Protein AF-0000000084436134 (afdb_homodimer)

Structure (mmCIF, N/CA/C/O backbone):
data_AF-0000000084436134-model_v1
#
loop_
_entity.id
_entity.type
_entity.pdbx_description
1 polymer 'CDP-diacylglycerol--inositol 3-phosphatidyltransferase'
#
loop_
_atom_site.group_PDB
_atom_site.id
_atom_site.type_symbol
_atom_site.label_atom_id
_atom_site.label_alt_id
_atom_site.label_comp_id
_atom_site.label_asym_id
_atom_site.label_entity_id
_atom_site.label_seq_id
_atom_site.pdbx_PDB_ins_code
_atom_site.Cartn_x
_atom_site.Cartn_y
_atom_site.Cartn_z
_atom_site.occupancy
_atom_site.B_iso_or_equiv
_atom_site.auth_seq_id
_atom_site.auth_comp_id
_atom_site.auth_asym_id
_atom_site.auth_atom_id
_atom_site.pdbx_PDB_model_num
ATOM 1 N N . MET A 1 1 ? 1.646 24.609 42.031 1 37.06 1 MET A N 1
ATOM 2 C CA . MET A 1 1 ? 1.816 23.938 40.75 1 37.06 1 MET A CA 1
ATOM 3 C C . MET A 1 1 ? 0.548 23.188 40.344 1 37.06 1 MET A C 1
ATOM 5 O O . MET A 1 1 ? 0.104 22.297 41.062 1 37.06 1 MET A O 1
ATOM 9 N N . ALA A 1 2 ? -0.307 23.719 39.531 1 47.91 2 ALA A N 1
ATOM 10 C CA . ALA A 1 2 ? -1.584 23.109 39.156 1 47.91 2 ALA A CA 1
ATOM 11 C C . ALA A 1 2 ? -1.386 21.703 38.594 1 47.91 2 ALA A C 1
ATOM 13 O O . ALA A 1 2 ? -0.379 21.422 37.938 1 47.91 2 ALA A O 1
ATOM 14 N N . PRO A 1 3 ? -1.952 20.641 39.125 1 45.72 3 PRO A N 1
ATOM 15 C CA . PRO A 1 3 ? -1.729 19.266 38.656 1 45.72 3 PRO A CA 1
ATOM 16 C C . PRO A 1 3 ? -1.854 19.141 37.125 1 45.72 3 PRO A C 1
ATOM 18 O O . PRO A 1 3 ? -2.654 19.859 36.5 1 45.72 3 PRO A O 1
ATOM 21 N N . LYS A 1 4 ? -0.765 18.906 36.375 1 50.25 4 LYS A N 1
ATOM 22 C CA . LYS A 1 4 ? -0.805 18.688 34.938 1 50.25 4 LYS A CA 1
ATOM 23 C C . LYS A 1 4 ? -2.051 17.906 34.531 1 50.25 4 LYS A C 1
ATOM 25 O O . LYS A 1 4 ? -2.33 16.844 35.094 1 50.25 4 LYS A O 1
ATOM 30 N N . PRO A 1 5 ? -3.07 18.438 34.062 1 52.78 5 PRO A N 1
ATOM 31 C CA . PRO A 1 5 ? -4.258 17.672 33.688 1 52.78 5 PRO A CA 1
ATOM 32 C C . PRO A 1 5 ? -3.914 16.297 33.094 1 52.78 5 PRO A C 1
ATOM 34 O O . PRO A 1 5 ? -2.912 16.156 32.375 1 52.78 5 PRO A O 1
ATOM 37 N N . ALA A 1 6 ? -4.109 15.133 33.719 1 54.34 6 ALA A N 1
ATOM 38 C CA . ALA A 1 6 ? -3.867 13.742 33.344 1 54.34 6 ALA A CA 1
ATOM 39 C C . ALA A 1 6 ? -4.207 13.492 31.891 1 54.34 6 ALA A C 1
ATOM 41 O O . ALA A 1 6 ? -5.254 13.93 31.406 1 54.34 6 ALA A O 1
ATOM 42 N N . SER A 1 7 ? -3.234 13.328 31 1 63.81 7 SER A N 1
ATOM 43 C CA . SER A 1 7 ? -3.469 13.039 29.578 1 63.81 7 SER A CA 1
ATOM 44 C C . SER A 1 7 ? -4.508 11.938 29.406 1 63.81 7 SER A C 1
ATOM 46 O O . SER A 1 7 ? -4.453 10.914 30.094 1 63.81 7 SER A O 1
ATOM 48 N N . PRO A 1 8 ? -5.695 12.242 28.828 1 75.31 8 PRO A N 1
ATOM 49 C CA . PRO A 1 8 ? -6.773 11.266 28.672 1 75.31 8 PRO A CA 1
ATOM 50 C C . PRO A 1 8 ? -6.285 9.922 28.125 1 75.31 8 PRO A C 1
ATOM 52 O O . PRO A 1 8 ? -5.312 9.883 27.359 1 75.31 8 PRO A O 1
ATOM 55 N N . ASN A 1 9 ? -6.629 8.875 28.766 1 83.12 9 ASN A N 1
ATOM 56 C CA . ASN A 1 9 ? -6.273 7.508 28.406 1 83.12 9 ASN A CA 1
ATOM 57 C C . ASN A 1 9 ? -6.871 7.113 27.062 1 83.12 9 ASN A C 1
ATOM 59 O O . ASN A 1 9 ? -8.086 7.141 26.875 1 83.12 9 ASN A O 1
ATOM 63 N N . PRO A 1 10 ? -6.035 6.75 26.156 1 90.38 10 PRO A N 1
ATOM 64 C CA . PRO A 1 10 ? -6.508 6.402 24.812 1 90.38 10 PRO A CA 1
ATOM 65 C C . PRO A 1 10 ? -7.195 5.039 24.766 1 90.38 10 PRO A C 1
ATOM 67 O O . PRO A 1 10 ? -7.73 4.652 23.719 1 90.38 10 PRO A O 1
ATOM 70 N N . ALA A 1 11 ? -7.285 4.344 25.875 1 89.56 11 ALA A N 1
ATOM 71 C CA . ALA A 1 11 ? -7.789 2.973 25.891 1 89.56 11 ALA A CA 1
ATOM 72 C C . ALA A 1 11 ? -9.234 2.914 25.406 1 89.56 11 ALA A C 1
ATOM 74 O O . ALA A 1 11 ? -9.609 1.996 24.672 1 89.56 11 ALA A O 1
ATOM 75 N N . LYS A 1 12 ? -9.992 3.857 25.734 1 91.94 12 LYS A N 1
ATOM 76 C CA . LYS A 1 12 ? -11.406 3.859 25.359 1 91.94 12 LYS A CA 1
ATOM 77 C C . LYS A 1 12 ? -11.578 4.031 23.859 1 91.94 12 LYS A C 1
ATOM 79 O O . LYS A 1 12 ? -12.516 3.492 23.266 1 91.94 12 LYS A O 1
ATOM 84 N N . ILE A 1 13 ? -10.711 4.715 23.234 1 95.06 13 ILE A N 1
ATOM 85 C CA . ILE A 1 13 ? -10.781 4.949 21.797 1 95.06 13 ILE A CA 1
ATOM 86 C C . ILE A 1 13 ? -10.602 3.627 21.047 1 95.06 13 ILE A C 1
ATOM 88 O O . ILE A 1 13 ? -11.289 3.371 20.062 1 95.06 13 ILE A O 1
ATOM 92 N N . PHE A 1 14 ? -9.734 2.781 21.562 1 96.12 14 PHE A N 1
ATOM 93 C CA . PHE A 1 14 ? -9.469 1.496 20.938 1 96.12 14 PHE A CA 1
ATOM 94 C C . PHE A 1 14 ? -10.688 0.589 21.016 1 96.12 14 PHE A C 1
ATOM 96 O O . PHE A 1 14 ? -10.836 -0.328 20.203 1 96.12 14 PHE A O 1
ATOM 103 N N . CYS A 1 15 ? -11.578 0.964 21.891 1 95.81 15 CYS A N 1
ATOM 104 C CA . CYS A 1 15 ? -12.727 0.092 22.094 1 95.81 15 CYS A CA 1
ATOM 105 C C . CYS A 1 15 ? -13.984 0.68 21.469 1 95.81 15 CYS A C 1
ATOM 107 O O . CYS A 1 15 ? -15.086 0.164 21.672 1 95.81 15 CYS A O 1
ATOM 109 N N . PHE A 1 16 ? -13.812 1.729 20.703 1 96.38 16 PHE A N 1
ATOM 110 C CA . PHE A 1 16 ? -14.945 2.24 19.938 1 96.38 16 PHE A CA 1
ATOM 111 C C . PHE A 1 16 ? -15.523 1.154 19.047 1 96.38 16 PHE A C 1
ATOM 113 O O . PHE A 1 16 ? -14.781 0.346 18.484 1 96.38 16 PHE A O 1
ATOM 120 N N . VAL A 1 17 ? -16.797 1.144 18.875 1 96.94 17 VAL A N 1
ATOM 121 C CA . VAL A 1 17 ? -17.5 0.121 18.109 1 96.94 17 VAL A CA 1
ATOM 122 C C . VAL A 1 17 ? -16.969 0.094 16.688 1 96.94 17 VAL A C 1
ATOM 124 O O . VAL A 1 17 ? -16.625 -0.97 16.156 1 96.94 17 VAL A O 1
ATOM 127 N N . PRO A 1 18 ? -16.844 1.226 15.984 1 96.94 18 PRO A N 1
ATOM 128 C CA . PRO A 1 18 ? -16.312 1.188 14.617 1 96.94 18 PRO A CA 1
ATOM 129 C C . PRO A 1 18 ? -14.906 0.583 14.555 1 96.94 18 PRO A C 1
ATOM 131 O O . PRO A 1 18 ? -14.555 -0.075 13.57 1 96.94 18 PRO A O 1
ATOM 134 N N . ASN A 1 19 ? -14.094 0.806 15.586 1 97.81 19 ASN A N 1
ATOM 135 C CA . ASN A 1 19 ? -12.75 0.24 15.602 1 97.81 19 ASN A CA 1
ATOM 136 C C . ASN A 1 19 ? -12.781 -1.276 15.773 1 97.81 19 ASN A C 1
ATOM 138 O O . ASN A 1 19 ? -11.969 -1.988 15.18 1 97.81 19 ASN A O 1
ATOM 142 N N . ILE A 1 20 ? -13.695 -1.737 16.578 1 97.88 20 ILE A N 1
ATOM 143 C CA . ILE A 1 20 ? -13.875 -3.176 16.75 1 97.88 20 ILE A CA 1
ATOM 144 C C . ILE A 1 20 ? -14.266 -3.805 15.414 1 97.88 20 ILE A C 1
ATOM 146 O O . ILE A 1 20 ? -13.773 -4.875 15.055 1 97.88 20 ILE A O 1
ATOM 150 N N . ILE A 1 21 ? -15.133 -3.143 14.68 1 97.81 21 ILE A N 1
ATOM 151 C CA . ILE A 1 21 ? -15.508 -3.604 13.352 1 97.81 21 ILE A CA 1
ATOM 152 C C . ILE A 1 21 ? -14.273 -3.639 12.453 1 97.81 21 ILE A C 1
ATOM 154 O O . ILE A 1 21 ? -14.078 -4.586 11.688 1 97.81 21 ILE A O 1
ATOM 158 N N . GLY A 1 22 ? -13.414 -2.639 12.578 1 97.56 22 GLY A N 1
ATOM 159 C CA . GLY A 1 22 ? -12.172 -2.604 11.82 1 97.56 22 GLY A CA 1
ATOM 160 C C . GLY A 1 22 ? -11.258 -3.775 12.125 1 97.56 22 GLY A C 1
ATOM 161 O O . GLY A 1 22 ? -10.68 -4.367 11.211 1 97.56 22 GLY A O 1
ATOM 162 N N . TYR A 1 23 ? -11.203 -4.105 13.469 1 98 23 TYR A N 1
ATOM 163 C CA . TYR A 1 23 ? -10.391 -5.258 13.859 1 98 23 TYR A CA 1
ATOM 164 C C . TYR A 1 23 ? -10.938 -6.539 13.25 1 98 23 TYR A C 1
ATOM 166 O O . TYR A 1 23 ? -10.172 -7.395 12.789 1 98 23 TYR A O 1
ATOM 174 N N . PHE A 1 24 ? -12.164 -6.66 13.234 1 98.12 24 PHE A N 1
ATOM 175 C CA . PHE A 1 24 ? -12.805 -7.832 12.648 1 98.12 24 PHE A CA 1
ATOM 176 C C . PHE A 1 24 ? -12.539 -7.906 11.148 1 98.12 24 PHE A C 1
ATOM 178 O O . PHE A 1 24 ? -12.32 -8.992 10.602 1 98.12 24 PHE A O 1
ATOM 185 N N . ARG A 1 25 ? -12.594 -6.762 10.484 1 98.44 25 ARG A N 1
ATOM 186 C CA . ARG A 1 25 ? -12.305 -6.723 9.055 1 98.44 25 ARG A CA 1
ATOM 187 C C . ARG A 1 25 ? -10.898 -7.238 8.766 1 98.44 25 ARG A C 1
ATOM 189 O O . ARG A 1 25 ? -10.695 -8.008 7.82 1 98.44 25 ARG A O 1
ATOM 196 N N . ILE A 1 26 ? -9.953 -6.855 9.562 1 98.31 26 ILE A N 1
ATOM 197 C CA . ILE A 1 26 ? -8.57 -7.301 9.406 1 98.31 26 ILE A CA 1
ATOM 198 C C . ILE A 1 26 ? -8.492 -8.812 9.602 1 98.31 26 ILE A C 1
ATOM 200 O O . ILE A 1 26 ? -7.914 -9.523 8.773 1 98.31 26 ILE A O 1
ATOM 204 N N . ALA A 1 27 ? -9.125 -9.312 10.68 1 98.44 27 ALA A N 1
ATOM 205 C CA . ALA A 1 27 ? -9.117 -10.742 10.984 1 98.44 27 ALA A CA 1
ATOM 206 C C . ALA A 1 27 ? -9.773 -11.539 9.867 1 98.44 27 ALA A C 1
ATOM 208 O O . ALA A 1 27 ? -9.273 -12.594 9.477 1 98.44 27 ALA A O 1
ATOM 209 N N . ALA A 1 28 ? -10.859 -11.023 9.391 1 98.62 28 ALA A N 1
ATOM 210 C CA . ALA A 1 28 ? -11.586 -11.703 8.32 1 98.62 28 ALA A CA 1
ATOM 211 C C . ALA A 1 28 ? -10.758 -11.766 7.043 1 98.62 28 ALA A C 1
ATOM 213 O O . ALA A 1 28 ? -10.742 -12.781 6.352 1 98.62 28 ALA A O 1
ATOM 214 N N . SER A 1 29 ? -10.07 -10.695 6.699 1 98.44 29 SER A N 1
ATOM 215 C CA . SER A 1 29 ? -9.219 -10.672 5.512 1 98.44 29 SER A CA 1
ATOM 216 C C . SER A 1 29 ? -8.086 -11.68 5.621 1 98.44 29 SER A C 1
ATOM 218 O O . SER A 1 29 ? -7.832 -12.438 4.68 1 98.44 29 SER A O 1
ATOM 220 N N . ILE A 1 30 ? -7.445 -11.734 6.777 1 98.25 30 ILE A N 1
ATOM 221 C CA . ILE A 1 30 ? -6.34 -12.656 6.996 1 98.25 30 ILE A CA 1
ATOM 222 C C . ILE A 1 30 ? -6.855 -14.094 6.945 1 98.25 30 ILE A C 1
ATOM 224 O O . ILE A 1 30 ? -6.23 -14.961 6.328 1 98.25 30 ILE A O 1
ATOM 228 N N . ALA A 1 31 ? -7.988 -14.32 7.578 1 98.62 31 ALA A N 1
ATOM 229 C CA . ALA A 1 31 ? -8.602 -15.648 7.543 1 98.62 31 ALA A CA 1
ATOM 230 C C . ALA A 1 31 ? -8.953 -16.047 6.113 1 98.62 31 ALA A C 1
ATOM 232 O O . ALA A 1 31 ? -8.82 -17.219 5.738 1 98.62 31 ALA A O 1
ATOM 233 N N . ALA A 1 32 ? -9.414 -15.07 5.367 1 98.69 32 ALA A N 1
ATOM 234 C CA . ALA A 1 32 ? -9.734 -15.344 3.967 1 98.69 32 ALA A CA 1
ATOM 235 C C . ALA A 1 32 ? -8.5 -15.82 3.203 1 98.69 32 ALA A C 1
ATOM 237 O O . ALA A 1 32 ? -8.57 -16.766 2.424 1 98.69 32 ALA A O 1
ATOM 238 N N . TYR A 1 33 ? -7.344 -15.172 3.441 1 98.56 33 TYR A N 1
ATOM 239 C CA . TYR A 1 33 ? -6.109 -15.594 2.791 1 98.56 33 TYR A CA 1
ATOM 240 C C . TYR A 1 33 ? -5.77 -17.031 3.146 1 98.56 33 TYR A C 1
ATOM 242 O O . TYR A 1 33 ? -5.344 -17.812 2.285 1 98.56 33 TYR A O 1
ATOM 250 N N . LEU A 1 34 ? -5.984 -17.422 4.414 1 98 34 LEU A N 1
ATOM 251 C CA . LEU A 1 34 ? -5.59 -18.719 4.941 1 98 34 LEU A CA 1
ATOM 252 C C . LEU A 1 34 ? -6.395 -19.844 4.285 1 98 34 LEU A C 1
ATOM 254 O O . LEU A 1 34 ? -5.875 -20.938 4.047 1 98 34 LEU A O 1
ATOM 258 N N . VAL A 1 35 ? -7.625 -19.594 3.904 1 98 35 VAL A N 1
ATOM 259 C CA . VAL A 1 35 ? -8.508 -20.688 3.482 1 98 35 VAL A CA 1
ATOM 260 C C . VAL A 1 35 ? -8.75 -20.594 1.979 1 98 35 VAL A C 1
ATOM 262 O O . VAL A 1 35 ? -9.484 -21.406 1.414 1 98 35 VAL A O 1
ATOM 265 N N . ALA A 1 36 ? -8.156 -19.703 1.319 1 97.75 36 ALA A N 1
ATOM 266 C CA . ALA A 1 36 ? -8.484 -19.344 -0.058 1 97.75 36 ALA A CA 1
ATOM 267 C C . ALA A 1 36 ? -8.336 -20.547 -0.985 1 97.75 36 ALA A C 1
ATOM 269 O O . ALA A 1 36 ? -9.148 -20.734 -1.9 1 97.75 36 ALA A O 1
ATOM 270 N N . ARG A 1 37 ? -7.363 -21.344 -0.748 1 95.06 37 ARG A N 1
ATOM 271 C CA . ARG A 1 37 ? -7.105 -22.453 -1.654 1 95.06 37 ARG A CA 1
ATOM 272 C C . ARG A 1 37 ? -8.016 -23.641 -1.346 1 95.06 37 ARG A C 1
ATOM 274 O O . ARG A 1 37 ? -8.609 -24.219 -2.254 1 95.06 37 ARG A O 1
ATOM 281 N N . ASP A 1 38 ? -8.258 -23.984 -0.067 1 95.5 38 ASP A N 1
ATOM 282 C CA . ASP A 1 38 ? -8.914 -25.219 0.345 1 95.5 38 ASP A CA 1
ATOM 283 C C . ASP A 1 38 ? -10.422 -25.016 0.515 1 95.5 38 ASP A C 1
ATOM 285 O O . ASP A 1 38 ? -11.203 -25.938 0.318 1 95.5 38 ASP A O 1
ATOM 289 N N . TYR A 1 39 ? -10.805 -23.844 0.917 1 97.5 39 TYR A N 1
ATOM 290 C CA . TYR A 1 39 ? -12.211 -23.547 1.163 1 97.5 39 TYR A CA 1
ATOM 291 C C . TYR A 1 39 ? -12.617 -22.25 0.462 1 97.5 39 TYR A C 1
ATOM 293 O O . TYR A 1 39 ? -12.875 -21.234 1.114 1 97.5 39 TYR A O 1
ATOM 301 N N . PRO A 1 40 ? -12.805 -22.344 -0.867 1 96.81 40 PRO A N 1
ATOM 302 C CA . PRO A 1 40 ? -13.07 -21.125 -1.645 1 96.81 40 PRO A CA 1
ATOM 303 C C . PRO A 1 40 ? -14.367 -20.438 -1.229 1 96.81 40 PRO A C 1
ATOM 305 O O . PRO A 1 40 ? -14.438 -19.203 -1.222 1 96.81 40 PRO A O 1
ATOM 308 N N . ALA A 1 41 ? -15.414 -21.172 -0.926 1 97.06 41 ALA A N 1
ATOM 309 C CA . ALA A 1 41 ? -16.688 -20.578 -0.503 1 97.06 41 ALA A CA 1
ATOM 310 C C . ALA A 1 41 ? -16.5 -19.766 0.777 1 97.06 41 ALA A C 1
ATOM 312 O O . ALA A 1 41 ? -17.047 -18.672 0.903 1 97.06 41 ALA A O 1
ATOM 313 N N . LEU A 1 42 ? -15.773 -20.359 1.688 1 98.31 42 LEU A N 1
ATOM 314 C CA . LEU A 1 42 ? -15.508 -19.656 2.941 1 98.31 42 LEU A CA 1
ATOM 315 C C . LEU A 1 42 ? -14.656 -18.422 2.701 1 98.31 42 LEU A C 1
ATOM 317 O O . LEU A 1 42 ? -14.867 -17.391 3.332 1 98.31 42 LEU A O 1
ATOM 321 N N . CYS A 1 43 ? -13.664 -18.484 1.833 1 98.38 43 CYS A N 1
ATOM 322 C CA . CYS A 1 43 ? -12.836 -17.344 1.475 1 98.38 43 CYS A 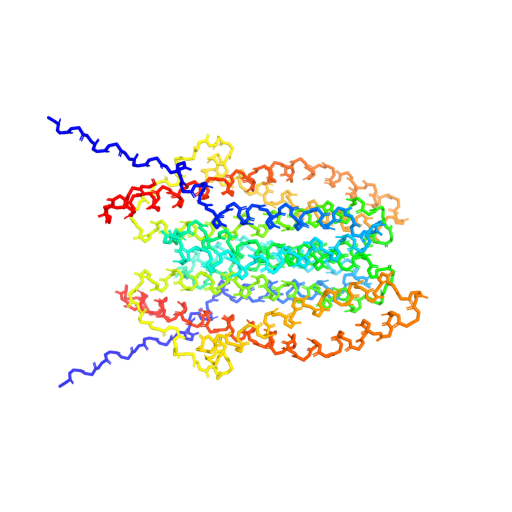CA 1
ATOM 323 C C . CYS A 1 43 ? -13.695 -16.203 0.91 1 98.38 43 CYS A C 1
ATOM 325 O O . CYS A 1 43 ? -13.562 -15.055 1.322 1 98.38 43 CYS A O 1
ATOM 327 N N . LEU A 1 44 ? -14.578 -16.594 -0.012 1 98.12 44 LEU A N 1
ATOM 328 C CA . LEU A 1 44 ? -15.469 -15.609 -0.62 1 98.12 44 LEU A CA 1
ATOM 329 C C . LEU A 1 44 ? -16.328 -14.93 0.437 1 98.12 44 LEU A C 1
ATOM 331 O O . LEU A 1 44 ? -16.5 -13.711 0.424 1 98.12 44 LEU A O 1
ATOM 335 N N . LEU A 1 45 ? -16.828 -15.688 1.327 1 98.44 45 LEU A N 1
ATOM 336 C CA . LEU A 1 45 ? -17.688 -15.156 2.389 1 98.44 45 LEU A CA 1
ATOM 337 C C . LEU A 1 45 ? -16.891 -14.219 3.295 1 98.44 45 LEU A C 1
ATOM 339 O O . LEU A 1 45 ? -17.328 -13.086 3.537 1 98.44 45 LEU A O 1
ATOM 343 N N . LEU A 1 46 ? -15.773 -14.664 3.77 1 98.69 46 LEU A N 1
ATOM 344 C CA . LEU A 1 46 ? -14.969 -13.891 4.707 1 98.69 46 LEU A CA 1
ATOM 345 C C . LEU A 1 46 ? -14.5 -12.586 4.074 1 98.69 46 LEU A C 1
ATOM 347 O O . LEU A 1 46 ? -14.617 -11.516 4.68 1 98.69 46 LEU A O 1
ATOM 351 N N . TYR A 1 47 ? -13.992 -12.672 2.877 1 98.62 47 TYR A N 1
ATOM 352 C CA . TYR A 1 47 ? -13.453 -11.484 2.225 1 98.62 47 TYR A CA 1
ATOM 353 C C . TYR A 1 47 ? -14.562 -10.5 1.883 1 98.62 47 TYR A C 1
ATOM 355 O O . TYR A 1 47 ? -14.398 -9.289 2.041 1 98.62 47 TYR A O 1
ATOM 363 N N . THR A 1 48 ? -15.703 -11.016 1.402 1 98.12 48 THR A N 1
ATOM 364 C CA . THR A 1 48 ? -16.828 -10.148 1.077 1 98.12 48 THR A CA 1
ATOM 365 C C . THR A 1 48 ? -17.375 -9.469 2.334 1 98.12 48 THR A C 1
ATOM 367 O O . THR A 1 48 ? -17.688 -8.281 2.318 1 98.12 48 THR A O 1
ATOM 370 N N . VAL A 1 49 ? -17.453 -10.211 3.369 1 97.94 49 VAL A N 1
ATOM 371 C CA . VAL A 1 49 ? -17.922 -9.648 4.633 1 97.94 49 VAL A CA 1
ATOM 372 C C . VAL A 1 49 ? -16.969 -8.547 5.09 1 97.94 49 VAL A C 1
ATOM 374 O O . VAL A 1 49 ? -17.406 -7.484 5.531 1 97.94 49 VAL A O 1
ATOM 377 N N . SER A 1 50 ? -15.68 -8.82 5.004 1 98 50 SER A N 1
ATOM 378 C CA . SER A 1 50 ? -14.688 -7.812 5.367 1 98 50 SER A CA 1
ATOM 379 C C . SER A 1 50 ? -14.883 -6.527 4.57 1 98 50 SER A C 1
ATOM 381 O O . SER A 1 50 ? -14.781 -5.426 5.117 1 98 50 SER A O 1
ATOM 383 N N . PHE A 1 51 ? -15.195 -6.68 3.295 1 96.56 51 PHE A N 1
ATOM 384 C CA . PHE A 1 51 ? -15.367 -5.535 2.414 1 96.56 51 PHE A CA 1
ATOM 385 C C . PHE A 1 51 ? -16.641 -4.77 2.768 1 96.56 51 PHE A C 1
ATOM 387 O O . PHE A 1 51 ? -16.625 -3.539 2.834 1 96.56 51 PHE A O 1
ATOM 394 N N . VAL A 1 52 ? -17.719 -5.445 3.008 1 95.06 52 VAL A N 1
ATOM 395 C CA . VAL A 1 52 ? -19.016 -4.84 3.27 1 95.06 52 VAL A CA 1
ATOM 396 C C . VAL A 1 52 ? -18.984 -4.137 4.625 1 95.06 52 VAL A C 1
ATOM 398 O O . VAL A 1 52 ? -19.609 -3.084 4.793 1 95.06 52 VAL A O 1
ATOM 401 N N . LEU A 1 53 ? -18.266 -4.668 5.531 1 96.5 53 LEU A N 1
ATOM 402 C CA . LEU A 1 53 ? -18.188 -4.086 6.867 1 96.5 53 LEU A CA 1
ATOM 403 C C . LEU A 1 53 ? -17.5 -2.719 6.82 1 96.5 53 LEU A C 1
ATOM 405 O O . LEU A 1 53 ? -17.594 -1.944 7.777 1 96.5 53 LEU A O 1
ATOM 409 N N . ASP A 1 54 ? -16.797 -2.443 5.758 1 95 54 ASP A N 1
ATOM 410 C CA . ASP A 1 54 ? -16.203 -1.125 5.555 1 95 54 ASP A CA 1
ATOM 411 C C . ASP A 1 54 ? -17.266 -0.036 5.555 1 95 54 ASP A C 1
ATOM 413 O O . ASP A 1 54 ? -17.109 1.004 6.195 1 95 54 ASP A O 1
ATOM 417 N N . ALA A 1 55 ? -18.375 -0.228 4.871 1 91 55 ALA A N 1
ATOM 418 C CA . ALA A 1 55 ? -19.484 0.728 4.816 1 91 55 ALA A CA 1
ATOM 419 C C . ALA A 1 55 ? -20.203 0.808 6.156 1 91 55 ALA A C 1
ATOM 421 O O . ALA A 1 55 ? -20.672 1.879 6.555 1 91 55 ALA A O 1
ATOM 422 N N . VAL A 1 56 ? -20.188 -0.252 6.867 1 94.06 56 VAL A N 1
ATOM 423 C CA . VAL A 1 56 ? -20.922 -0.344 8.125 1 94.06 56 VAL A CA 1
ATOM 424 C C . VAL A 1 56 ? -20.172 0.431 9.211 1 94.06 56 VAL A C 1
ATOM 426 O O . VAL A 1 56 ? -20.797 1.147 10.008 1 94.06 56 VAL A O 1
ATOM 429 N N . ASP A 1 57 ? -18.875 0.272 9.227 1 94.44 57 ASP A N 1
ATOM 430 C CA . ASP A 1 57 ? -18.125 0.92 10.297 1 94.44 57 ASP A CA 1
ATOM 431 C C . ASP A 1 57 ? -18.234 2.441 10.195 1 94.44 57 ASP A C 1
ATOM 433 O O . ASP A 1 57 ? -18.281 3.133 11.219 1 94.44 57 ASP A O 1
ATOM 437 N N . GLY A 1 58 ? -18.281 2.979 9 1 92.44 58 GLY A N 1
ATOM 438 C CA . GLY A 1 58 ? -18.5 4.406 8.836 1 92.44 58 GLY A CA 1
ATOM 439 C C . GLY A 1 58 ? -19.859 4.867 9.32 1 92.44 58 GLY A C 1
ATOM 440 O O . GLY A 1 58 ? -19.969 5.883 10.008 1 92.44 58 GLY A O 1
ATOM 441 N N . LYS A 1 59 ? -20.875 4.133 8.969 1 94.5 59 LYS A N 1
ATOM 442 C CA . LYS A 1 59 ? -22.234 4.457 9.391 1 94.5 59 LYS A CA 1
ATOM 443 C C . LYS A 1 59 ? -22.359 4.398 10.914 1 94.5 59 LYS A C 1
ATOM 445 O O . LYS A 1 59 ? -22.984 5.27 11.523 1 94.5 59 LYS A O 1
ATOM 450 N N . VAL A 1 60 ? -21.734 3.422 11.484 1 95.69 60 VAL A N 1
ATOM 451 C CA . VAL A 1 60 ? -21.797 3.221 12.93 1 95.69 60 VAL A CA 1
ATOM 452 C C . VAL A 1 60 ? -21.031 4.34 13.641 1 95.69 60 VAL A C 1
ATOM 454 O O . VAL A 1 60 ? -21.484 4.84 14.672 1 95.69 60 VAL A O 1
ATOM 457 N N . ALA A 1 61 ? -19.891 4.766 13.109 1 95.38 61 ALA A N 1
ATOM 458 C CA . ALA A 1 61 ? -19.094 5.844 13.695 1 95.38 61 ALA A CA 1
ATOM 459 C C . ALA A 1 61 ? -19.922 7.133 13.781 1 95.38 61 ALA A C 1
ATOM 461 O O . ALA A 1 61 ? -19.906 7.812 14.812 1 95.38 61 ALA A O 1
ATOM 462 N N . ARG A 1 62 ? -20.672 7.398 12.75 1 94.81 62 ARG A N 1
ATOM 463 C CA . ARG A 1 62 ? -21.484 8.609 12.711 1 94.81 62 ARG A CA 1
ATOM 464 C C . ARG A 1 62 ? -22.703 8.484 13.625 1 94.81 62 ARG A C 1
ATOM 466 O O . ARG A 1 62 ? -23.047 9.43 14.336 1 94.81 62 ARG A O 1
ATOM 473 N N . ALA A 1 63 ? -23.281 7.398 13.672 1 96.62 63 ALA A N 1
ATOM 474 C CA . ALA A 1 63 ? -24.5 7.168 14.461 1 96.62 63 ALA A CA 1
ATOM 475 C C . ALA A 1 63 ? -24.203 7.234 15.953 1 96.62 63 ALA A C 1
ATOM 477 O O . ALA A 1 63 ? -25.016 7.719 16.734 1 96.62 63 ALA A O 1
ATOM 478 N N . LEU A 1 64 ? -22.984 6.801 16.406 1 96.12 64 LEU A N 1
ATOM 479 C CA . LEU A 1 64 ? -22.656 6.719 17.812 1 96.12 64 LEU A CA 1
ATOM 480 C C . LEU A 1 64 ? -21.766 7.887 18.234 1 96.12 64 LEU A C 1
ATOM 482 O O . LEU A 1 64 ? -21.266 7.926 19.359 1 96.12 64 LEU A O 1
ATOM 486 N N . ASP A 1 65 ? -21.484 8.812 17.328 1 94.88 65 ASP A N 1
ATOM 487 C CA . ASP A 1 65 ? -20.594 9.938 17.578 1 94.88 65 ASP A CA 1
ATOM 488 C C . ASP A 1 65 ? -19.219 9.445 18.016 1 94.88 65 ASP A C 1
ATOM 490 O O . ASP A 1 65 ? -18.688 9.906 19.031 1 94.88 65 ASP A O 1
ATOM 494 N N . GLN A 1 66 ? -18.766 8.43 17.328 1 95.5 66 GLN A N 1
ATOM 495 C CA . GLN A 1 66 ? -17.469 7.828 17.625 1 95.5 66 GLN A CA 1
ATOM 496 C C . GLN A 1 66 ? -16.5 8.008 16.453 1 95.5 66 GLN A C 1
ATOM 498 O O . GLN A 1 66 ? -15.727 7.105 16.156 1 95.5 66 GLN A O 1
ATOM 503 N N . CYS A 1 67 ? -16.672 9.102 15.742 1 94.56 67 CYS A N 1
ATOM 504 C CA . CYS A 1 67 ? -15.711 9.43 14.695 1 94.56 67 CYS A CA 1
ATOM 505 C C . CYS A 1 67 ? -14.359 9.812 15.289 1 94.56 67 CYS A C 1
ATOM 507 O O . CYS A 1 67 ? -14.289 10.562 16.266 1 94.56 67 CYS A O 1
ATOM 509 N N . SER A 1 68 ? -13.297 9.211 14.82 1 95.06 68 SER A N 1
ATOM 510 C CA . SER A 1 68 ? -11.945 9.461 15.312 1 95.06 68 SER A CA 1
ATOM 511 C C . SER A 1 68 ? -10.922 9.352 14.188 1 95.06 68 SER A C 1
ATOM 513 O O . SER A 1 68 ? -11.211 8.805 13.125 1 95.06 68 SER A O 1
ATOM 515 N N . HIS A 1 69 ? -9.789 9.914 14.414 1 94.19 69 HIS A N 1
ATOM 516 C CA . HIS A 1 69 ? -8.68 9.75 13.484 1 94.19 69 HIS A CA 1
ATOM 517 C C . HIS A 1 69 ? -8.219 8.297 13.43 1 94.19 69 HIS A C 1
ATOM 519 O O . HIS A 1 69 ? -7.875 7.793 12.352 1 94.19 69 HIS A O 1
ATOM 525 N N . LEU A 1 70 ? -8.266 7.656 14.57 1 96.06 70 LEU A N 1
ATOM 526 C CA . LEU A 1 70 ? -7.883 6.25 14.633 1 96.06 70 LEU A CA 1
ATOM 527 C C . LEU A 1 70 ? -8.773 5.406 13.727 1 96.06 70 LEU A C 1
ATOM 529 O O . LEU A 1 70 ? -8.273 4.594 12.938 1 96.06 70 LEU A O 1
ATOM 533 N N . GLY A 1 71 ? -10.023 5.605 13.867 1 96.5 71 GLY A N 1
ATOM 534 C CA . GLY A 1 71 ? -10.945 4.863 13.023 1 96.5 71 GLY A CA 1
ATOM 535 C C . GLY A 1 71 ? -10.734 5.121 11.539 1 96.5 71 GLY A C 1
ATOM 536 O O . GLY A 1 71 ? -10.828 4.199 10.727 1 96.5 71 GLY A O 1
ATOM 537 N N . SER A 1 72 ? -10.445 6.316 11.211 1 94.44 72 SER A N 1
ATOM 538 C CA . SER A 1 72 ? -10.234 6.691 9.82 1 94.44 72 SER A CA 1
ATOM 539 C C . SER A 1 72 ? -9.008 5.996 9.234 1 94.44 72 SER A C 1
ATOM 541 O O . SER A 1 72 ? -9.07 5.426 8.141 1 94.44 72 SER A O 1
ATOM 543 N N . ILE A 1 73 ? -7.914 6.027 9.953 1 95.12 73 ILE A N 1
ATOM 544 C CA . ILE A 1 73 ? -6.688 5.43 9.438 1 95.12 73 ILE A CA 1
ATOM 545 C C . ILE A 1 73 ? -6.82 3.908 9.422 1 95.12 73 ILE A C 1
ATOM 547 O O . ILE A 1 73 ? -6.312 3.24 8.523 1 95.12 73 ILE A O 1
ATOM 551 N N . LEU A 1 74 ? -7.453 3.381 10.43 1 96.56 74 LEU A N 1
ATOM 552 C CA . LEU A 1 74 ? -7.695 1.943 10.469 1 96.56 74 LEU A CA 1
ATOM 553 C C . LEU A 1 74 ? -8.5 1.496 9.25 1 96.56 74 LEU A C 1
ATOM 555 O O . LEU A 1 74 ? -8.188 0.471 8.641 1 96.56 74 LEU A O 1
ATOM 559 N N . ASP A 1 75 ? -9.461 2.305 8.953 1 95.62 75 ASP A N 1
ATOM 560 C CA . ASP A 1 75 ? -10.289 2.027 7.785 1 95.62 75 ASP A CA 1
ATOM 561 C C . ASP A 1 75 ? -9.461 2.094 6.504 1 95.62 75 ASP A C 1
ATOM 563 O O . ASP A 1 75 ? -9.492 1.166 5.691 1 95.62 75 ASP A O 1
ATOM 567 N N . MET A 1 76 ? -8.719 3.062 6.355 1 94.12 76 MET A N 1
ATOM 568 C CA . MET A 1 76 ? -7.949 3.291 5.137 1 94.12 76 MET A CA 1
ATOM 569 C C . MET A 1 76 ? -6.891 2.211 4.949 1 94.12 76 MET A C 1
ATOM 571 O O . MET A 1 76 ? -6.723 1.682 3.85 1 94.12 76 MET A O 1
ATOM 575 N N . LEU A 1 77 ? -6.152 1.904 6.012 1 96.12 77 LEU A N 1
ATOM 576 C CA . LEU A 1 77 ? -5.074 0.929 5.883 1 96.12 77 LEU A CA 1
ATOM 577 C C . LEU A 1 77 ? -5.633 -0.467 5.625 1 96.12 77 LEU A C 1
ATOM 579 O O . LEU A 1 77 ? -5.039 -1.25 4.879 1 96.12 77 LEU A O 1
ATOM 583 N N . THR A 1 78 ? -6.754 -0.824 6.262 1 97.31 78 THR A N 1
ATOM 584 C CA . THR A 1 78 ? -7.355 -2.139 6.074 1 97.31 78 THR A CA 1
ATOM 585 C C . THR A 1 78 ? -7.809 -2.324 4.629 1 97.31 78 THR A C 1
ATOM 587 O O . THR A 1 78 ? -7.586 -3.381 4.031 1 97.31 78 THR A O 1
ATOM 590 N N . ASP A 1 79 ? -8.406 -1.269 4.086 1 96.12 79 ASP A N 1
ATOM 591 C CA . ASP A 1 79 ? -8.867 -1.337 2.703 1 96.12 79 ASP A CA 1
ATOM 592 C C . ASP A 1 79 ? -7.703 -1.629 1.754 1 96.12 79 ASP A C 1
ATOM 594 O O . ASP A 1 79 ? -7.785 -2.543 0.931 1 96.12 79 ASP A O 1
ATOM 598 N N . ARG A 1 80 ? -6.617 -0.926 1.898 1 96.25 80 ARG A N 1
ATOM 599 C CA . ARG A 1 80 ? -5.484 -1.047 0.988 1 96.25 80 ARG A CA 1
ATOM 600 C C . ARG A 1 80 ? -4.727 -2.348 1.228 1 96.25 80 ARG A C 1
ATOM 602 O O . ARG A 1 80 ? -4.285 -3 0.278 1 96.25 80 ARG A O 1
ATOM 609 N N . ALA A 1 81 ? -4.5 -2.682 2.465 1 98 81 ALA A N 1
ATOM 610 C CA . ALA A 1 81 ? -3.746 -3.887 2.803 1 98 81 ALA A CA 1
ATOM 611 C C . ALA A 1 81 ? -4.516 -5.145 2.404 1 98 81 ALA A C 1
ATOM 613 O O . ALA A 1 81 ? -3.934 -6.094 1.875 1 98 81 ALA A O 1
ATOM 614 N N . SER A 1 82 ? -5.84 -5.152 2.701 1 98.31 82 SER A N 1
ATOM 615 C CA . SER A 1 82 ? -6.66 -6.312 2.367 1 98.31 82 SER A CA 1
ATOM 616 C C . SER A 1 82 ? -6.668 -6.57 0.864 1 98.31 82 SER A C 1
ATOM 618 O O . SER A 1 82 ? -6.465 -7.703 0.422 1 98.31 82 SER A O 1
ATOM 620 N N . THR A 1 83 ? -6.863 -5.512 0.123 1 98.12 83 THR A N 1
ATOM 621 C CA . THR A 1 83 ? -6.891 -5.66 -1.328 1 98.12 83 THR A CA 1
ATOM 622 C C . THR A 1 83 ? -5.527 -6.109 -1.85 1 98.12 83 THR A C 1
ATOM 624 O O . THR A 1 83 ? -5.445 -6.961 -2.734 1 98.12 83 THR A O 1
ATOM 627 N N . ALA A 1 84 ? -4.449 -5.57 -1.313 1 98.56 84 ALA A N 1
ATOM 628 C CA . ALA A 1 84 ? -3.102 -5.941 -1.737 1 98.56 84 ALA A CA 1
ATOM 629 C C . ALA A 1 84 ? -2.852 -7.434 -1.528 1 98.56 84 ALA A C 1
ATOM 631 O O . ALA A 1 84 ? -2.418 -8.133 -2.449 1 98.56 84 ALA A O 1
ATOM 632 N N . GLY A 1 85 ? -3.168 -7.887 -0.311 1 98.69 85 GLY A N 1
ATOM 633 C CA . GLY A 1 85 ? -3.006 -9.305 -0.043 1 98.69 85 GLY A CA 1
ATOM 634 C C . GLY A 1 85 ? -3.902 -10.18 -0.897 1 98.69 85 GLY A C 1
ATOM 635 O O . GLY A 1 85 ? -3.488 -11.25 -1.349 1 98.69 85 GLY A O 1
ATOM 636 N N . PHE A 1 86 ? -5.098 -9.734 -1.123 1 98.75 86 PHE A N 1
ATOM 637 C CA . PHE A 1 86 ? -6.047 -10.539 -1.883 1 98.75 86 PHE A CA 1
ATOM 638 C C . PHE A 1 86 ? -5.605 -10.672 -3.334 1 98.75 86 PHE A C 1
ATOM 640 O O . PHE A 1 86 ? -5.793 -11.727 -3.953 1 98.75 86 PHE A O 1
ATOM 647 N N . LEU A 1 87 ? -5.051 -9.609 -3.92 1 98.69 87 LEU A N 1
ATOM 648 C CA . LEU A 1 87 ? -4.555 -9.672 -5.289 1 98.69 87 LEU A CA 1
ATOM 649 C C . LEU A 1 87 ? -3.432 -10.695 -5.414 1 98.69 87 LEU A C 1
ATOM 651 O O . LEU A 1 87 ? -3.324 -11.391 -6.43 1 98.69 87 LEU A O 1
ATOM 655 N N . LEU A 1 88 ? -2.611 -10.75 -4.371 1 98.75 88 LEU A N 1
ATOM 656 C CA . LEU A 1 88 ? -1.545 -11.742 -4.371 1 98.75 88 LEU A CA 1
ATOM 657 C C . LEU A 1 88 ? -2.117 -13.156 -4.289 1 98.75 88 LEU A C 1
ATOM 659 O O . LEU A 1 88 ? -1.694 -14.047 -5.027 1 98.75 88 LEU A O 1
ATOM 663 N N . VAL A 1 89 ? -3.104 -13.344 -3.43 1 98.5 89 VAL A N 1
ATOM 664 C CA . VAL A 1 89 ? -3.779 -14.633 -3.291 1 98.5 89 VAL A CA 1
ATOM 665 C C . VAL A 1 89 ? -4.445 -15.008 -4.613 1 98.5 89 VAL A C 1
ATOM 667 O O . VAL A 1 89 ? -4.355 -16.156 -5.059 1 98.5 89 VAL A O 1
ATOM 670 N N . LEU A 1 90 ? -5.082 -14.023 -5.184 1 98.12 90 LEU A N 1
ATOM 671 C CA . LEU A 1 90 ? -5.75 -14.219 -6.469 1 98.12 90 LEU A CA 1
ATOM 672 C C . LEU A 1 90 ? -4.762 -14.703 -7.523 1 98.12 90 LEU A C 1
ATOM 674 O O . LEU A 1 90 ? -5.043 -15.648 -8.258 1 98.12 90 LEU A O 1
ATOM 678 N N . ASP A 1 91 ? -3.629 -14.078 -7.602 1 98.19 91 ASP A N 1
ATOM 679 C CA . ASP A 1 91 ? -2.598 -14.492 -8.547 1 98.19 91 ASP A CA 1
ATOM 680 C C . ASP A 1 91 ? -2.189 -15.945 -8.32 1 98.19 91 ASP A C 1
ATOM 682 O O . ASP A 1 91 ? -2.027 -16.719 -9.273 1 98.19 91 ASP A O 1
ATOM 686 N N . GLY A 1 92 ? -2.021 -16.359 -7.043 1 96.44 92 GLY A N 1
ATOM 687 C CA . GLY A 1 92 ? -1.645 -17.719 -6.707 1 96.44 92 GLY A CA 1
ATOM 688 C C . GLY A 1 92 ? -2.688 -18.75 -7.113 1 96.44 92 GLY A C 1
ATOM 689 O O . GLY A 1 92 ? -2.35 -19.812 -7.641 1 96.44 92 GLY A O 1
ATOM 690 N N . VAL A 1 93 ? -3.926 -18.391 -6.895 1 94.56 93 VAL A N 1
ATOM 691 C CA . VAL A 1 93 ? -5.023 -19.312 -7.148 1 94.56 93 VAL A CA 1
ATOM 692 C C . VAL A 1 93 ? -5.254 -19.453 -8.648 1 94.56 93 VAL A C 1
ATOM 694 O O . VAL A 1 93 ? -5.652 -20.516 -9.133 1 94.56 93 VAL A O 1
ATOM 697 N N . LEU A 1 94 ? -4.91 -18.438 -9.422 1 93.81 94 LEU A N 1
ATOM 698 C CA . LEU A 1 94 ? -5.133 -18.422 -10.859 1 93.81 94 LEU A CA 1
ATOM 699 C C . LEU A 1 94 ? -4.074 -19.234 -11.586 1 93.81 94 LEU 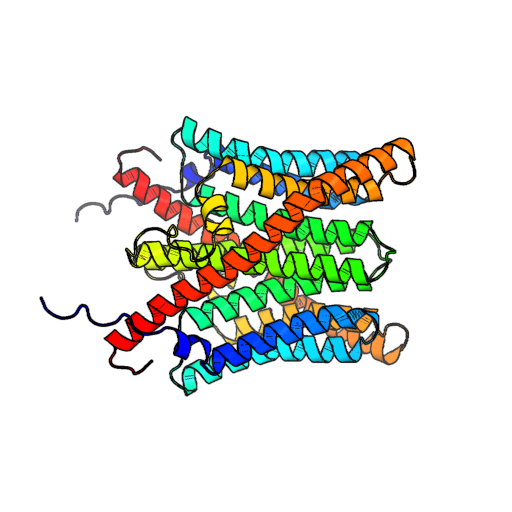A C 1
ATOM 701 O O . LEU A 1 94 ? -4.238 -19.578 -12.758 1 93.81 94 LEU A O 1
ATOM 705 N N . GLN A 1 95 ? -3.049 -19.609 -10.836 1 93.62 95 GLN A N 1
ATOM 706 C CA . GLN A 1 95 ? -1.961 -20.328 -11.477 1 93.62 95 GLN A CA 1
ATOM 707 C C . GLN A 1 95 ? -2.336 -21.797 -11.711 1 93.62 95 GLN A C 1
ATOM 709 O O . GLN A 1 95 ? -3.061 -22.391 -10.914 1 93.62 95 GLN A O 1
ATOM 714 N N . PRO A 1 96 ? -1.953 -22.281 -12.852 1 92 96 PRO A N 1
ATOM 715 C CA . PRO A 1 96 ? -1.079 -21.719 -13.883 1 92 96 PRO A CA 1
ATOM 716 C C . PRO A 1 96 ? -1.834 -20.875 -14.898 1 92 96 PRO A C 1
ATOM 718 O O . PRO A 1 96 ? -2.934 -21.234 -15.328 1 92 96 PRO A O 1
ATOM 721 N N . MET A 1 97 ? -1.419 -19.766 -15.195 1 92 97 MET A N 1
ATOM 722 C CA . MET A 1 97 ? -1.968 -18.844 -16.188 1 92 97 MET A CA 1
ATOM 723 C C . MET A 1 97 ? -0.852 -18.109 -16.938 1 92 97 MET A C 1
ATOM 725 O O . MET A 1 97 ? 0.303 -18.141 -16.5 1 92 97 MET A O 1
ATOM 729 N N . PRO A 1 98 ? -1.181 -17.594 -18.172 1 95.19 98 PRO A N 1
ATOM 730 C CA . PRO A 1 98 ? -0.165 -16.797 -18.859 1 95.19 98 PRO A CA 1
ATOM 731 C C . PRO A 1 98 ? 0.384 -15.672 -17.984 1 95.19 98 PRO A C 1
ATOM 733 O O . PRO A 1 98 ? -0.367 -15.047 -17.234 1 95.19 98 PRO A O 1
ATOM 736 N N . TYR A 1 99 ? 1.655 -15.43 -18.078 1 96.75 99 TYR A N 1
ATOM 737 C CA . TYR A 1 99 ? 2.363 -14.5 -17.203 1 96.75 99 TYR A CA 1
ATOM 738 C C . TYR A 1 99 ? 1.83 -13.078 -17.375 1 96.75 99 TYR A C 1
ATOM 740 O O . TYR A 1 99 ? 1.939 -12.258 -16.469 1 96.75 99 TYR A O 1
ATOM 748 N N . ARG A 1 100 ? 1.26 -12.797 -18.516 1 96.25 100 ARG A N 1
ATOM 749 C CA . ARG A 1 100 ? 0.733 -11.453 -18.766 1 96.25 100 ARG A CA 1
ATOM 750 C C . ARG A 1 100 ? -0.285 -11.07 -17.688 1 96.25 100 ARG A C 1
ATOM 752 O O . ARG A 1 100 ? -0.428 -9.891 -17.359 1 96.25 100 ARG A O 1
ATOM 759 N N . TYR A 1 101 ? -1.032 -12.039 -17.156 1 96.81 101 TYR A N 1
ATOM 760 C CA . TYR A 1 101 ? -2.039 -11.75 -16.141 1 96.81 101 TYR A CA 1
ATOM 761 C C . TYR A 1 101 ? -1.388 -11.445 -14.789 1 96.81 101 TYR A C 1
ATOM 763 O O . TYR A 1 101 ? -1.855 -10.578 -14.047 1 96.81 101 TYR A O 1
ATOM 771 N N . THR A 1 102 ? -0.31 -12.203 -14.453 1 98 102 THR A N 1
ATOM 772 C CA . THR A 1 102 ? 0.462 -11.875 -13.258 1 98 102 THR A CA 1
ATOM 773 C C . THR A 1 102 ? 1.017 -10.453 -13.344 1 98 102 THR A C 1
ATOM 775 O O . THR A 1 102 ? 0.932 -9.688 -12.383 1 98 102 THR A O 1
ATOM 778 N N . CYS A 1 103 ? 1.53 -10.133 -14.484 1 97.94 103 CYS A N 1
ATOM 779 C CA . CYS A 1 103 ? 2.08 -8.797 -14.711 1 97.94 103 CYS A CA 1
ATOM 780 C C . CYS A 1 103 ? 0.998 -7.73 -14.578 1 97.94 103 CYS A C 1
ATOM 782 O O . CYS A 1 103 ? 1.216 -6.695 -13.953 1 97.94 103 CYS A O 1
ATOM 784 N N . ALA A 1 104 ? -0.154 -7.996 -15.133 1 97.69 104 ALA A N 1
ATOM 785 C CA . ALA A 1 104 ? -1.268 -7.055 -15.055 1 97.69 104 ALA A CA 1
ATOM 786 C C . ALA A 1 104 ? -1.691 -6.836 -13.602 1 97.69 104 ALA A C 1
ATOM 788 O O . ALA A 1 104 ? -1.916 -5.699 -13.18 1 97.69 104 ALA A O 1
ATOM 789 N N . LEU A 1 105 ? -1.809 -7.922 -12.852 1 98.31 105 LEU A N 1
ATOM 790 C CA . LEU A 1 105 ? -2.193 -7.824 -11.445 1 98.31 105 LEU A CA 1
ATOM 791 C C . LEU A 1 105 ? -1.145 -7.059 -10.641 1 98.31 105 LEU A C 1
ATOM 793 O O . LEU A 1 105 ? -1.485 -6.281 -9.75 1 98.31 105 LEU A O 1
ATOM 797 N N . ALA A 1 106 ? 0.14 -7.309 -10.969 1 98.69 106 ALA A N 1
ATOM 798 C CA . ALA A 1 106 ? 1.225 -6.598 -10.297 1 98.69 106 ALA A CA 1
ATOM 799 C C . ALA A 1 106 ? 1.151 -5.098 -10.578 1 98.69 106 ALA A C 1
ATOM 801 O O . ALA A 1 106 ? 1.376 -4.281 -9.68 1 98.69 106 ALA A O 1
ATOM 802 N N . MET A 1 107 ? 0.82 -4.734 -11.781 1 98.06 107 MET A N 1
ATOM 803 C CA . MET A 1 107 ? 0.705 -3.328 -12.148 1 98.06 107 MET A CA 1
ATOM 804 C C . MET A 1 107 ? -0.501 -2.684 -11.477 1 98.06 107 MET A C 1
ATOM 806 O O . MET A 1 107 ? -0.441 -1.522 -11.062 1 98.06 107 MET A O 1
ATOM 810 N N . LEU A 1 108 ? -1.585 -3.432 -11.406 1 98.12 108 LEU A N 1
ATOM 811 C CA . LEU A 1 108 ? -2.758 -2.943 -10.688 1 98.12 108 LEU A CA 1
ATOM 812 C C . LEU A 1 108 ? -2.432 -2.688 -9.219 1 98.12 108 LEU A C 1
ATOM 814 O O . LEU A 1 108 ? -2.844 -1.671 -8.656 1 98.12 108 LEU A O 1
ATOM 818 N N . LEU A 1 109 ? -1.731 -3.617 -8.656 1 98.44 109 LEU A N 1
ATOM 819 C CA . LEU A 1 109 ? -1.329 -3.494 -7.258 1 98.44 109 LEU A CA 1
ATOM 820 C C . LEU A 1 109 ? -0.409 -2.295 -7.059 1 98.44 109 LEU A C 1
ATOM 822 O O . LEU A 1 109 ? -0.597 -1.51 -6.129 1 98.44 109 LEU A O 1
ATOM 826 N N . PHE A 1 110 ? 0.564 -2.127 -7.957 1 98.56 110 PHE A N 1
ATOM 827 C CA . PHE A 1 110 ? 1.476 -0.989 -7.934 1 98.56 110 PHE A CA 1
ATOM 828 C C . PHE A 1 110 ? 0.703 0.324 -7.961 1 98.56 110 PHE A C 1
ATOM 830 O O . PHE A 1 110 ? 0.944 1.212 -7.141 1 98.56 110 PHE A O 1
ATOM 837 N N . LEU A 1 111 ? -0.208 0.4 -8.836 1 98.31 111 LEU A N 1
ATOM 838 C CA . LEU A 1 111 ? -0.99 1.618 -9.016 1 98.31 111 LEU A CA 1
ATOM 839 C C . LEU A 1 111 ? -1.875 1.88 -7.805 1 98.31 111 LEU A C 1
ATOM 841 O O . LEU A 1 111 ? -1.966 3.014 -7.328 1 98.31 111 LEU A O 1
ATOM 845 N N . ASP A 1 112 ? -2.512 0.888 -7.312 1 97.94 112 ASP A N 1
ATOM 846 C CA . ASP A 1 112 ? -3.412 1.028 -6.172 1 97.94 112 ASP A CA 1
ATOM 847 C C . ASP A 1 112 ? -2.666 1.539 -4.941 1 97.94 112 ASP A C 1
ATOM 849 O O . ASP A 1 112 ? -3.072 2.529 -4.328 1 97.94 112 ASP A O 1
ATOM 853 N N . VAL A 1 113 ? -1.56 0.886 -4.656 1 97.5 113 VAL A N 1
ATOM 854 C CA . VAL A 1 113 ? -0.774 1.26 -3.484 1 97.5 113 VAL A CA 1
ATOM 855 C C . VAL A 1 113 ? -0.184 2.654 -3.68 1 97.5 113 VAL A C 1
ATOM 857 O O . VAL A 1 113 ? -0.335 3.525 -2.822 1 97.5 113 VAL A O 1
ATOM 860 N N . GLY A 1 114 ? 0.381 2.889 -4.824 1 97.38 114 GLY A N 1
ATOM 861 C CA . GLY A 1 114 ? 1.02 4.168 -5.09 1 97.38 114 GLY A CA 1
ATOM 862 C C . GLY A 1 114 ? 0.05 5.336 -5.066 1 97.38 114 GLY A C 1
ATOM 863 O O . GLY A 1 114 ? 0.334 6.375 -4.469 1 97.38 114 GLY A O 1
ATOM 864 N N . SER A 1 115 ? -1.077 5.176 -5.672 1 97.19 115 SER A N 1
ATOM 865 C CA . SER A 1 115 ? -2.045 6.262 -5.785 1 97.19 115 SER A CA 1
ATOM 866 C C . SER A 1 115 ? -2.645 6.613 -4.426 1 97.19 115 SER A C 1
ATOM 868 O O . SER A 1 115 ? -2.795 7.793 -4.094 1 97.19 115 SER A O 1
ATOM 870 N N . HIS A 1 116 ? -2.938 5.617 -3.646 1 96.19 116 HIS A N 1
ATOM 871 C CA . HIS A 1 116 ? -3.586 5.879 -2.365 1 96.19 116 HIS A CA 1
ATOM 872 C C . HIS A 1 116 ? -2.586 6.398 -1.338 1 96.19 116 HIS A C 1
ATOM 874 O O . HIS A 1 116 ? -2.938 7.207 -0.478 1 96.19 116 HIS A O 1
ATOM 880 N N . PHE A 1 117 ? -1.357 5.934 -1.466 1 93.94 117 PHE A N 1
ATOM 881 C CA . PHE A 1 117 ? -0.306 6.496 -0.625 1 93.94 117 PHE A CA 1
ATOM 882 C C . PHE A 1 117 ? -0.141 7.988 -0.886 1 93.94 117 PHE A C 1
ATOM 884 O O . PHE A 1 117 ? -0.097 8.789 0.052 1 93.94 117 PHE A O 1
ATOM 891 N N . CYS A 1 118 ? -0.158 8.32 -2.076 1 94.44 118 CYS A N 1
ATOM 892 C CA . CYS A 1 118 ? 0.049 9.711 -2.475 1 94.44 118 CYS A CA 1
ATOM 893 C C . CYS A 1 118 ? -1.149 10.57 -2.096 1 94.44 118 CYS A C 1
ATOM 895 O O . CYS A 1 118 ? -0.984 11.68 -1.583 1 94.44 118 CYS A O 1
ATOM 897 N N . ARG A 1 119 ? -2.285 10.047 -2.344 1 92.94 119 ARG A N 1
ATOM 898 C CA . ARG A 1 119 ? -3.502 10.797 -2.039 1 92.94 119 ARG A CA 1
ATOM 899 C C . ARG A 1 119 ? -3.629 11.047 -0.54 1 92.94 119 ARG A C 1
ATOM 901 O O . ARG A 1 119 ? -4.023 12.133 -0.117 1 92.94 119 ARG A O 1
ATOM 908 N N . MET A 1 120 ? -3.361 10.07 0.231 1 92.06 120 MET A N 1
ATOM 909 C CA . MET A 1 120 ? -3.428 10.219 1.682 1 92.06 120 MET A CA 1
ATOM 910 C C . MET A 1 120 ? -2.42 11.258 2.168 1 92.06 120 MET A C 1
ATOM 912 O O . MET A 1 120 ? -2.75 12.109 2.992 1 92.06 120 MET A O 1
ATOM 916 N N . TYR A 1 121 ? -1.216 11.195 1.657 1 91.5 121 TYR A N 1
ATOM 917 C CA . TYR A 1 121 ? -0.198 12.188 2.002 1 91.5 121 TYR A CA 1
ATOM 918 C C . TYR A 1 121 ? -0.665 13.594 1.658 1 91.5 121 TYR A C 1
ATOM 920 O O . TYR A 1 121 ? -0.584 14.5 2.49 1 91.5 121 TYR A O 1
ATOM 928 N N . ALA A 1 122 ? -1.161 13.734 0.494 1 90.31 122 ALA A N 1
ATOM 929 C CA . ALA A 1 122 ? -1.597 15.047 0.019 1 90.31 122 ALA A CA 1
ATOM 930 C C . ALA A 1 122 ? -2.744 15.586 0.868 1 90.31 122 ALA A C 1
ATOM 932 O O . ALA A 1 122 ? -2.785 16.781 1.186 1 90.31 122 ALA A O 1
ATOM 933 N N . SER A 1 123 ? -3.643 14.75 1.23 1 88.25 123 SER A N 1
ATOM 934 C CA . SER A 1 123 ? -4.816 15.172 1.99 1 88.25 123 SER A CA 1
ATOM 935 C C . SER A 1 123 ? -4.426 15.656 3.383 1 88.25 123 SER A C 1
ATOM 937 O O . SER A 1 123 ? -4.914 16.688 3.846 1 88.25 123 SER A O 1
ATOM 939 N N . VAL A 1 124 ? -3.553 14.914 4.039 1 85 124 VAL A N 1
ATOM 940 C CA . VAL A 1 124 ? -3.135 15.281 5.387 1 85 124 VAL A CA 1
ATOM 941 C C . VAL A 1 124 ? -2.219 16.5 5.324 1 85 124 VAL A C 1
ATOM 943 O O . VAL A 1 124 ? -2.307 17.391 6.168 1 85 124 VAL A O 1
ATOM 946 N N . PHE A 1 125 ? -1.425 16.578 4.316 1 82 125 PHE A N 1
ATOM 947 C CA . PHE A 1 125 ? -0.491 17.672 4.098 1 82 125 PHE A CA 1
ATOM 948 C C . PHE A 1 125 ? -1.238 18.969 3.818 1 82 125 PHE A C 1
ATOM 950 O O . PHE A 1 125 ? -0.868 20.031 4.328 1 82 125 PHE A O 1
ATOM 957 N N . ALA A 1 126 ? -2.26 18.922 3.018 1 77 126 ALA A N 1
ATOM 958 C CA . ALA A 1 126 ? -3.074 20.094 2.68 1 77 126 ALA A CA 1
ATOM 959 C C . ALA A 1 126 ? -3.762 20.656 3.918 1 77 126 ALA A C 1
ATOM 961 O O . ALA A 1 126 ? -3.91 21.875 4.051 1 77 126 ALA A O 1
ATOM 962 N N . SER A 1 127 ? -4.297 19.828 4.73 1 72.69 127 SER A N 1
ATOM 963 C CA . SER A 1 127 ? -4.957 20.281 5.949 1 72.69 127 SER A CA 1
ATOM 964 C C . SER A 1 127 ? -3.994 21.062 6.848 1 72.69 127 SER A C 1
ATOM 966 O O . SER A 1 127 ? -4.414 21.906 7.641 1 72.69 127 SER A O 1
ATOM 968 N N . LYS A 1 128 ? -2.768 20.766 6.695 1 62.03 128 LYS A N 1
ATOM 969 C CA . LYS A 1 128 ? -1.731 21.453 7.461 1 62.03 128 LYS A CA 1
ATOM 970 C C . LYS A 1 128 ? -1.487 22.859 6.922 1 62.03 128 LYS A C 1
ATOM 972 O O . LYS A 1 128 ? -1.236 23.797 7.688 1 62.03 128 LYS A O 1
ATOM 977 N N . VAL A 1 129 ? -1.654 23.031 5.582 1 60.25 129 VAL A N 1
ATOM 978 C CA . VAL A 1 129 ? -1.286 24.297 4.969 1 60.25 129 VAL A CA 1
ATOM 979 C C . VAL A 1 129 ? -2.539 25.141 4.727 1 60.25 129 VAL A C 1
ATOM 981 O O . VAL A 1 129 ? -2.455 26.25 4.211 1 60.25 129 VAL A O 1
ATOM 984 N N . SER A 1 130 ? -3.627 24.875 5.355 1 55.41 130 SER A N 1
ATOM 985 C CA . SER A 1 130 ? -4.898 25.594 5.27 1 55.41 130 SER A CA 1
ATOM 986 C C . SER A 1 130 ? -5.34 25.766 3.818 1 55.41 130 SER A C 1
ATOM 988 O O . SER A 1 130 ? -6.059 26.703 3.49 1 55.41 130 SER A O 1
ATOM 990 N N . HIS A 1 131 ? -4.727 25.125 2.918 1 51.84 131 HIS A N 1
ATOM 991 C CA . HIS A 1 131 ? -5.121 25.328 1.528 1 51.84 131 HIS A CA 1
ATOM 992 C C . HIS A 1 131 ? -6.395 24.547 1.198 1 51.84 131 HIS A C 1
ATOM 994 O O . HIS A 1 131 ? -6.555 23.406 1.622 1 51.84 131 HIS A O 1
ATOM 1000 N N . LYS A 1 132 ? -7.484 25.219 1.204 1 50.62 132 LYS A N 1
ATOM 1001 C CA . LYS A 1 132 ? -8.859 24.75 1.092 1 50.62 132 LYS A CA 1
ATOM 1002 C C . LYS A 1 132 ? -8.961 23.547 0.156 1 50.62 132 LYS A C 1
ATOM 1004 O O . LYS A 1 132 ? -9.141 22.422 0.608 1 50.62 132 LYS A O 1
ATOM 1009 N N . ASP A 1 133 ? -9.734 23.641 -1.212 1 49.19 133 ASP A N 1
ATOM 1010 C CA . ASP A 1 133 ? -10.719 22.781 -1.86 1 49.19 133 ASP A CA 1
ATOM 1011 C C . ASP A 1 133 ? -10.055 21.812 -2.842 1 49.19 133 ASP A C 1
ATOM 1013 O O . ASP A 1 133 ? -9.5 22.25 -3.857 1 49.19 133 ASP A O 1
ATOM 1017 N N . VAL A 1 134 ? -9.562 20.719 -2.471 1 50.75 134 VAL A N 1
ATOM 1018 C CA . VAL A 1 134 ? -9.242 19.594 -3.346 1 50.75 134 VAL A CA 1
ATOM 1019 C C . VAL A 1 134 ? -10.234 19.547 -4.5 1 50.75 134 VAL A C 1
ATOM 1021 O O . VAL A 1 134 ? -10.094 18.734 -5.414 1 50.75 134 VAL A O 1
ATOM 1024 N N . SER A 1 135 ? -11.32 20.344 -4.457 1 54.25 135 SER A N 1
ATOM 1025 C CA . SER A 1 135 ? -12.32 20.359 -5.516 1 54.25 135 SER A CA 1
ATOM 1026 C C . SER A 1 135 ? -11.758 20.953 -6.805 1 54.25 135 SER A C 1
ATOM 1028 O O . SER A 1 135 ? -12.359 20.797 -7.875 1 54.25 135 SER A O 1
ATOM 1030 N N . ASP A 1 136 ? -10.445 21.344 -6.684 1 67.12 136 ASP A N 1
ATOM 1031 C CA . ASP A 1 136 ? -10 22.047 -7.883 1 67.12 136 ASP A CA 1
ATOM 1032 C C . ASP A 1 136 ? -9.117 21.141 -8.742 1 67.12 136 ASP A C 1
ATOM 1034 O O . ASP A 1 136 ? -8.125 21.609 -9.312 1 67.12 136 ASP A O 1
ATOM 1038 N N . SER A 1 137 ? -9.586 19.922 -8.883 1 74.69 137 SER A N 1
ATOM 1039 C CA . SER A 1 137 ? -8.805 19.062 -9.766 1 74.69 137 SER A CA 1
ATOM 1040 C C . SER A 1 137 ? -9.078 19.375 -11.234 1 74.69 137 SER A C 1
ATOM 1042 O O . SER A 1 137 ? -10.195 19.75 -11.594 1 74.69 137 SER A O 1
ATOM 1044 N N . ILE A 1 138 ? -8.109 19.266 -12.055 1 77.88 138 ILE A N 1
ATOM 1045 C CA . ILE A 1 138 ? -8.234 19.5 -13.492 1 77.88 138 ILE A CA 1
ATOM 1046 C C . ILE A 1 138 ? -8.938 18.312 -14.141 1 77.88 138 ILE A C 1
ATOM 1048 O O . ILE A 1 138 ? -9.43 18.422 -15.266 1 77.88 138 ILE A O 1
ATOM 1052 N N . PHE A 1 139 ? -9.039 17.25 -13.422 1 87.44 139 PHE A N 1
ATOM 1053 C CA . PHE A 1 139 ? -9.656 16.062 -13.992 1 87.44 139 PHE A CA 1
ATOM 1054 C C . PHE A 1 139 ? -11.125 15.977 -13.617 1 87.44 139 PHE A C 1
ATOM 1056 O O . PHE A 1 139 ? -11.469 15.945 -12.43 1 87.44 139 PHE A O 1
ATOM 1063 N N . TRP A 1 140 ? -11.898 15.773 -14.664 1 89.38 140 TRP A N 1
ATOM 1064 C CA . TRP A 1 140 ? -13.344 15.75 -14.469 1 89.38 140 TRP A CA 1
ATOM 1065 C C . TRP A 1 140 ? -13.773 14.5 -13.695 1 89.38 140 TRP A C 1
ATOM 1067 O O . TRP A 1 140 ? -14.523 14.594 -12.727 1 89.38 140 TRP A O 1
ATOM 1077 N N . LEU A 1 141 ? -13.352 13.383 -14.094 1 90.56 141 LEU A N 1
ATOM 1078 C CA . LEU A 1 141 ? -13.766 12.141 -13.461 1 90.56 141 LEU A CA 1
ATOM 1079 C C . LEU A 1 141 ? -13.367 12.117 -11.992 1 90.56 141 LEU A C 1
ATOM 1081 O O . LEU A 1 141 ? -14.125 11.641 -11.148 1 90.56 141 LEU A O 1
ATOM 1085 N N . LEU A 1 142 ? -12.234 12.578 -11.711 1 92.31 142 LEU A N 1
ATOM 1086 C CA . LEU A 1 142 ? -11.773 12.641 -10.328 1 92.31 142 LEU A CA 1
ATOM 1087 C C . LEU A 1 142 ? -12.664 13.555 -9.492 1 92.31 142 LEU A C 1
ATOM 1089 O O . LEU A 1 142 ? -12.984 13.234 -8.344 1 92.31 142 LEU A O 1
ATOM 1093 N N . ARG A 1 143 ? -13.078 14.633 -10.094 1 91.75 143 ARG A N 1
ATOM 1094 C CA . ARG A 1 143 ? -13.977 15.555 -9.391 1 91.75 143 ARG A CA 1
ATOM 1095 C C . ARG A 1 143 ? -15.312 14.891 -9.094 1 91.75 143 ARG A C 1
ATOM 1097 O O . ARG A 1 143 ? -15.828 14.984 -7.973 1 91.75 143 ARG A O 1
ATOM 1104 N N . VAL A 1 144 ? -15.828 14.258 -10.102 1 92.25 144 VAL A N 1
ATOM 1105 C CA . VAL A 1 144 ? -17.109 13.578 -9.938 1 92.25 144 VAL A CA 1
ATOM 1106 C C . VAL A 1 144 ? -16.969 12.461 -8.898 1 92.25 144 VAL A C 1
ATOM 1108 O O . VAL A 1 144 ? -17.875 12.242 -8.094 1 92.25 144 VAL A O 1
ATOM 1111 N N . TYR A 1 145 ? -15.914 11.797 -8.852 1 92.94 145 TYR A N 1
ATOM 1112 C CA . TYR A 1 145 ? -15.609 10.695 -7.945 1 92.94 145 TYR A CA 1
ATOM 1113 C C . TYR A 1 145 ? -15.68 11.156 -6.492 1 92.94 145 TYR A C 1
ATOM 1115 O O . TYR A 1 145 ? -16.234 10.453 -5.637 1 92.94 145 TYR A O 1
ATOM 1123 N N . TYR A 1 146 ? -15.203 12.289 -6.258 1 89.12 146 TYR A N 1
ATOM 1124 C CA . TYR A 1 146 ? -15.141 12.734 -4.871 1 89.12 146 TYR A CA 1
ATOM 1125 C C . TYR A 1 146 ? -16.375 13.562 -4.512 1 89.12 146 TYR A C 1
ATOM 1127 O O . TYR A 1 146 ? -16.703 13.711 -3.336 1 89.12 146 TYR A O 1
ATOM 1135 N N . SER A 1 147 ? -17.047 14.141 -5.469 1 90.44 147 SER A N 1
ATOM 1136 C CA . SER A 1 147 ? -18.203 14.992 -5.199 1 90.44 147 SER A CA 1
ATOM 1137 C C . SER A 1 147 ? -19.469 14.164 -5.027 1 90.44 147 SER A C 1
ATOM 1139 O O . SER A 1 147 ? -20.344 14.516 -4.242 1 90.44 147 SER A O 1
ATOM 1141 N N . LYS A 1 148 ? -19.547 13.07 -5.762 1 93.38 148 LYS A N 1
ATOM 1142 C CA . LYS A 1 148 ? -20.734 12.219 -5.695 1 93.38 148 LYS A CA 1
ATOM 1143 C C . LYS A 1 148 ? -20.406 10.891 -5.004 1 93.38 148 LYS A C 1
ATOM 1145 O O . LYS A 1 148 ? -19.766 10.016 -5.59 1 93.38 148 LYS A O 1
ATOM 1150 N N . ARG A 1 149 ? -21 10.609 -3.955 1 90.56 149 ARG A N 1
ATOM 1151 C CA . ARG A 1 149 ? -20.734 9.43 -3.133 1 90.56 149 ARG A CA 1
ATOM 1152 C C . ARG A 1 149 ? -21.156 8.156 -3.846 1 90.56 149 ARG A C 1
ATOM 1154 O O . ARG A 1 149 ? -20.516 7.109 -3.701 1 90.56 149 ARG A O 1
ATOM 1161 N N . HIS A 1 150 ? -22.219 8.227 -4.551 1 93.62 150 HIS A N 1
ATOM 1162 C CA . HIS A 1 150 ? -22.719 7.055 -5.258 1 93.62 150 HIS A CA 1
ATOM 1163 C C . HIS A 1 150 ? -21.734 6.598 -6.332 1 93.62 150 HIS A C 1
ATOM 1165 O O . HIS A 1 150 ? -21.562 5.398 -6.539 1 93.62 150 HIS A O 1
ATOM 1171 N N . VAL A 1 151 ? -21.172 7.566 -7.004 1 94.81 151 VAL A N 1
ATOM 1172 C CA . VAL A 1 151 ? -20.203 7.23 -8.047 1 94.81 151 VAL A CA 1
ATOM 1173 C C . VAL A 1 151 ? -18.969 6.594 -7.414 1 94.81 151 VAL A C 1
ATOM 1175 O O . VAL A 1 151 ? -18.484 5.57 -7.895 1 94.81 151 VAL A O 1
ATOM 1178 N N . MET A 1 152 ? -18.531 7.176 -6.371 1 94.69 152 MET A N 1
ATOM 1179 C CA . MET A 1 152 ? -17.406 6.605 -5.645 1 94.69 152 MET A CA 1
ATOM 1180 C C . MET A 1 152 ? -17.703 5.176 -5.199 1 94.69 152 MET A C 1
ATOM 1182 O O . MET A 1 152 ? -16.875 4.281 -5.379 1 94.69 152 MET A O 1
ATOM 1186 N N . GLY A 1 153 ? -18.875 4.969 -4.66 1 94.56 153 GLY A N 1
ATOM 1187 C CA . GLY A 1 153 ? -19.281 3.654 -4.191 1 94.56 153 GLY A CA 1
ATOM 1188 C C . GLY A 1 153 ? -19.328 2.611 -5.297 1 94.56 153 GLY A C 1
ATOM 1189 O O . GLY A 1 153 ? -18.828 1.5 -5.121 1 94.56 153 GLY A O 1
ATOM 1190 N N . VAL A 1 154 ? -19.844 2.986 -6.395 1 96.06 154 VAL A N 1
ATOM 1191 C CA . VAL A 1 154 ? -19.984 2.061 -7.516 1 96.06 154 VAL A CA 1
ATOM 1192 C C . VAL A 1 154 ? -18.609 1.668 -8.039 1 96.06 154 VAL A C 1
ATOM 1194 O O . VAL A 1 154 ? -18.359 0.498 -8.344 1 96.06 154 VAL A O 1
ATOM 1197 N N . LEU A 1 155 ? -17.703 2.576 -8.148 1 96.62 155 LEU A N 1
ATOM 1198 C CA . LEU A 1 155 ? -16.375 2.293 -8.672 1 96.62 155 LEU A CA 1
ATOM 1199 C C . LEU A 1 155 ? -15.578 1.436 -7.695 1 96.62 155 LEU A C 1
ATOM 1201 O O . LEU A 1 155 ? -14.875 0.508 -8.109 1 96.62 155 LEU A O 1
ATOM 1205 N N . CYS A 1 156 ? -15.688 1.722 -6.406 1 95 156 CYS A N 1
ATOM 1206 C CA . CYS A 1 156 ? -14.977 0.951 -5.395 1 95 156 CYS A CA 1
ATOM 1207 C C . CYS A 1 156 ? -15.516 -0.472 -5.309 1 95 156 CYS A C 1
ATOM 1209 O O . CYS A 1 156 ? -14.742 -1.432 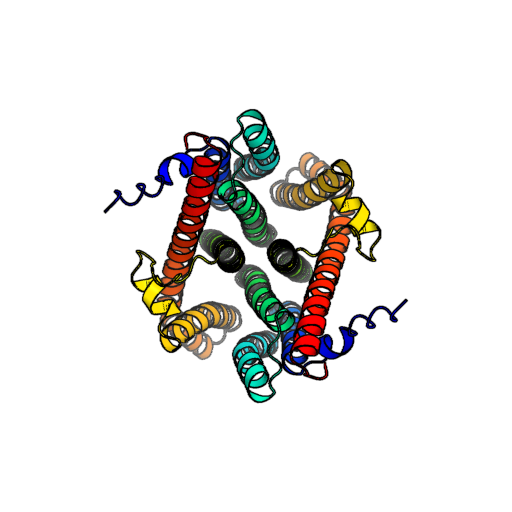-5.273 1 95 156 CYS A O 1
ATOM 1211 N N . VAL A 1 157 ? -16.828 -0.586 -5.277 1 95.88 157 VAL A N 1
ATOM 1212 C CA . VAL A 1 157 ? -17.469 -1.899 -5.23 1 95.88 157 VAL A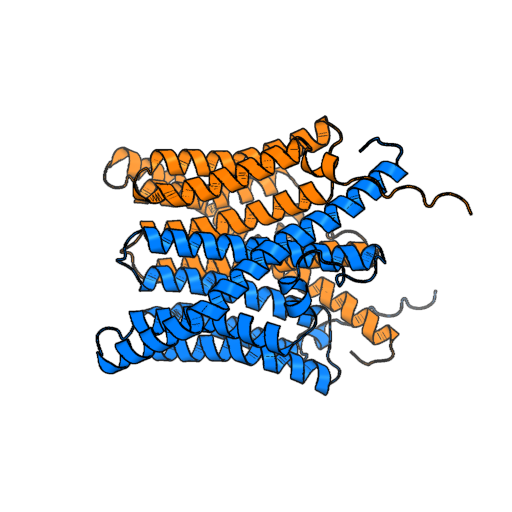 CA 1
ATOM 1213 C C . VAL A 1 157 ? -17.172 -2.664 -6.516 1 95.88 157 VAL A C 1
ATOM 1215 O O . VAL A 1 157 ? -16.875 -3.861 -6.48 1 95.88 157 VAL A O 1
ATOM 1218 N N . GLY A 1 158 ? -17.266 -1.951 -7.609 1 96.81 158 GLY A N 1
ATOM 1219 C CA . GLY A 1 158 ? -16.969 -2.578 -8.891 1 96.81 158 GLY A CA 1
ATOM 1220 C C . GLY A 1 158 ? -15.57 -3.152 -8.961 1 96.81 158 GLY A C 1
ATOM 1221 O O . GLY A 1 158 ? -15.383 -4.27 -9.445 1 96.81 158 GLY A O 1
ATOM 1222 N N . GLN A 1 159 ? -14.625 -2.412 -8.516 1 96.94 159 GLN A N 1
ATOM 1223 C CA . GLN A 1 159 ? -13.25 -2.891 -8.531 1 96.94 159 GLN A CA 1
ATOM 1224 C C . GLN A 1 159 ? -13.078 -4.113 -7.637 1 96.94 159 GLN A C 1
ATOM 1226 O O . GLN A 1 159 ? -12.523 -5.129 -8.062 1 96.94 159 GLN A O 1
ATOM 1231 N N . GLU A 1 160 ? -13.57 -4.039 -6.43 1 97.06 160 GLU A N 1
ATOM 1232 C CA . GLU A 1 160 ? -13.406 -5.133 -5.48 1 97.06 160 GLU A CA 1
ATOM 1233 C C . GLU A 1 160 ? -14.133 -6.391 -5.945 1 97.06 160 GLU A C 1
ATOM 1235 O O . GLU A 1 160 ? -13.602 -7.496 -5.852 1 97.06 160 GLU A O 1
ATOM 1240 N N . PHE A 1 161 ? -15.281 -6.203 -6.453 1 97.56 161 PHE A N 1
ATOM 1241 C CA . PHE A 1 161 ? -16.062 -7.363 -6.859 1 97.56 161 PHE A CA 1
ATOM 1242 C C . PHE A 1 161 ? -15.555 -7.93 -8.18 1 97.56 161 PHE A C 1
ATOM 1244 O O . PHE A 1 161 ? -15.773 -9.109 -8.484 1 97.56 161 PHE A O 1
ATOM 1251 N N . ALA A 1 162 ? -14.891 -7.129 -8.992 1 97.81 162 ALA A N 1
ATOM 1252 C CA . ALA A 1 162 ? -14.195 -7.707 -10.141 1 97.81 162 ALA A CA 1
ATOM 1253 C C . ALA A 1 162 ? -13.172 -8.75 -9.695 1 97.81 162 ALA A C 1
ATOM 1255 O O . ALA A 1 162 ? -13.109 -9.844 -10.258 1 97.81 162 ALA A O 1
ATOM 1256 N N . TYR A 1 163 ? -12.391 -8.445 -8.656 1 97.88 163 TYR A N 1
ATOM 1257 C CA . TYR A 1 163 ? -11.391 -9.375 -8.133 1 97.88 163 TYR A CA 1
ATOM 1258 C C . TYR A 1 163 ? -12.062 -10.594 -7.5 1 97.88 163 TYR A C 1
ATOM 1260 O O . TYR A 1 163 ? -11.625 -11.727 -7.699 1 97.88 163 TYR A O 1
ATOM 1268 N N . ILE A 1 164 ? -13.148 -10.328 -6.77 1 97.88 164 ILE A N 1
ATOM 1269 C CA . ILE A 1 164 ? -13.867 -11.391 -6.074 1 97.88 164 ILE A CA 1
ATOM 1270 C C . ILE A 1 164 ? -14.453 -12.367 -7.094 1 97.88 164 ILE A C 1
ATOM 1272 O O . ILE A 1 164 ? -14.328 -13.586 -6.945 1 97.88 164 ILE A O 1
ATOM 1276 N N . PHE A 1 165 ? -15.062 -11.852 -8.156 1 97.75 165 PHE A N 1
ATOM 1277 C CA . PHE A 1 165 ? -15.68 -12.711 -9.156 1 97.75 165 PHE A CA 1
ATOM 1278 C C . PHE A 1 165 ? -14.617 -13.445 -9.969 1 97.75 165 PHE A C 1
ATOM 1280 O O . PHE A 1 165 ? -14.828 -14.586 -10.383 1 97.75 165 PHE A O 1
ATOM 1287 N N . LEU A 1 166 ? -13.523 -12.812 -10.227 1 96.62 166 LEU A N 1
ATOM 1288 C CA . LEU A 1 166 ? -12.43 -13.508 -10.898 1 96.62 166 LEU A CA 1
ATOM 1289 C C . LEU A 1 166 ? -11.922 -14.672 -10.055 1 96.62 166 LEU A C 1
ATOM 1291 O O . LEU A 1 166 ? -11.664 -15.758 -10.578 1 96.62 166 LEU A O 1
ATOM 1295 N N . TYR A 1 167 ? -11.82 -14.453 -8.734 1 97.5 167 TYR A N 1
ATOM 1296 C CA . TYR A 1 167 ? -11.445 -15.516 -7.809 1 97.5 167 TYR A CA 1
ATOM 1297 C C . TYR A 1 167 ? -12.477 -16.641 -7.82 1 97.5 167 TYR A C 1
ATOM 1299 O O . TYR A 1 167 ? -12.125 -17.812 -7.875 1 97.5 167 TYR A O 1
ATOM 1307 N N . ALA A 1 168 ? -13.734 -16.266 -7.766 1 96.94 168 ALA A N 1
ATOM 1308 C CA . ALA A 1 168 ? -14.812 -17.25 -7.785 1 96.94 168 ALA A CA 1
ATOM 1309 C C . ALA A 1 168 ? -14.805 -18.047 -9.086 1 96.94 168 ALA A C 1
ATOM 1311 O O . ALA A 1 168 ? -15.008 -19.266 -9.07 1 96.94 168 ALA A O 1
ATOM 1312 N N . TRP A 1 169 ? -14.625 -17.328 -10.164 1 95.31 169 TRP A N 1
ATOM 1313 C CA . TRP A 1 169 ? -14.547 -18 -11.461 1 95.31 169 TRP A CA 1
ATOM 1314 C C . TRP A 1 169 ? -13.406 -19.016 -11.484 1 95.31 169 TRP A C 1
ATOM 1316 O O . TRP A 1 169 ? -13.586 -20.141 -11.938 1 95.31 169 TRP A O 1
ATOM 1326 N N . ALA A 1 170 ? -12.242 -18.641 -10.984 1 93.31 170 ALA A N 1
ATOM 1327 C CA . ALA A 1 170 ? -11.078 -19.531 -10.961 1 93.31 170 ALA A CA 1
ATOM 1328 C C . ALA A 1 170 ? -11.336 -20.734 -10.07 1 93.31 170 ALA A C 1
ATOM 1330 O O . ALA A 1 170 ? -10.891 -21.844 -10.383 1 93.31 170 ALA A O 1
ATOM 1331 N N . SER A 1 171 ? -12.047 -20.578 -8.961 1 92.62 171 SER A N 1
ATOM 1332 C CA . SER A 1 171 ? -12.266 -21.625 -7.973 1 92.62 171 SER A CA 1
ATOM 1333 C C . SER A 1 171 ? -13.359 -22.594 -8.414 1 92.62 171 SER A C 1
ATOM 1335 O O . SER A 1 171 ? -13.352 -23.766 -8.039 1 92.62 171 SER A O 1
ATOM 1337 N N . TYR A 1 172 ? -14.297 -22.125 -9.227 1 90 172 TYR A N 1
ATOM 1338 C CA . TYR A 1 172 ? -15.445 -22.953 -9.57 1 90 172 TYR A CA 1
ATOM 1339 C C . TYR A 1 172 ? -15.555 -23.141 -11.078 1 90 172 TYR A C 1
ATOM 1341 O O . TYR A 1 172 ? -16.625 -23.422 -11.602 1 90 172 TYR A O 1
ATOM 1349 N N . A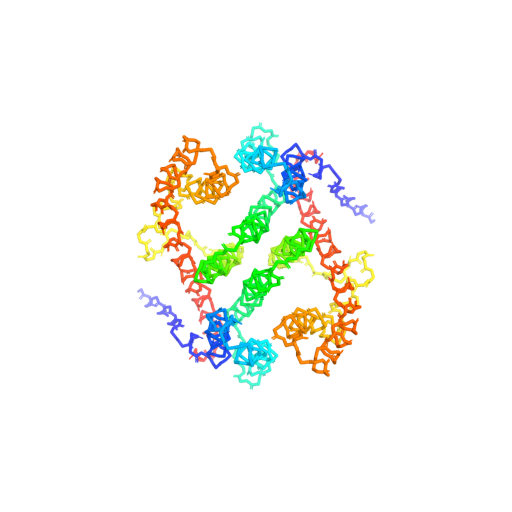LA A 1 173 ? -14.484 -22.969 -11.742 1 82.12 173 ALA A N 1
ATOM 1350 C CA . ALA A 1 173 ? -14.453 -23.094 -13.195 1 82.12 173 ALA A CA 1
ATOM 1351 C C . ALA A 1 173 ? -14.859 -24.484 -13.648 1 82.12 173 ALA A C 1
ATOM 1353 O O . ALA A 1 173 ? -15.367 -24.672 -14.758 1 82.12 173 ALA A O 1
ATOM 1354 N N . SER A 1 174 ? -14.734 -25.406 -12.758 1 84.31 174 SER A N 1
ATOM 1355 C CA . SER A 1 174 ? -15.07 -26.781 -13.094 1 84.31 174 SER A CA 1
ATOM 1356 C C . SER A 1 174 ? -16.578 -26.984 -13.156 1 84.31 174 SER A C 1
ATOM 1358 O O . SER A 1 174 ? -17.062 -27.906 -13.82 1 84.31 174 SER A O 1
ATOM 1360 N N . ILE A 1 175 ? -17.359 -26.156 -12.43 1 89.19 175 ILE A N 1
ATOM 1361 C CA . ILE A 1 175 ? -18.812 -26.172 -12.484 1 89.19 175 ILE A CA 1
ATOM 1362 C C . ILE A 1 175 ? -19.312 -25.188 -13.539 1 89.19 175 ILE A C 1
ATOM 1364 O O . ILE A 1 175 ? -19.312 -23.984 -13.312 1 89.19 175 ILE A O 1
ATOM 1368 N N . THR A 1 176 ? -19.641 -25.672 -14.688 1 86.38 176 THR A N 1
ATOM 1369 C CA . THR A 1 176 ? -19.875 -24.906 -15.906 1 86.38 176 THR A CA 1
ATOM 1370 C C . THR A 1 176 ? -20.828 -23.734 -15.641 1 86.38 176 THR A C 1
ATOM 1372 O O . THR A 1 176 ? -20.531 -22.594 -15.992 1 86.38 176 THR A O 1
ATOM 1375 N N . GLU A 1 177 ? -21.922 -24.047 -15.07 1 88.75 177 GLU A N 1
ATOM 1376 C CA . GLU A 1 177 ? -22.922 -23.016 -14.844 1 88.75 177 GLU A CA 1
ATOM 1377 C C . GLU A 1 177 ? -22.406 -21.938 -13.898 1 88.75 177 GLU A C 1
ATOM 1379 O O . GLU A 1 177 ? -22.562 -20.75 -14.164 1 88.75 177 GLU A O 1
ATOM 1384 N N . LEU A 1 178 ? -21.828 -22.391 -12.875 1 88 178 LEU A N 1
ATOM 1385 C CA . LEU A 1 178 ? -21.312 -21.438 -11.898 1 88 178 LEU A CA 1
ATOM 1386 C C . LEU A 1 178 ? -20.141 -20.641 -12.477 1 88 178 LEU A C 1
ATOM 1388 O O . LEU A 1 178 ? -20.031 -19.438 -12.234 1 88 178 LEU A O 1
ATOM 1392 N N . GLY A 1 179 ? -19.359 -21.266 -13.227 1 89.31 179 GLY A N 1
ATOM 1393 C CA . GLY A 1 179 ? -18.25 -20.594 -13.898 1 89.31 179 GLY A CA 1
ATOM 1394 C C . GLY A 1 179 ? -18.703 -19.531 -14.867 1 89.31 179 GLY A C 1
ATOM 1395 O O . GLY A 1 179 ? -18.141 -18.438 -14.898 1 89.31 179 GLY A O 1
ATOM 1396 N N . SER A 1 180 ? -19.75 -19.891 -15.594 1 92 180 SER A N 1
ATOM 1397 C CA . SER A 1 180 ? -20.266 -18.938 -16.578 1 92 180 SER A CA 1
ATOM 1398 C C . SER A 1 180 ? -20.875 -17.719 -15.898 1 92 180 SER A C 1
ATOM 1400 O O . SER A 1 180 ? -20.672 -16.594 -16.359 1 92 180 SER A O 1
ATOM 1402 N N . VAL A 1 181 ? -21.562 -17.922 -14.844 1 93.38 181 VAL A N 1
ATOM 1403 C CA . VAL A 1 181 ? -22.188 -16.828 -14.109 1 93.38 181 VAL A CA 1
ATOM 1404 C C . VAL A 1 181 ? -21.094 -15.93 -13.508 1 93.38 181 VAL A C 1
ATOM 1406 O O . VAL A 1 181 ? -21.188 -14.703 -13.578 1 93.38 181 VAL A O 1
ATOM 1409 N N . CYS A 1 182 ? -20.078 -16.547 -12.93 1 94.19 182 CYS A N 1
ATOM 1410 C CA . CYS A 1 182 ? -19 -15.781 -12.32 1 94.19 182 CYS A CA 1
ATOM 1411 C C . CYS A 1 182 ? -18.234 -14.992 -13.375 1 94.19 182 CYS A C 1
ATOM 1413 O O . CYS A 1 182 ? -17.828 -13.852 -13.133 1 94.19 182 CYS A O 1
ATOM 1415 N N . TRP A 1 183 ? -18.078 -15.508 -14.539 1 93.44 183 TRP A N 1
ATOM 1416 C CA . TRP A 1 183 ? -17.391 -14.812 -15.617 1 93.44 183 TRP A CA 1
ATOM 1417 C C . TRP A 1 183 ? -18.188 -13.609 -16.094 1 93.44 183 TRP A C 1
ATOM 1419 O O . TRP A 1 183 ? -17.641 -12.523 -16.297 1 93.44 183 TRP A O 1
ATOM 1429 N N . CYS A 1 184 ? -19.484 -13.852 -16.266 1 95.19 184 CYS A N 1
ATOM 1430 C CA . CYS A 1 184 ? -20.359 -12.75 -16.672 1 95.19 184 CYS A CA 1
ATOM 1431 C C . CYS A 1 184 ? -20.344 -11.625 -15.648 1 95.19 184 CYS A C 1
ATOM 1433 O O . CYS A 1 184 ? -20.25 -10.453 -16.016 1 95.19 184 CYS A O 1
ATOM 1435 N N . ALA A 1 185 ? -20.422 -12.016 -14.406 1 96.38 185 ALA A N 1
ATOM 1436 C CA . ALA A 1 185 ? -20.375 -11.031 -13.328 1 96.38 185 ALA A CA 1
ATOM 1437 C C . ALA A 1 185 ? -19.047 -10.281 -13.328 1 96.38 185 ALA A C 1
ATOM 1439 O O . ALA A 1 185 ? -19.016 -9.07 -13.102 1 96.38 185 ALA A O 1
ATOM 1440 N N . PHE A 1 186 ? -17.984 -10.984 -13.609 1 96.5 186 PHE A N 1
ATOM 1441 C CA . PHE A 1 186 ? -16.672 -10.367 -13.695 1 96.5 186 PHE A CA 1
ATOM 1442 C C . PHE A 1 186 ? -16.625 -9.328 -14.812 1 96.5 186 PHE A C 1
ATOM 1444 O O . PHE A 1 186 ? -16.141 -8.219 -14.617 1 96.5 186 PHE A O 1
ATOM 1451 N N . VAL A 1 187 ? -17.188 -9.648 -15.953 1 95.94 187 VAL A N 1
ATOM 1452 C CA . VAL A 1 187 ? -17.156 -8.773 -17.125 1 95.94 187 VAL A CA 1
ATOM 1453 C C . VAL A 1 187 ? -17.953 -7.5 -16.828 1 95.94 187 VAL A C 1
ATOM 1455 O O . VAL A 1 187 ? -17.531 -6.398 -17.203 1 95.94 187 VAL A O 1
ATOM 1458 N N . VAL A 1 188 ? -19.031 -7.668 -16.125 1 96.62 188 VAL A N 1
ATOM 1459 C CA . VAL A 1 188 ? -19.859 -6.52 -15.773 1 96.62 188 VAL A CA 1
ATOM 1460 C C . VAL A 1 188 ? -19.078 -5.602 -14.828 1 96.62 188 VAL A C 1
ATOM 1462 O O . VAL A 1 188 ? -19.125 -4.379 -14.969 1 96.62 188 VAL A O 1
ATOM 1465 N N . CYS A 1 189 ? -18.328 -6.195 -13.938 1 97.25 189 CYS A N 1
ATOM 1466 C CA . CYS A 1 189 ? -17.594 -5.426 -12.938 1 97.25 189 CYS A CA 1
ATOM 1467 C C . CYS A 1 189 ? -16.297 -4.883 -13.516 1 97.25 189 CYS A C 1
ATOM 1469 O O . CYS A 1 189 ? -15.648 -4.035 -12.898 1 97.25 189 CYS A O 1
ATOM 1471 N N . ALA A 1 190 ? -15.906 -5.316 -14.727 1 95.62 190 ALA A N 1
ATOM 1472 C CA . ALA A 1 190 ? -14.648 -4.895 -15.344 1 95.62 190 ALA A CA 1
ATOM 1473 C C . ALA A 1 190 ? -14.711 -3.432 -15.766 1 95.62 190 ALA A C 1
ATOM 1475 O O . ALA A 1 190 ? -13.688 -2.738 -15.773 1 95.62 190 ALA A O 1
ATOM 1476 N N . VAL A 1 191 ? -15.859 -2.967 -16.078 1 95.94 191 VAL A N 1
ATOM 1477 C CA . VAL A 1 191 ? -16.016 -1.59 -16.531 1 95.94 191 VAL A CA 1
ATOM 1478 C C . VAL A 1 191 ? -15.781 -0.628 -15.367 1 95.94 191 VAL A C 1
ATOM 1480 O O . VAL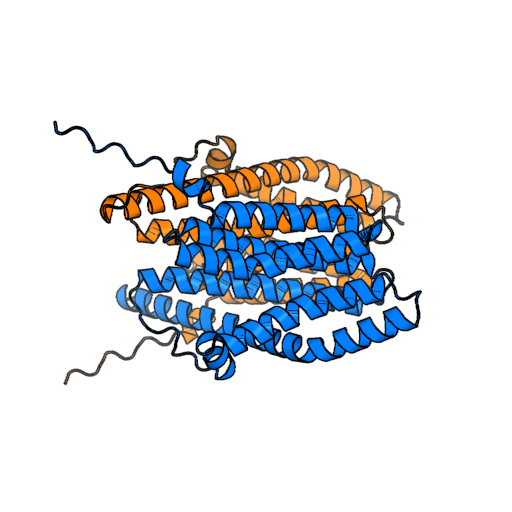 A 1 191 ? -14.898 0.231 -15.438 1 95.94 191 VAL A O 1
ATOM 1483 N N . PRO A 1 192 ? -16.547 -0.805 -14.312 1 96.88 192 PRO A N 1
ATOM 1484 C CA . PRO A 1 192 ? -16.25 0.084 -13.188 1 96.88 192 PRO A CA 1
ATOM 1485 C C . PRO A 1 192 ? -14.828 -0.104 -12.656 1 96.88 192 PRO A C 1
ATOM 1487 O O . PRO A 1 192 ? -14.211 0.85 -12.172 1 96.88 192 PRO A O 1
ATOM 1490 N N . CYS A 1 193 ? -14.344 -1.244 -12.734 1 96.88 193 CYS A N 1
ATOM 1491 C CA . CYS A 1 193 ? -12.961 -1.479 -12.328 1 96.88 193 CYS A CA 1
ATOM 1492 C C . CYS A 1 193 ? -11.992 -0.674 -13.188 1 96.88 193 CYS A C 1
ATOM 1494 O O . CYS A 1 193 ? -11.062 -0.057 -12.672 1 96.88 193 CYS A O 1
ATOM 1496 N N . PHE A 1 194 ? -12.219 -0.7 -14.5 1 97.38 194 PHE A N 1
ATOM 1497 C CA . PHE A 1 194 ? -11.383 0.064 -15.414 1 97.38 194 PHE A CA 1
ATOM 1498 C C . PHE A 1 194 ? -11.461 1.554 -15.102 1 97.38 194 PHE A C 1
ATOM 1500 O O . PHE A 1 194 ? -10.438 2.24 -15.07 1 97.38 194 PHE A O 1
ATOM 1507 N N . LEU A 1 195 ? -12.617 2.045 -14.875 1 97.31 195 LEU A N 1
ATOM 1508 C CA . LEU A 1 195 ? -12.797 3.455 -14.547 1 97.31 195 LEU A CA 1
ATOM 1509 C C . LEU A 1 195 ? -12.117 3.803 -13.227 1 97.31 195 LEU A C 1
ATOM 1511 O O . LEU A 1 195 ? -11.562 4.895 -13.078 1 97.31 195 LEU A O 1
ATOM 1515 N N . LYS A 1 196 ? -12.172 2.906 -12.297 1 97.75 196 LYS A N 1
ATOM 1516 C CA . LYS A 1 196 ? -11.484 3.131 -11.023 1 97.75 196 LYS A CA 1
ATOM 1517 C C . LYS A 1 196 ? -9.977 3.24 -11.227 1 97.75 196 LYS A C 1
ATOM 1519 O O . LYS A 1 196 ? -9.305 3.994 -10.516 1 97.75 196 LYS A O 1
ATOM 1524 N N . GLN A 1 197 ? -9.414 2.537 -12.148 1 97.94 197 GLN A N 1
ATOM 1525 C CA . GLN A 1 197 ? -7.988 2.643 -12.445 1 97.94 197 GLN A CA 1
ATOM 1526 C C . GLN A 1 197 ? -7.648 4.008 -13.039 1 97.94 197 GLN A C 1
ATOM 1528 O O . GLN A 1 197 ? -6.602 4.578 -12.734 1 97.94 197 GLN A O 1
ATOM 1533 N N . VAL A 1 198 ? -8.523 4.457 -13.852 1 97.62 198 VAL A N 1
ATOM 1534 C CA . VAL A 1 198 ? -8.344 5.797 -14.398 1 97.62 198 VAL A CA 1
ATOM 1535 C C . VAL A 1 198 ? -8.344 6.824 -13.266 1 97.62 198 VAL A C 1
ATOM 1537 O O . VAL A 1 198 ? -7.5 7.719 -13.227 1 97.62 198 VAL A O 1
ATOM 1540 N N . VAL A 1 199 ? -9.25 6.648 -12.359 1 96.81 199 VAL A N 1
ATOM 1541 C CA . VAL A 1 199 ? -9.328 7.535 -11.203 1 96.81 199 VAL A CA 1
ATOM 1542 C C . VAL A 1 199 ? -8.031 7.449 -10.398 1 96.81 199 VAL A C 1
ATOM 1544 O O . VAL A 1 199 ? -7.523 8.469 -9.914 1 96.81 199 VAL A O 1
ATOM 1547 N N . ASN A 1 200 ? -7.543 6.285 -10.234 1 97.5 200 ASN A N 1
ATOM 1548 C CA . ASN A 1 200 ? -6.305 6.105 -9.484 1 97.5 200 ASN A CA 1
ATOM 1549 C C . ASN A 1 200 ? -5.145 6.852 -10.133 1 97.5 200 ASN A C 1
ATOM 1551 O O . ASN A 1 200 ? -4.328 7.461 -9.445 1 97.5 200 ASN A O 1
ATOM 1555 N N . VAL A 1 201 ? -5.078 6.801 -11.453 1 97.38 201 VAL A N 1
ATOM 1556 C CA . VAL A 1 201 ? -4.035 7.527 -12.164 1 97.38 201 VAL A CA 1
ATOM 1557 C C . VAL A 1 201 ? -4.227 9.031 -11.984 1 97.38 201 VAL A C 1
ATOM 1559 O O . VAL A 1 201 ? -3.275 9.75 -11.68 1 97.38 201 VAL A O 1
ATOM 1562 N N . GLN A 1 202 ? -5.438 9.484 -12.156 1 96.62 202 GLN A N 1
ATOM 1563 C CA . GLN A 1 202 ? -5.746 10.898 -12 1 96.62 202 GLN A CA 1
ATOM 1564 C C . GLN A 1 202 ? -5.445 11.375 -10.578 1 96.62 202 GLN A C 1
ATOM 1566 O O . GLN A 1 202 ? -4.918 12.477 -10.383 1 96.62 202 GLN A O 1
ATOM 1571 N N . GLN A 1 203 ? -5.812 10.523 -9.672 1 95 203 GLN A N 1
ATOM 1572 C CA . GLN A 1 203 ? -5.574 10.836 -8.266 1 95 203 GLN A CA 1
ATOM 1573 C C . GLN A 1 203 ? -4.078 10.977 -7.98 1 95 203 GLN A C 1
ATOM 1575 O O . GLN A 1 203 ? -3.666 11.859 -7.23 1 95 203 GLN A O 1
ATOM 1580 N N . LEU A 1 204 ? -3.334 10.141 -8.5 1 95.88 204 LEU A N 1
ATOM 1581 C CA . LEU A 1 204 ? -1.886 10.18 -8.336 1 95.88 204 LEU A CA 1
ATOM 1582 C C . LEU A 1 204 ? -1.306 11.469 -8.906 1 95.88 204 LEU A C 1
ATOM 1584 O O . LEU A 1 204 ? -0.584 12.195 -8.211 1 95.88 204 LEU A O 1
ATOM 1588 N N . VAL A 1 205 ? -1.697 11.812 -10.102 1 95.25 205 VAL A N 1
ATOM 1589 C CA . VAL A 1 205 ? -1.171 12.984 -10.805 1 95.25 205 VAL A CA 1
ATOM 1590 C C . VAL A 1 205 ? -1.641 14.258 -10.102 1 95.25 205 VAL A C 1
ATOM 1592 O O . VAL A 1 205 ? -0.852 15.18 -9.883 1 95.25 205 VAL A O 1
ATOM 1595 N N . ASP A 1 206 ? -2.855 14.242 -9.75 1 94.06 206 ASP A N 1
ATOM 1596 C CA . ASP A 1 206 ? -3.438 15.398 -9.086 1 94.06 206 ASP A CA 1
ATOM 1597 C C . ASP A 1 206 ? -2.756 15.656 -7.738 1 94.06 206 ASP A C 1
ATOM 1599 O O . ASP A 1 206 ? -2.441 16.797 -7.406 1 94.06 206 ASP A O 1
ATOM 1603 N N . SER A 1 207 ? -2.576 14.625 -6.988 1 94.44 207 SER A N 1
ATOM 1604 C CA . SER A 1 207 ? -1.936 14.75 -5.684 1 94.44 207 SER A CA 1
ATOM 1605 C C . SER A 1 207 ? -0.499 15.242 -5.816 1 94.44 207 SER A C 1
ATOM 1607 O O . SER A 1 207 ? -0.069 16.125 -5.074 1 94.44 207 SER A O 1
ATOM 1609 N N . LEU A 1 208 ? 0.226 14.695 -6.758 1 94.69 208 LEU A N 1
ATOM 1610 C CA . LEU A 1 208 ? 1.603 15.117 -6.984 1 94.69 208 LEU A CA 1
ATOM 1611 C C . LEU A 1 208 ? 1.658 16.594 -7.391 1 94.69 208 LEU A C 1
ATOM 1613 O O . LEU A 1 208 ? 2.539 17.328 -6.941 1 94.69 208 LEU A O 1
ATOM 1617 N N . TYR A 1 209 ? 0.718 16.969 -8.188 1 93.12 209 TYR A N 1
ATOM 1618 C CA . TYR A 1 209 ? 0.665 18.359 -8.641 1 93.12 209 TYR A CA 1
ATOM 1619 C C . TYR A 1 209 ? 0.439 19.297 -7.465 1 93.12 209 TYR A C 1
ATOM 1621 O O . TYR A 1 209 ? 1.125 20.312 -7.34 1 93.12 209 TYR A O 1
ATOM 1629 N N . HIS A 1 210 ? -0.453 19 -6.633 1 90.75 210 HIS A N 1
ATOM 1630 C CA . HIS A 1 210 ? -0.75 19.844 -5.488 1 90.75 210 HIS A CA 1
ATOM 1631 C C . HIS A 1 210 ? 0.449 19.953 -4.547 1 90.75 210 HIS A C 1
ATOM 1633 O O . HIS A 1 210 ? 0.742 21.016 -4.02 1 90.75 210 HIS A O 1
ATOM 1639 N N . ILE A 1 211 ? 1.103 18.875 -4.348 1 93 211 ILE A N 1
ATOM 1640 C CA . ILE A 1 211 ? 2.277 18.875 -3.48 1 93 211 ILE A CA 1
ATOM 1641 C C . ILE A 1 211 ? 3.383 19.719 -4.102 1 93 211 ILE A C 1
ATOM 1643 O O . ILE A 1 211 ? 4.062 20.484 -3.404 1 93 211 ILE A O 1
ATOM 1647 N N . ALA A 1 212 ? 3.514 19.625 -5.41 1 93.81 212 ALA A N 1
ATOM 1648 C CA . ALA A 1 212 ? 4.516 20.422 -6.121 1 93.81 212 ALA A CA 1
ATOM 1649 C C . ALA A 1 212 ? 4.219 21.906 -6.012 1 93.81 212 ALA A C 1
ATOM 1651 O O . ALA A 1 212 ? 5.137 22.734 -5.93 1 93.81 212 ALA A O 1
ATOM 1652 N N . CYS A 1 213 ? 2.957 22.266 -6.012 1 90.94 213 CYS A N 1
ATOM 1653 C CA . CYS A 1 213 ? 2.561 23.656 -5.855 1 90.94 213 CYS A CA 1
ATOM 1654 C C . CYS A 1 213 ? 2.979 24.188 -4.488 1 90.94 213 CYS A C 1
ATOM 1656 O O . CYS A 1 213 ? 3.477 25.312 -4.383 1 90.94 213 CYS A O 1
ATOM 1658 N N . VAL A 1 214 ? 2.797 23.406 -3.496 1 89.94 214 VAL A N 1
ATOM 1659 C CA . VAL A 1 214 ? 3.193 23.812 -2.15 1 89.94 214 VAL A CA 1
ATOM 1660 C C . VAL A 1 214 ? 4.711 23.953 -2.082 1 89.94 214 VAL A C 1
ATOM 1662 O O . VAL A 1 214 ? 5.223 24.922 -1.499 1 89.94 214 VAL A O 1
ATOM 1665 N N . ASP A 1 215 ? 5.414 23.016 -2.65 1 93.06 215 ASP A N 1
ATOM 1666 C CA . ASP A 1 215 ? 6.871 23.094 -2.693 1 93.06 215 ASP A CA 1
ATOM 1667 C C . ASP A 1 215 ? 7.34 24.375 -3.373 1 93.06 215 ASP A C 1
ATOM 1669 O O . ASP A 1 215 ? 8.266 25.031 -2.895 1 93.06 215 ASP A O 1
ATOM 1673 N N . ALA A 1 216 ? 6.715 24.703 -4.469 1 92.06 216 ALA A N 1
ATOM 1674 C CA . ALA A 1 216 ? 7.078 25.906 -5.215 1 92.06 216 ALA A CA 1
ATOM 1675 C C . ALA A 1 216 ? 6.848 27.156 -4.375 1 92.06 216 ALA A C 1
ATOM 1677 O O . ALA A 1 216 ? 7.676 28.078 -4.375 1 92.06 216 ALA A O 1
ATOM 1678 N N . GLN A 1 217 ? 5.762 27.156 -3.717 1 88.69 217 GLN A N 1
ATOM 1679 C CA . GLN A 1 217 ? 5.438 28.281 -2.855 1 88.69 217 GLN A CA 1
ATOM 1680 C C . GLN A 1 217 ? 6.453 28.422 -1.724 1 88.69 217 GLN A C 1
ATOM 1682 O O . GLN A 1 217 ? 6.902 29.531 -1.42 1 88.69 217 GLN A O 1
ATOM 1687 N N . GLU A 1 218 ? 6.785 27.328 -1.102 1 88.81 218 GLU A N 1
ATOM 1688 C CA . GLU A 1 218 ? 7.738 27.344 0.004 1 88.81 218 GLU A CA 1
ATOM 1689 C C . GLU A 1 218 ? 9.125 27.766 -0.469 1 88.81 218 GLU A C 1
ATOM 1691 O O . GLU A 1 218 ? 9.828 28.5 0.226 1 88.81 218 GLU A O 1
ATOM 1696 N N . ARG A 1 219 ? 9.57 27.359 -1.573 1 90.25 219 ARG A N 1
ATOM 1697 C CA . ARG A 1 219 ? 10.875 27.734 -2.111 1 90.25 219 ARG A CA 1
ATOM 1698 C C . ARG A 1 219 ? 10.922 29.203 -2.484 1 90.25 219 ARG A C 1
ATOM 1700 O O . ARG A 1 219 ? 11.93 29.875 -2.27 1 90.25 219 ARG A O 1
ATOM 1707 N N . CYS A 1 220 ? 9.844 29.641 -3.092 1 88.06 220 CYS A N 1
ATOM 1708 C CA . CYS A 1 220 ? 9.75 31.062 -3.406 1 88.06 220 CYS A CA 1
ATOM 1709 C C . CYS A 1 220 ? 9.836 31.906 -2.143 1 88.06 220 CYS A C 1
ATOM 1711 O O . CYS A 1 220 ? 10.508 32.938 -2.123 1 88.06 220 CYS A O 1
ATOM 1713 N N . ALA A 1 221 ? 9.195 31.469 -1.131 1 88.5 221 ALA A N 1
ATOM 1714 C CA . ALA A 1 221 ? 9.195 32.188 0.145 1 88.5 221 ALA A CA 1
ATOM 1715 C C . ALA A 1 221 ? 10.586 32.188 0.768 1 88.5 221 ALA A C 1
ATOM 1717 O O . ALA A 1 221 ? 10.938 33.125 1.501 1 88.5 221 ALA A O 1
ATOM 1718 N N . GLN A 1 222 ? 11.414 31.203 0.523 1 89.12 222 GLN A N 1
ATOM 1719 C CA . GLN A 1 222 ? 12.773 31.109 1.047 1 89.12 222 GLN A CA 1
ATOM 1720 C C . GLN A 1 222 ? 13.758 31.844 0.151 1 89.12 222 GLN A C 1
ATOM 1722 O O . GLN A 1 222 ? 14.953 31.906 0.46 1 89.12 222 GLN A O 1
ATOM 1727 N N . GLY A 1 223 ? 13.281 32.469 -0.954 1 83.69 223 GLY A N 1
ATOM 1728 C CA . GLY A 1 223 ? 14.141 33.188 -1.869 1 83.69 223 GLY A CA 1
ATOM 1729 C C . GLY A 1 223 ? 14.906 32.281 -2.826 1 83.69 223 GLY A C 1
ATOM 1730 O O . GLY A 1 223 ? 15.898 32.719 -3.42 1 83.69 223 GLY A O 1
ATOM 1731 N N . LYS A 1 224 ? 14.445 31.156 -2.795 1 76.56 224 LYS A N 1
ATOM 1732 C CA . LYS A 1 224 ? 15.109 30.203 -3.688 1 76.56 224 LYS A CA 1
ATOM 1733 C C . LYS A 1 224 ? 14.375 30.109 -5.02 1 76.56 224 LYS A C 1
ATOM 1735 O O . LYS A 1 224 ? 13.164 30.344 -5.09 1 76.56 224 LYS A O 1
ATOM 1740 N N . ARG A 1 225 ? 15.062 30.328 -6.191 1 62.72 225 ARG A N 1
ATOM 1741 C CA . ARG A 1 225 ? 14.406 30.141 -7.484 1 62.72 225 ARG A CA 1
ATOM 1742 C C . ARG A 1 225 ? 13.953 28.688 -7.668 1 62.72 225 ARG A C 1
ATOM 1744 O O . ARG A 1 225 ? 14.695 27.766 -7.355 1 62.72 225 ARG A O 1
ATOM 1751 N N . ALA A 1 226 ? 12.695 28.562 -7.824 1 58.09 226 ALA A N 1
ATOM 1752 C CA . ALA A 1 226 ? 12.258 27.203 -8.156 1 58.09 226 ALA A CA 1
ATOM 1753 C C . ALA A 1 226 ? 13.016 26.656 -9.367 1 58.09 226 ALA A C 1
ATOM 1755 O O . ALA A 1 226 ? 13.469 27.438 -10.219 1 58.09 226 ALA A O 1
ATOM 1756 N N . MET B 1 1 ? -4.637 48.031 -6.961 1 37.53 1 MET B N 1
ATOM 1757 C CA . MET B 1 1 ? -4.73 46.594 -6.719 1 37.53 1 MET B CA 1
ATOM 1758 C C . MET B 1 1 ? -3.396 45.906 -6.992 1 37.53 1 MET B C 1
ATOM 1760 O O . MET B 1 1 ? -2.895 45.969 -8.117 1 37.53 1 MET B O 1
ATOM 1764 N N . ALA B 1 2 ? -2.557 45.656 -6.066 1 49.59 2 ALA B N 1
ATOM 1765 C CA . ALA B 1 2 ? -1.216 45.125 -6.227 1 49.59 2 ALA B CA 1
ATOM 1766 C C . ALA B 1 2 ? -1.261 43.781 -6.977 1 49.59 2 ALA B C 1
ATOM 1768 O O . ALA B 1 2 ? -2.199 43 -6.809 1 49.59 2 ALA B O 1
ATOM 1769 N N . PRO B 1 3 ? -0.642 43.562 -8.086 1 47.59 3 PRO B N 1
ATOM 1770 C CA . PRO B 1 3 ? -0.719 42.312 -8.859 1 47.59 3 PRO B CA 1
ATOM 1771 C C . PRO B 1 3 ? -0.528 41.062 -8 1 47.59 3 PRO B C 1
ATOM 1773 O O . PRO B 1 3 ? 0.234 41.094 -7.031 1 47.59 3 PRO B O 1
ATOM 1776 N N . LYS B 1 4 ? -1.595 40.281 -7.773 1 51.56 4 LYS B N 1
ATOM 1777 C CA . LYS B 1 4 ? -1.472 39.031 -7.035 1 51.56 4 LYS B CA 1
ATOM 1778 C C . LYS B 1 4 ? -0.145 38.344 -7.34 1 51.56 4 LYS B C 1
ATOM 1780 O O . LYS B 1 4 ? 0.193 38.125 -8.508 1 51.56 4 LYS B O 1
ATOM 1785 N N . PRO B 1 5 ? 0.869 38.344 -6.613 1 52.69 5 PRO B N 1
ATOM 1786 C CA . PRO B 1 5 ? 2.127 37.656 -6.926 1 52.69 5 PRO B CA 1
ATOM 1787 C C . PRO B 1 5 ? 1.915 36.312 -7.633 1 52.69 5 PRO B C 1
ATOM 1789 O O . PRO B 1 5 ? 0.96 35.594 -7.328 1 52.69 5 PRO B O 1
ATOM 1792 N N . ALA B 1 6 ? 2.184 36.062 -8.938 1 54.44 6 ALA B N 1
ATOM 1793 C CA . ALA B 1 6 ? 2.057 34.906 -9.797 1 54.44 6 ALA B CA 1
ATOM 1794 C C . ALA B 1 6 ? 2.467 33.625 -9.055 1 54.44 6 ALA B C 1
ATOM 1796 O O . ALA B 1 6 ? 3.488 33.594 -8.359 1 54.44 6 ALA B O 1
ATOM 1797 N N . SER B 1 7 ? 1.542 32.75 -8.664 1 64.31 7 SER B N 1
ATOM 1798 C CA . SER B 1 7 ? 1.847 31.5 -7.988 1 64.31 7 SER B CA 1
ATOM 1799 C C . SER B 1 7 ? 2.982 30.75 -8.688 1 64.31 7 SER B C 1
ATOM 1801 O O . SER B 1 7 ? 2.994 30.641 -9.914 1 64.31 7 SER B O 1
ATOM 1803 N N . PRO B 1 8 ? 4.164 30.578 -8.031 1 75.44 8 PRO B N 1
ATOM 1804 C CA . PRO B 1 8 ? 5.324 29.922 -8.648 1 75.44 8 PRO B CA 1
ATOM 1805 C C . PRO B 1 8 ? 4.965 28.641 -9.375 1 75.44 8 PRO B C 1
ATOM 1807 O O . PRO B 1 8 ? 4.031 27.938 -8.977 1 75.44 8 PRO B O 1
ATOM 1810 N N . ASN B 1 9 ? 5.379 28.516 -10.578 1 83.38 9 ASN B N 1
ATOM 1811 C CA . ASN B 1 9 ? 5.148 27.359 -11.445 1 83.38 9 ASN B CA 1
ATOM 1812 C C . ASN B 1 9 ? 5.812 26.109 -10.883 1 83.38 9 ASN B C 1
ATOM 1814 O O . ASN B 1 9 ? 7.031 26.062 -10.711 1 83.38 9 ASN B O 1
ATOM 1818 N N . PRO B 1 10 ? 5.027 25.109 -10.648 1 90.5 10 PRO B N 1
ATOM 1819 C CA . PRO B 1 10 ? 5.566 23.891 -10.07 1 90.5 10 PRO B CA 1
ATOM 1820 C C . PRO B 1 10 ? 6.355 23.047 -11.078 1 90.5 10 PRO B C 1
ATOM 1822 O O . PRO B 1 10 ? 6.957 22.047 -10.711 1 90.5 10 PRO B O 1
ATOM 1825 N N . ALA B 1 11 ? 6.457 23.5 -12.312 1 89.69 11 ALA B N 1
ATOM 1826 C CA . ALA B 1 11 ? 7.062 22.703 -13.383 1 89.69 11 ALA B CA 1
ATOM 1827 C C . ALA B 1 11 ? 8.523 22.391 -13.07 1 89.69 11 ALA B C 1
ATOM 1829 O O . ALA B 1 11 ? 9 21.281 -13.32 1 89.69 11 ALA B O 1
ATOM 1830 N N . LYS B 1 12 ? 9.195 23.281 -12.508 1 92.06 12 LYS B N 1
ATOM 1831 C CA . LYS B 1 12 ? 10.617 23.109 -12.219 1 92.06 12 LYS B CA 1
ATOM 1832 C C . LYS B 1 12 ? 10.828 22.047 -11.141 1 92.06 12 LYS B C 1
ATOM 1834 O O . LYS B 1 12 ? 11.828 21.328 -11.164 1 92.06 12 LYS B O 1
ATOM 1839 N N . ILE B 1 13 ? 9.938 21.906 -10.258 1 95.12 13 ILE B N 1
ATOM 1840 C CA . ILE B 1 13 ? 10.039 20.938 -9.18 1 95.12 13 ILE B CA 1
ATOM 1841 C C . ILE B 1 13 ? 9.984 19.516 -9.758 1 95.12 13 ILE B C 1
ATOM 1843 O O . ILE B 1 13 ? 10.727 18.641 -9.312 1 95.12 13 ILE B O 1
ATOM 1847 N N . PHE B 1 14 ? 9.156 19.344 -10.773 1 96.12 14 PHE B N 1
ATOM 1848 C CA . PHE B 1 14 ? 9.008 18.047 -11.398 1 96.12 14 PHE B CA 1
ATOM 1849 C C . PHE B 1 14 ? 10.297 17.625 -12.102 1 96.12 14 PHE B C 1
ATOM 1851 O O . PHE B 1 14 ? 10.539 16.438 -12.312 1 96.12 14 PHE B O 1
ATOM 1858 N N . CYS B 1 15 ? 11.133 18.609 -12.32 1 95.81 15 CYS B N 1
ATOM 1859 C CA . CYS B 1 15 ? 12.328 18.328 -13.102 1 95.81 15 CYS B CA 1
ATOM 1860 C C . CYS B 1 15 ? 13.562 18.297 -12.203 1 95.81 15 CYS B C 1
ATOM 1862 O O . CYS B 1 15 ? 14.688 18.219 -12.688 1 95.81 15 CYS B O 1
ATOM 1864 N N . PHE B 1 16 ? 13.336 18.344 -10.914 1 96.44 16 PHE B N 1
ATOM 1865 C CA . PHE B 1 16 ? 14.453 18.141 -10 1 96.44 16 PHE B CA 1
ATOM 1866 C C . PHE B 1 16 ? 15.148 16.812 -10.273 1 96.44 16 PHE B C 1
ATOM 1868 O O . PHE B 1 16 ? 14.492 15.812 -10.578 1 96.44 16 PHE B O 1
ATOM 1875 N N . VAL B 1 17 ? 16.422 16.766 -10.141 1 97 17 VAL B N 1
ATOM 1876 C CA . VAL B 1 17 ? 17.234 15.586 -10.438 1 97 17 VAL B CA 1
ATOM 1877 C C . VAL B 1 17 ? 16.766 14.406 -9.586 1 97 17 VAL B C 1
ATOM 1879 O O . VAL B 1 17 ? 16.516 13.312 -10.109 1 97 17 VAL B O 1
ATOM 1882 N N . PRO B 1 18 ? 16.578 14.555 -8.273 1 97 18 PRO B N 1
ATOM 1883 C CA . PRO B 1 18 ? 16.094 13.422 -7.477 1 97 18 PRO B CA 1
ATOM 1884 C C . PRO B 1 18 ? 14.742 12.891 -7.965 1 97 18 PRO B C 1
ATOM 1886 O O . PRO B 1 18 ? 14.477 11.688 -7.883 1 97 18 PRO B O 1
ATOM 1889 N N . ASN B 1 19 ? 13.883 13.773 -8.453 1 97.88 19 ASN B N 1
ATOM 1890 C CA . ASN B 1 19 ? 12.586 13.344 -8.953 1 97.88 19 ASN B CA 1
ATOM 1891 C C . ASN B 1 19 ? 12.727 12.539 -10.242 1 97.88 19 ASN B C 1
ATOM 1893 O O . ASN B 1 19 ? 11.992 11.578 -10.461 1 97.88 19 ASN B O 1
ATOM 1897 N N . ILE B 1 20 ? 13.641 12.961 -11.078 1 97.88 20 ILE B N 1
ATOM 1898 C CA . ILE B 1 20 ? 13.922 12.211 -12.305 1 97.88 20 ILE B CA 1
ATOM 1899 C C . ILE B 1 20 ? 14.414 10.812 -11.953 1 97.88 20 ILE B C 1
ATOM 1901 O O . ILE B 1 20 ? 14.016 9.828 -12.586 1 97.88 20 ILE B O 1
ATOM 1905 N N . ILE B 1 21 ? 15.242 10.711 -10.938 1 97.88 21 ILE B N 1
ATOM 1906 C CA . ILE B 1 21 ? 15.695 9.414 -10.461 1 97.88 21 ILE B CA 1
ATOM 1907 C C . ILE B 1 21 ? 14.5 8.594 -9.977 1 97.88 21 ILE B C 1
ATOM 1909 O O . ILE B 1 21 ? 14.406 7.395 -10.25 1 97.88 21 ILE B O 1
ATOM 1913 N N . GLY B 1 22 ? 13.57 9.242 -9.305 1 97.62 22 GLY B N 1
ATOM 1914 C CA . GLY B 1 22 ? 12.352 8.578 -8.859 1 97.62 22 GLY B CA 1
ATOM 1915 C C . GLY B 1 22 ? 11.523 8.023 -10 1 97.62 22 GLY B C 1
ATOM 1916 O O . GLY B 1 22 ? 11.023 6.895 -9.914 1 97.62 22 GLY B O 1
ATOM 1917 N N . TYR B 1 23 ? 11.445 8.875 -11.086 1 98 23 TYR B N 1
ATOM 1918 C CA . TYR B 1 23 ? 10.719 8.406 -12.266 1 98 23 TYR B CA 1
ATOM 1919 C C . TYR B 1 23 ? 11.383 7.18 -12.867 1 98 23 TYR B C 1
ATOM 1921 O O . TYR B 1 23 ? 10.703 6.234 -13.281 1 98 23 TYR B O 1
ATOM 1929 N N . PHE B 1 24 ? 12.625 7.18 -12.906 1 98.12 24 PHE B N 1
ATOM 1930 C CA . PHE B 1 24 ? 13.375 6.047 -13.438 1 98.12 24 PHE B CA 1
ATOM 1931 C C . PHE B 1 24 ? 13.164 4.809 -12.57 1 98.12 24 PHE B C 1
ATOM 1933 O O . PHE B 1 24 ? 13.055 3.695 -13.094 1 98.12 24 PHE B O 1
ATOM 1940 N N . ARG B 1 25 ? 13.148 5 -11.266 1 98.44 25 ARG B N 1
ATOM 1941 C CA . ARG B 1 25 ? 12.906 3.883 -10.359 1 98.44 25 ARG B CA 1
ATOM 1942 C C . ARG B 1 25 ? 11.562 3.229 -10.641 1 98.44 25 ARG B C 1
ATOM 1944 O O . ARG B 1 25 ? 11.453 2 -10.672 1 98.44 25 ARG B O 1
ATOM 1951 N N . ILE B 1 26 ? 10.562 4.02 -10.867 1 98.31 26 ILE B N 1
ATOM 1952 C CA . ILE B 1 26 ? 9.227 3.518 -11.172 1 98.31 26 ILE B CA 1
ATOM 1953 C C . ILE B 1 26 ? 9.25 2.734 -12.484 1 98.31 26 ILE B C 1
ATOM 1955 O O . ILE B 1 26 ? 8.766 1.603 -12.547 1 98.31 26 ILE B O 1
ATOM 1959 N N . ALA B 1 27 ? 9.883 3.318 -13.516 1 98.44 27 ALA B N 1
ATOM 1960 C CA . ALA B 1 27 ? 9.977 2.676 -14.828 1 98.44 27 ALA B CA 1
ATOM 1961 C C . ALA B 1 27 ? 10.734 1.354 -14.734 1 98.44 27 ALA B C 1
ATOM 1963 O O . ALA B 1 27 ? 10.328 0.357 -15.336 1 98.44 27 ALA B O 1
ATOM 1964 N N . ALA B 1 28 ? 11.789 1.383 -13.992 1 98.62 28 ALA B N 1
ATOM 1965 C CA . ALA B 1 28 ? 12.609 0.182 -13.836 1 98.62 28 ALA B CA 1
ATOM 1966 C C . ALA B 1 28 ? 11.828 -0.921 -13.125 1 98.62 28 ALA B C 1
ATOM 1968 O O . ALA B 1 28 ? 11.922 -2.094 -13.5 1 98.62 28 ALA B O 1
ATOM 1969 N N . SER B 1 29 ? 11.078 -0.585 -12.094 1 98.5 29 SER B N 1
ATOM 1970 C CA . SER B 1 29 ? 10.273 -1.562 -11.367 1 98.5 29 SER B CA 1
ATOM 1971 C C . SER B 1 29 ? 9.219 -2.191 -12.273 1 98.5 29 SER B C 1
ATOM 1973 O O . SER B 1 29 ? 9.055 -3.414 -12.297 1 98.5 29 SER B O 1
ATOM 1975 N N . ILE B 1 30 ? 8.539 -1.361 -13.055 1 98.25 30 ILE B N 1
ATOM 1976 C CA . ILE B 1 30 ? 7.5 -1.846 -13.953 1 98.25 30 ILE B CA 1
ATOM 1977 C C . ILE B 1 30 ? 8.125 -2.732 -15.031 1 98.25 30 ILE B C 1
ATOM 1979 O O . ILE B 1 30 ? 7.598 -3.799 -15.352 1 98.25 30 ILE B O 1
ATOM 1983 N N . ALA B 1 31 ? 9.25 -2.291 -15.562 1 98.69 31 ALA B N 1
ATOM 1984 C CA . ALA B 1 31 ? 9.961 -3.09 -16.562 1 98.69 31 ALA B CA 1
ATOM 1985 C C . ALA B 1 31 ? 10.398 -4.43 -15.969 1 98.69 31 ALA B C 1
ATOM 1987 O O . ALA B 1 31 ? 10.375 -5.453 -16.656 1 98.69 31 ALA B O 1
ATOM 1988 N N . ALA B 1 32 ? 10.805 -4.379 -14.727 1 98.69 32 ALA B N 1
ATOM 1989 C CA . ALA B 1 32 ? 11.195 -5.617 -14.055 1 98.69 32 ALA B CA 1
ATOM 1990 C C . ALA B 1 32 ? 10.031 -6.602 -14.008 1 98.69 32 ALA B C 1
ATOM 1992 O O . ALA B 1 32 ? 10.211 -7.797 -14.258 1 98.69 32 ALA B O 1
ATOM 1993 N N . TYR B 1 33 ? 8.82 -6.105 -13.688 1 98.56 33 TYR B N 1
ATOM 1994 C CA . TYR B 1 33 ? 7.648 -6.969 -13.656 1 98.56 33 TYR B CA 1
ATOM 1995 C C . TYR B 1 33 ? 7.41 -7.609 -15.023 1 98.56 33 TYR B C 1
ATOM 1997 O O . TYR B 1 33 ? 7.082 -8.797 -15.109 1 98.56 33 TYR B O 1
ATOM 2005 N N . LEU B 1 34 ? 7.609 -6.832 -16.109 1 98.06 34 LEU B N 1
ATOM 2006 C CA . LEU B 1 34 ? 7.297 -7.254 -17.469 1 98.06 34 LEU B CA 1
ATOM 2007 C C . LEU B 1 34 ? 8.211 -8.391 -17.906 1 98.06 34 LEU B C 1
ATOM 2009 O O . LEU B 1 34 ? 7.781 -9.297 -18.625 1 98.06 34 LEU B O 1
ATOM 2013 N N . VAL B 1 35 ? 9.43 -8.461 -17.438 1 98 35 VAL B N 1
ATOM 2014 C CA . VAL B 1 35 ? 10.406 -9.391 -17.984 1 98 35 VAL B CA 1
ATOM 2015 C C . VAL B 1 35 ? 10.703 -10.492 -16.969 1 98 35 VAL B C 1
ATOM 2017 O O . VAL B 1 35 ? 11.523 -11.383 -17.234 1 98 35 VAL B O 1
ATOM 2020 N N . ALA B 1 36 ? 10.055 -10.5 -15.891 1 97.69 36 ALA B N 1
ATOM 2021 C CA . ALA B 1 36 ? 10.406 -11.336 -14.742 1 97.69 36 ALA B CA 1
ATOM 2022 C C . ALA B 1 36 ? 10.383 -12.812 -15.117 1 97.69 36 ALA B C 1
ATOM 2024 O O . ALA B 1 36 ? 11.234 -13.586 -14.664 1 97.69 36 ALA B O 1
ATOM 2025 N N . ARG B 1 37 ? 9.469 -13.203 -15.922 1 94.94 37 ARG B N 1
ATOM 2026 C CA . ARG B 1 37 ? 9.336 -14.617 -16.25 1 94.94 37 ARG B CA 1
ATOM 2027 C C . ARG B 1 37 ? 10.32 -15.031 -17.328 1 94.94 37 ARG B C 1
ATOM 2029 O O . ARG B 1 37 ? 10.977 -16.062 -17.219 1 94.94 37 ARG B O 1
ATOM 2036 N N . ASP B 1 38 ? 10.539 -14.234 -18.391 1 95.56 38 ASP B N 1
ATOM 2037 C CA . ASP B 1 38 ? 11.273 -14.617 -19.578 1 95.56 38 ASP B CA 1
ATOM 2038 C C . ASP B 1 38 ? 12.75 -14.242 -19.469 1 95.56 38 ASP B C 1
ATOM 2040 O O . ASP B 1 38 ? 13.609 -14.906 -20.047 1 95.56 38 ASP B O 1
ATOM 2044 N N . TYR B 1 39 ? 13.031 -13.18 -18.797 1 97.5 39 TYR B N 1
ATOM 2045 C CA . TYR B 1 39 ? 14.398 -12.695 -18.656 1 97.5 39 TYR B CA 1
ATOM 2046 C C . TYR B 1 39 ? 14.734 -12.414 -17.188 1 97.5 39 TYR B C 1
ATOM 2048 O O . TYR B 1 39 ? 14.875 -11.258 -16.781 1 97.5 39 TYR B O 1
ATOM 2056 N N . PRO B 1 40 ? 14.977 -13.5 -16.422 1 96.81 40 PRO B N 1
ATOM 2057 C CA . PRO B 1 40 ? 15.18 -13.344 -14.984 1 96.81 40 PRO B CA 1
ATOM 2058 C C . PRO B 1 40 ? 16.391 -12.484 -14.648 1 96.81 40 PRO B C 1
ATOM 2060 O O . PRO B 1 40 ? 16.375 -11.711 -13.688 1 96.81 40 PRO B O 1
ATOM 2063 N N . ALA B 1 41 ? 17.484 -12.625 -15.375 1 97 41 ALA B N 1
ATOM 2064 C CA . ALA B 1 41 ? 18.688 -11.82 -15.125 1 97 41 ALA B CA 1
ATOM 2065 C C . ALA B 1 41 ? 18.406 -10.336 -15.297 1 97 41 ALA B C 1
ATOM 2067 O O . ALA B 1 41 ? 18.844 -9.516 -14.492 1 97 41 ALA B O 1
ATOM 2068 N N . LEU B 1 42 ? 17.688 -10.039 -16.359 1 98.31 42 LEU B N 1
ATOM 2069 C CA . LEU B 1 42 ? 17.312 -8.648 -16.594 1 98.31 42 LEU B CA 1
ATOM 2070 C C . LEU B 1 42 ? 16.375 -8.141 -15.508 1 98.31 42 LEU B C 1
ATOM 2072 O O . LEU B 1 42 ? 16.484 -6.984 -15.078 1 98.31 42 LEU B O 1
ATOM 2076 N N . CYS B 1 43 ? 15.438 -8.938 -15.062 1 98.38 43 CYS B N 1
ATOM 2077 C CA . CYS B 1 43 ? 14.539 -8.57 -13.969 1 98.38 43 CYS B CA 1
ATOM 2078 C C . CYS B 1 43 ? 15.328 -8.25 -12.703 1 98.38 43 CYS B C 1
ATOM 2080 O O . CYS B 1 43 ? 15.086 -7.223 -12.062 1 98.38 43 CYS B O 1
ATOM 2082 N N . LEU B 1 44 ? 16.266 -9.133 -12.398 1 98.06 44 LEU B N 1
ATOM 2083 C CA . LEU B 1 44 ? 17.094 -8.93 -11.211 1 98.06 44 LEU B CA 1
ATOM 2084 C C . LEU B 1 44 ? 17.859 -7.625 -11.305 1 98.06 44 LEU B C 1
ATOM 2086 O O . LEU B 1 44 ? 17.938 -6.867 -10.336 1 98.06 44 LEU B O 1
ATOM 2090 N N . LEU B 1 45 ? 18.391 -7.352 -12.43 1 98.44 45 LEU B N 1
ATOM 2091 C CA . LEU B 1 45 ? 19.156 -6.129 -12.641 1 98.44 45 LEU B CA 1
ATOM 2092 C C . LEU B 1 45 ? 18.266 -4.898 -12.492 1 98.44 45 LEU B C 1
ATOM 2094 O O . LEU B 1 45 ? 18.609 -3.975 -11.75 1 98.44 45 LEU B O 1
ATOM 2098 N N . LEU B 1 46 ? 17.172 -4.891 -13.18 1 98.69 46 LEU B N 1
ATOM 2099 C CA . LEU B 1 46 ? 16.266 -3.74 -13.188 1 98.69 46 LEU B CA 1
ATOM 2100 C C . LEU B 1 46 ? 15.727 -3.471 -11.789 1 98.69 46 LEU B C 1
ATOM 2102 O O . LEU B 1 46 ? 15.734 -2.328 -11.32 1 98.69 46 LEU B O 1
ATOM 2106 N N . TYR B 1 47 ? 15.273 -4.5 -11.133 1 98.62 47 TYR B N 1
ATOM 2107 C CA . TYR B 1 47 ? 14.672 -4.32 -9.812 1 98.62 47 TYR B CA 1
ATOM 2108 C C . TYR B 1 47 ? 15.719 -3.895 -8.789 1 98.62 47 TYR B C 1
ATOM 2110 O O . TYR B 1 47 ? 15.453 -3.033 -7.949 1 98.62 47 TYR B O 1
ATOM 2118 N N . THR B 1 48 ? 16.906 -4.5 -8.852 1 98.12 48 THR B N 1
ATOM 2119 C CA . THR B 1 48 ? 17.984 -4.133 -7.93 1 98.12 48 THR B CA 1
ATOM 2120 C C . THR B 1 48 ? 18.422 -2.691 -8.156 1 98.12 48 THR B C 1
ATOM 2122 O O . THR B 1 48 ? 18.641 -1.945 -7.203 1 98.12 48 THR B O 1
ATOM 2125 N N . VAL B 1 49 ? 18.516 -2.334 -9.375 1 97.88 49 VAL B N 1
ATOM 2126 C CA . VAL B 1 49 ? 18.891 -0.96 -9.703 1 97.88 49 VAL B CA 1
ATOM 2127 C C . VAL B 1 49 ? 17.828 0.003 -9.164 1 97.88 49 VAL B C 1
ATOM 2129 O O . VAL B 1 49 ? 18.172 1.04 -8.586 1 97.88 49 VAL B O 1
ATOM 2132 N N . SER B 1 50 ? 16.578 -0.321 -9.367 1 98 50 SER B N 1
ATOM 2133 C CA . SER B 1 50 ? 15.492 0.509 -8.836 1 98 50 SER B CA 1
ATOM 2134 C C . SER B 1 50 ? 15.625 0.688 -7.328 1 98 50 SER B C 1
ATOM 2136 O O . SER B 1 50 ? 15.414 1.786 -6.809 1 98 50 SER B O 1
ATOM 2138 N N . PHE B 1 51 ? 16 -0.385 -6.652 1 96.56 51 PHE B N 1
ATOM 2139 C CA . PHE B 1 51 ? 16.125 -0.357 -5.203 1 96.56 51 PHE B CA 1
ATOM 2140 C C . PHE B 1 51 ? 17.312 0.487 -4.773 1 96.56 51 PHE B C 1
ATOM 2142 O O . PHE B 1 51 ? 17.203 1.298 -3.852 1 96.56 51 PHE B O 1
ATOM 2149 N N . VAL B 1 52 ? 18.422 0.338 -5.41 1 95 52 VAL B N 1
ATOM 2150 C CA . VAL B 1 52 ? 19.656 1.014 -5.051 1 95 52 VAL B CA 1
ATOM 2151 C C . VAL B 1 52 ? 19.531 2.51 -5.332 1 95 52 VAL B C 1
ATOM 2153 O O . VAL B 1 52 ? 20.078 3.336 -4.59 1 95 52 VAL B O 1
ATOM 2156 N N . LEU B 1 53 ? 18.812 2.844 -6.344 1 96.44 53 LEU B N 1
ATOM 2157 C CA . LEU B 1 53 ? 18.641 4.242 -6.715 1 96.44 53 LEU B CA 1
ATOM 2158 C C . LEU B 1 53 ? 17.859 4.996 -5.641 1 96.44 53 LEU B C 1
ATOM 2160 O O . LEU B 1 53 ? 17.859 6.23 -5.621 1 96.44 53 LEU B O 1
ATOM 2164 N N . ASP B 1 54 ? 17.172 4.277 -4.789 1 94.94 54 ASP B N 1
ATOM 2165 C CA . ASP B 1 54 ? 16.484 4.887 -3.652 1 94.94 54 ASP B CA 1
ATOM 2166 C C . ASP B 1 54 ? 17.469 5.637 -2.76 1 94.94 54 ASP B C 1
ATOM 2168 O O . ASP B 1 54 ? 17.203 6.766 -2.34 1 94.94 54 ASP B O 1
ATOM 2172 N N . ALA B 1 55 ? 18.609 5.07 -2.465 1 90.88 55 ALA B N 1
ATOM 2173 C CA . ALA B 1 55 ? 19.641 5.699 -1.642 1 90.88 55 ALA B CA 1
ATOM 2174 C C . ALA B 1 55 ? 20.312 6.855 -2.381 1 90.88 55 ALA B C 1
ATOM 2176 O O . ALA B 1 55 ? 20.688 7.855 -1.769 1 90.88 55 ALA B O 1
ATOM 2177 N N . VAL B 1 56 ? 20.344 6.766 -3.646 1 94.12 56 VAL B N 1
ATOM 2178 C CA . VAL B 1 56 ? 21.031 7.754 -4.469 1 94.12 56 VAL B CA 1
ATOM 2179 C C . VAL B 1 56 ? 20.188 9.023 -4.562 1 94.12 56 VAL B C 1
ATOM 2181 O O . VAL B 1 56 ? 20.719 10.133 -4.473 1 94.12 56 VAL B O 1
ATOM 2184 N N . ASP B 1 57 ? 18.906 8.836 -4.742 1 94.5 57 ASP B N 1
ATOM 2185 C CA . ASP B 1 57 ? 18.078 10.023 -4.93 1 94.5 57 ASP B CA 1
ATOM 2186 C C . ASP B 1 57 ? 18.062 10.891 -3.674 1 94.5 57 ASP B C 1
ATOM 2188 O O . ASP B 1 57 ? 18.016 12.117 -3.762 1 94.5 57 ASP B O 1
ATOM 2192 N N . GLY B 1 58 ? 18.125 10.273 -2.508 1 92.44 58 GLY B N 1
ATOM 2193 C CA . GLY B 1 58 ? 18.234 11.047 -1.278 1 92.44 58 GLY B CA 1
ATOM 2194 C C . GLY B 1 58 ? 19.547 11.812 -1.171 1 92.44 58 GLY B C 1
ATOM 2195 O O . GLY B 1 58 ? 19.547 12.992 -0.798 1 92.44 58 GLY B O 1
ATOM 2196 N N . LYS B 1 59 ? 20.609 11.172 -1.483 1 94.44 59 LYS B N 1
ATOM 2197 C CA . LYS B 1 59 ? 21.922 11.805 -1.443 1 94.44 59 LYS B CA 1
ATOM 2198 C C . LYS B 1 59 ? 22 12.969 -2.43 1 94.44 59 LYS B C 1
ATOM 2200 O O . LYS B 1 59 ? 22.531 14.031 -2.104 1 94.44 59 LYS B O 1
ATOM 2205 N N . VAL B 1 60 ? 21.438 12.766 -3.57 1 95.75 60 VAL B N 1
ATOM 2206 C CA . VAL B 1 60 ? 21.453 13.781 -4.625 1 95.75 60 VAL B CA 1
ATOM 2207 C C . VAL B 1 60 ? 20.594 14.969 -4.215 1 95.75 60 VAL B C 1
ATOM 2209 O O . VAL B 1 60 ? 20.953 16.125 -4.449 1 95.75 60 VAL B O 1
ATOM 2212 N N . ALA B 1 61 ? 19.422 14.727 -3.596 1 95.5 61 ALA B N 1
ATOM 2213 C CA . ALA B 1 61 ? 18.547 15.797 -3.145 1 95.5 61 ALA B CA 1
ATOM 2214 C C . ALA B 1 61 ? 19.25 16.719 -2.164 1 95.5 61 ALA B C 1
ATOM 2216 O O . ALA B 1 61 ? 19.156 17.953 -2.27 1 95.5 61 ALA B O 1
ATOM 2217 N N . ARG B 1 62 ? 20.031 16.141 -1.287 1 94.88 62 ARG B N 1
ATOM 2218 C CA . ARG B 1 62 ? 20.766 16.906 -0.284 1 94.88 62 ARG B CA 1
ATOM 2219 C C . ARG B 1 62 ? 21.953 17.641 -0.907 1 94.88 62 ARG B C 1
ATOM 2221 O O . ARG B 1 62 ? 22.188 18.812 -0.601 1 94.88 62 ARG B O 1
ATOM 2228 N N . ALA B 1 63 ? 22.594 17.047 -1.768 1 96.69 63 ALA B N 1
ATOM 2229 C CA . ALA B 1 63 ? 23.797 17.609 -2.393 1 96.69 63 ALA B CA 1
ATOM 2230 C C . ALA B 1 63 ? 23.438 18.797 -3.283 1 96.69 63 ALA B C 1
ATOM 2232 O O . ALA B 1 63 ? 24.188 19.781 -3.361 1 96.69 63 ALA B O 1
ATOM 2233 N N . LEU B 1 64 ? 22.25 18.781 -3.938 1 96.19 64 LEU B N 1
ATOM 2234 C CA . LEU B 1 64 ? 21.875 19.828 -4.895 1 96.19 64 LEU B CA 1
ATOM 2235 C C . LEU B 1 64 ? 20.891 20.797 -4.27 1 96.19 64 LEU B C 1
ATOM 2237 O O . LEU B 1 64 ? 20.344 21.672 -4.957 1 96.19 64 LEU B O 1
ATOM 2241 N N . ASP B 1 65 ? 20.578 20.641 -2.986 1 95 65 ASP B N 1
ATOM 2242 C CA . ASP B 1 65 ? 19.594 21.469 -2.293 1 95 65 ASP B CA 1
ATOM 2243 C C . ASP B 1 65 ? 18.234 21.406 -2.998 1 95 65 ASP B C 1
ATOM 2245 O O . ASP B 1 65 ? 17.641 22.453 -3.285 1 95 65 ASP B O 1
ATOM 2249 N N . GLN B 1 66 ? 17.891 20.203 -3.389 1 95.5 66 GLN B N 1
ATOM 2250 C CA . GLN B 1 66 ? 16.641 19.969 -4.086 1 95.5 66 GLN B CA 1
ATOM 2251 C C . GLN B 1 66 ? 15.703 19.094 -3.256 1 95.5 66 GLN B C 1
ATOM 2253 O O . GLN B 1 66 ? 15.008 18.234 -3.797 1 95.5 66 GLN B O 1
ATOM 2258 N N . CYS B 1 67 ? 15.805 19.219 -1.957 1 94.56 67 CYS B N 1
ATOM 2259 C CA . CYS B 1 67 ? 14.867 18.531 -1.086 1 94.56 67 CYS B CA 1
ATOM 2260 C C . CYS B 1 67 ? 13.469 19.125 -1.205 1 94.56 67 CYS B C 1
ATOM 2262 O O . CYS B 1 67 ? 13.305 20.344 -1.221 1 94.56 67 CYS B O 1
ATOM 2264 N N . SER B 1 68 ? 12.484 18.312 -1.416 1 95 68 SER B N 1
ATOM 2265 C CA . SER B 1 68 ? 11.102 18.75 -1.578 1 95 68 SER B CA 1
ATOM 2266 C C . SER B 1 68 ? 10.125 17.719 -1.002 1 95 68 SER B C 1
ATOM 2268 O O . SER B 1 68 ? 10.492 16.578 -0.761 1 95 68 SER B O 1
ATOM 2270 N N . HIS B 1 69 ? 8.945 18.156 -0.754 1 94.19 69 HIS B N 1
ATOM 2271 C CA . HIS B 1 69 ? 7.883 17.25 -0.347 1 94.19 69 HIS B CA 1
ATOM 2272 C C . HIS B 1 69 ? 7.535 16.266 -1.467 1 94.19 69 HIS B C 1
ATOM 2274 O O . HIS B 1 69 ? 7.266 15.094 -1.211 1 94.19 69 HIS B O 1
ATOM 2280 N N . LEU B 1 70 ? 7.59 16.766 -2.674 1 96.06 70 LEU B N 1
ATOM 2281 C CA . LEU B 1 70 ? 7.312 15.914 -3.826 1 96.06 70 LEU B CA 1
ATOM 2282 C C . LEU B 1 70 ? 8.297 14.75 -3.893 1 96.06 70 LEU B C 1
ATOM 2284 O O . LEU B 1 70 ? 7.887 13.602 -4.062 1 96.06 70 LEU B O 1
ATOM 2288 N N . GLY B 1 71 ? 9.523 15.07 -3.779 1 96.5 71 GLY B N 1
ATOM 2289 C CA . GLY B 1 71 ? 10.523 14.023 -3.799 1 96.5 71 GLY B CA 1
ATOM 2290 C C . GLY B 1 71 ? 10.352 13.008 -2.684 1 96.5 71 GLY B C 1
ATOM 2291 O O . GLY B 1 71 ? 10.539 11.805 -2.895 1 96.5 71 GLY B O 1
ATOM 2292 N N . SER B 1 72 ? 9.984 13.469 -1.557 1 94.38 72 SER B N 1
ATOM 2293 C CA . SER B 1 72 ? 9.797 12.594 -0.404 1 94.38 72 SER B CA 1
ATOM 2294 C C . SER B 1 72 ? 8.648 11.617 -0.633 1 94.38 72 SER B C 1
ATOM 2296 O O . SER B 1 72 ? 8.789 10.414 -0.402 1 94.38 72 SER B O 1
ATOM 2298 N N . ILE B 1 73 ? 7.523 12.117 -1.089 1 95.19 73 ILE B N 1
ATOM 2299 C CA . ILE B 1 73 ? 6.367 11.25 -1.284 1 95.19 73 ILE B CA 1
ATOM 2300 C C . ILE B 1 73 ? 6.617 10.312 -2.463 1 95.19 73 ILE B C 1
ATOM 2302 O O . ILE B 1 73 ? 6.199 9.156 -2.441 1 95.19 73 ILE B O 1
ATOM 2306 N N . LEU B 1 74 ? 7.25 10.828 -3.48 1 96.62 74 LEU B N 1
ATOM 2307 C CA . LEU B 1 74 ? 7.598 9.984 -4.621 1 96.62 74 LEU B CA 1
ATOM 2308 C C . LEU B 1 74 ? 8.477 8.82 -4.188 1 96.62 74 LEU B C 1
ATOM 2310 O O . LEU B 1 74 ? 8.266 7.684 -4.621 1 96.62 74 LEU B O 1
ATOM 2314 N N . ASP B 1 75 ? 9.398 9.148 -3.336 1 95.62 75 ASP B N 1
ATOM 2315 C CA . ASP B 1 75 ? 10.281 8.125 -2.797 1 95.62 75 ASP B CA 1
ATOM 2316 C C . ASP B 1 75 ? 9.5 7.098 -1.979 1 95.62 75 ASP B C 1
ATOM 2318 O O . ASP B 1 75 ? 9.633 5.891 -2.199 1 95.62 75 ASP B O 1
ATOM 2322 N N . MET B 1 76 ? 8.688 7.527 -1.156 1 94.12 76 MET B N 1
ATOM 2323 C CA . MET B 1 76 ? 7.945 6.656 -0.25 1 94.12 76 MET B CA 1
ATOM 2324 C C . MET B 1 76 ? 6.98 5.762 -1.021 1 94.12 76 MET B C 1
ATOM 2326 O O . MET B 1 76 ? 6.898 4.562 -0.761 1 94.12 76 MET B O 1
ATOM 2330 N N . LEU B 1 77 ? 6.227 6.344 -1.941 1 96.06 77 LEU B N 1
ATOM 2331 C CA . LEU B 1 77 ? 5.234 5.559 -2.666 1 96.06 77 LEU B CA 1
ATOM 2332 C C . LEU B 1 77 ? 5.906 4.543 -3.58 1 96.06 77 LEU B C 1
ATOM 2334 O O . LEU B 1 77 ? 5.402 3.428 -3.752 1 96.06 77 LEU B O 1
ATOM 2338 N N . THR B 1 78 ? 7.023 4.914 -4.223 1 97.31 78 THR B N 1
ATOM 2339 C CA . THR B 1 78 ? 7.734 4 -5.117 1 97.31 78 THR B CA 1
ATOM 2340 C C . THR B 1 78 ? 8.25 2.789 -4.348 1 97.31 78 THR B C 1
ATOM 2342 O O . THR B 1 78 ? 8.133 1.654 -4.816 1 97.31 78 THR B O 1
ATOM 2345 N N . ASP B 1 79 ? 8.789 3.053 -3.162 1 96.19 79 ASP B N 1
ATOM 2346 C CA . ASP B 1 79 ? 9.305 1.959 -2.342 1 96.19 79 ASP B CA 1
ATOM 2347 C C . ASP B 1 79 ? 8.211 0.945 -2.027 1 96.19 79 ASP B C 1
ATOM 2349 O O . ASP B 1 79 ? 8.383 -0.256 -2.236 1 96.19 79 ASP B O 1
ATOM 2353 N N . ARG B 1 80 ? 7.062 1.415 -1.608 1 96.38 80 ARG B N 1
ATOM 2354 C CA . ARG B 1 80 ? 5.977 0.54 -1.182 1 96.38 80 ARG B CA 1
ATOM 2355 C C . ARG B 1 80 ? 5.312 -0.132 -2.379 1 96.38 80 ARG B C 1
ATOM 2357 O O . ARG B 1 80 ? 4.961 -1.312 -2.32 1 96.38 80 ARG B O 1
ATOM 2364 N N . ALA B 1 81 ? 5.066 0.618 -3.404 1 98 81 ALA B N 1
ATOM 2365 C CA . ALA B 1 81 ? 4.395 0.083 -4.586 1 98 81 ALA B CA 1
ATOM 2366 C C . ALA B 1 81 ? 5.273 -0.944 -5.297 1 98 81 ALA B C 1
ATOM 2368 O O . ALA B 1 81 ? 4.785 -1.988 -5.734 1 98 81 ALA B O 1
ATOM 2369 N N . SER B 1 82 ? 6.586 -0.614 -5.449 1 98.31 82 SER B N 1
ATOM 2370 C CA . SER B 1 82 ? 7.504 -1.528 -6.121 1 98.31 82 SER B CA 1
ATOM 2371 C C . SER B 1 82 ? 7.586 -2.863 -5.391 1 98.31 82 SER B C 1
ATOM 2373 O O . SER B 1 82 ? 7.488 -3.924 -6.012 1 98.31 82 SER B O 1
ATOM 2375 N N . THR B 1 83 ? 7.723 -2.775 -4.094 1 98.12 83 THR B N 1
ATOM 2376 C CA . THR B 1 83 ? 7.816 -4 -3.307 1 98.12 83 THR B CA 1
ATOM 2377 C C . THR B 1 83 ? 6.512 -4.793 -3.385 1 98.12 83 THR B C 1
ATOM 2379 O O . THR B 1 83 ? 6.527 -6.02 -3.506 1 98.12 83 THR B O 1
ATOM 2382 N N . ALA B 1 84 ? 5.375 -4.129 -3.338 1 98.56 84 ALA B N 1
ATOM 2383 C CA . ALA B 1 84 ? 4.074 -4.793 -3.416 1 98.56 84 ALA B CA 1
ATOM 2384 C C . ALA B 1 84 ? 3.934 -5.57 -4.723 1 98.56 84 ALA B C 1
ATOM 2386 O O . ALA B 1 84 ? 3.59 -6.754 -4.715 1 98.56 84 ALA B O 1
ATOM 2387 N N . GLY B 1 85 ? 4.238 -4.863 -5.816 1 98.69 85 GLY B N 1
ATOM 2388 C CA . GLY B 1 85 ? 4.176 -5.543 -7.102 1 98.69 85 GLY B CA 1
ATOM 2389 C C . GLY B 1 85 ? 5.168 -6.684 -7.223 1 98.69 85 GLY B C 1
ATOM 2390 O O . GLY B 1 85 ? 4.852 -7.73 -7.793 1 98.69 85 GLY B O 1
ATOM 2391 N N . PHE B 1 86 ? 6.344 -6.5 -6.691 1 98.75 86 PHE B N 1
ATOM 2392 C CA . PHE B 1 86 ? 7.379 -7.52 -6.816 1 98.75 86 PHE B CA 1
ATOM 2393 C C . PHE B 1 86 ? 7 -8.773 -6.035 1 98.75 86 PHE B C 1
ATOM 2395 O O . PHE B 1 86 ? 7.293 -9.891 -6.461 1 98.75 86 PHE B O 1
ATOM 2402 N N . LEU B 1 87 ? 6.383 -8.617 -4.855 1 98.69 87 LEU B N 1
ATOM 2403 C CA . LEU B 1 87 ? 5.941 -9.766 -4.074 1 98.69 87 LEU B CA 1
ATOM 2404 C C . LEU B 1 87 ? 4.902 -10.578 -4.84 1 98.69 87 LEU B C 1
ATOM 2406 O O . LEU B 1 87 ? 4.887 -11.812 -4.758 1 98.69 87 LEU B O 1
ATOM 2410 N N . LEU B 1 88 ? 4.055 -9.859 -5.555 1 98.75 88 LEU B N 1
ATOM 2411 C CA . LEU B 1 88 ? 3.068 -10.555 -6.375 1 98.75 88 LEU B CA 1
ATOM 2412 C C . LEU B 1 88 ? 3.744 -11.32 -7.508 1 98.75 88 LEU B C 1
ATOM 2414 O O . LEU B 1 88 ? 3.42 -12.484 -7.762 1 98.75 88 LEU B O 1
ATOM 2418 N N . VAL B 1 89 ? 4.711 -10.68 -8.156 1 98.5 89 VAL B N 1
ATOM 2419 C CA . VAL B 1 89 ? 5.48 -11.312 -9.219 1 98.5 89 VAL B CA 1
ATOM 2420 C C . VAL B 1 89 ? 6.219 -12.531 -8.672 1 98.5 89 VAL B C 1
ATOM 2422 O O . VAL B 1 89 ? 6.23 -13.594 -9.297 1 98.5 89 VAL B O 1
ATOM 2425 N N . LEU B 1 90 ? 6.797 -12.328 -7.52 1 98.12 90 LEU B N 1
ATOM 2426 C CA . LEU B 1 90 ? 7.523 -13.398 -6.852 1 98.12 90 LEU B CA 1
ATOM 2427 C C . LEU B 1 90 ? 6.613 -14.602 -6.613 1 98.12 90 LEU B C 1
ATOM 2429 O O . LEU B 1 90 ? 6.992 -15.742 -6.887 1 98.12 90 LEU B O 1
ATOM 2433 N N . ASP B 1 91 ? 5.438 -14.367 -6.121 1 98.19 91 ASP B N 1
ATOM 2434 C CA . ASP B 1 91 ? 4.477 -15.438 -5.895 1 98.19 91 ASP B CA 1
ATOM 2435 C C . ASP B 1 91 ? 4.168 -16.188 -7.191 1 98.19 91 ASP B C 1
ATOM 2437 O O . ASP B 1 91 ? 4.098 -17.422 -7.207 1 98.19 91 ASP B O 1
ATOM 2441 N N . GLY B 1 92 ? 3.99 -15.453 -8.305 1 96.5 92 GLY B N 1
ATOM 2442 C CA . GLY B 1 92 ? 3.703 -16.062 -9.602 1 96.5 92 GLY B CA 1
ATOM 2443 C C . GLY B 1 92 ? 4.832 -16.922 -10.117 1 96.5 92 GLY B C 1
ATOM 2444 O O . GLY B 1 92 ? 4.598 -18.031 -10.625 1 96.5 92 GLY B O 1
ATOM 2445 N N . VAL B 1 93 ? 6.043 -16.453 -9.93 1 94.56 93 VAL B N 1
ATOM 2446 C CA . VAL B 1 93 ? 7.215 -17.141 -10.461 1 94.56 93 VAL B CA 1
ATOM 2447 C C . VAL B 1 93 ? 7.508 -18.375 -9.633 1 94.56 93 VAL B C 1
ATOM 2449 O O . VAL B 1 93 ? 7.996 -19.391 -10.148 1 94.56 93 VAL B O 1
ATOM 2452 N N . LEU B 1 94 ? 7.121 -18.391 -8.375 1 93.81 94 LEU B N 1
ATOM 2453 C CA . LEU B 1 94 ? 7.395 -19.484 -7.461 1 93.81 94 LEU B CA 1
ATOM 2454 C C . LEU B 1 94 ? 6.422 -20.641 -7.688 1 93.81 94 LEU B C 1
ATOM 2456 O O . LEU B 1 94 ? 6.656 -21.766 -7.223 1 93.81 94 LEU B O 1
ATOM 2460 N N . GLN B 1 95 ? 5.402 -20.375 -8.484 1 93.62 95 GLN B N 1
ATOM 2461 C CA . GLN B 1 95 ? 4.398 -21.406 -8.688 1 93.62 95 GLN B CA 1
ATOM 2462 C C . GLN B 1 95 ? 4.887 -22.453 -9.68 1 93.62 95 GLN B C 1
ATOM 2464 O O . GLN B 1 95 ? 5.621 -22.141 -10.617 1 93.62 95 GLN B O 1
ATOM 2469 N N . PRO B 1 96 ? 4.582 -23.672 -9.359 1 91.94 96 PRO B N 1
ATOM 2470 C CA . PRO B 1 96 ? 3.703 -24.203 -8.32 1 91.94 96 PRO B CA 1
ATOM 2471 C C . PRO B 1 96 ? 4.43 -24.422 -6.992 1 91.94 96 PRO B C 1
ATOM 2473 O O . PRO B 1 96 ? 5.559 -24.922 -6.977 1 91.94 96 PRO B O 1
ATOM 2476 N N . MET B 1 97 ? 3.959 -23.984 -5.949 1 91.94 97 MET B N 1
ATOM 2477 C CA . MET B 1 97 ? 4.473 -24.156 -4.594 1 91.94 97 MET B CA 1
ATOM 2478 C C . MET B 1 97 ? 3.334 -24.375 -3.604 1 91.94 97 MET B C 1
ATOM 2480 O O . MET B 1 97 ? 2.17 -24.141 -3.926 1 91.94 97 MET B O 1
ATOM 2484 N N . PRO B 1 98 ? 3.67 -25.016 -2.412 1 95.19 98 PRO B N 1
ATOM 2485 C CA . PRO B 1 98 ? 2.621 -25.125 -1.395 1 95.19 98 PRO B CA 1
ATOM 2486 C C . PRO B 1 98 ? 1.956 -23.797 -1.077 1 95.19 98 PRO B C 1
ATOM 2488 O O . PRO B 1 98 ? 2.631 -22.766 -1.025 1 95.19 98 PRO B O 1
ATOM 2491 N N . TYR B 1 99 ? 0.67 -23.812 -0.877 1 96.75 99 TYR B N 1
ATOM 2492 C CA . TYR B 1 99 ? -0.136 -22.609 -0.714 1 96.75 99 TYR B CA 1
ATOM 2493 C C . TYR B 1 99 ? 0.292 -21.828 0.523 1 96.75 99 TYR B C 1
ATOM 2495 O O . TYR B 1 99 ? 0.089 -20.609 0.601 1 96.75 99 TYR B O 1
ATOM 2503 N N . ARG B 1 100 ? 0.886 -22.516 1.474 1 96.19 100 ARG B N 1
ATOM 2504 C CA . ARG B 1 100 ? 1.321 -21.828 2.691 1 96.19 100 ARG B CA 1
ATOM 2505 C C . ARG B 1 100 ? 2.266 -20.688 2.371 1 96.19 100 ARG B C 1
ATOM 2507 O O . ARG B 1 100 ? 2.307 -19.688 3.098 1 96.19 100 ARG B O 1
ATOM 2514 N N . TYR B 1 101 ? 3.057 -20.797 1.306 1 96.75 101 TYR B N 1
ATOM 2515 C CA . TYR B 1 101 ? 4 -19.75 0.942 1 96.75 101 TYR B CA 1
ATOM 2516 C C . TYR B 1 101 ? 3.279 -18.547 0.321 1 96.75 101 TYR B C 1
ATOM 2518 O O . TYR B 1 101 ? 3.652 -17.406 0.555 1 96.75 101 TYR B O 1
ATOM 2526 N N . THR B 1 102 ? 2.24 -18.844 -0.519 1 98 102 THR B N 1
ATOM 2527 C CA . THR B 1 102 ? 1.402 -17.766 -1.031 1 98 102 THR B CA 1
ATOM 2528 C C . THR B 1 102 ? 0.746 -17 0.114 1 98 102 THR B C 1
ATOM 2530 O O . THR B 1 102 ? 0.734 -15.758 0.118 1 98 102 THR B O 1
ATOM 2533 N N . CYS B 1 103 ? 0.262 -17.734 1.059 1 97.94 103 CYS B N 1
ATOM 2534 C CA . CYS B 1 103 ? -0.376 -17.125 2.223 1 97.94 103 CYS B CA 1
ATOM 2535 C C . CYS B 1 103 ? 0.618 -16.281 3.01 1 97.94 103 CYS B C 1
ATOM 2537 O O . CYS B 1 103 ? 0.299 -15.164 3.426 1 97.94 103 CYS B O 1
ATOM 2539 N N . ALA B 1 104 ? 1.8 -16.781 3.197 1 97.69 104 ALA B N 1
ATOM 2540 C CA . ALA B 1 104 ? 2.838 -16.062 3.92 1 97.69 104 ALA B CA 1
ATOM 2541 C C . ALA B 1 104 ? 3.189 -14.758 3.209 1 97.69 104 ALA B C 1
ATOM 2543 O O . ALA B 1 104 ? 3.312 -13.703 3.846 1 97.69 104 ALA B O 1
ATOM 2544 N N . LEU B 1 105 ? 3.359 -14.82 1.886 1 98.31 105 LEU B N 1
ATOM 2545 C CA . LEU B 1 105 ? 3.684 -13.633 1.104 1 98.31 105 LEU B CA 1
ATOM 2546 C C . LEU B 1 105 ? 2.551 -12.617 1.168 1 98.31 105 LEU B C 1
ATOM 2548 O O . LEU B 1 105 ? 2.797 -11.406 1.235 1 98.31 105 LEU B O 1
ATOM 2552 N N . ALA B 1 106 ? 1.292 -13.125 1.133 1 98.69 106 ALA B N 1
ATOM 2553 C CA . ALA B 1 106 ? 0.133 -12.242 1.234 1 98.69 106 ALA B CA 1
ATOM 2554 C C . ALA B 1 106 ? 0.104 -11.531 2.582 1 98.69 106 ALA B C 1
ATOM 2556 O O . ALA B 1 106 ? -0.215 -10.336 2.654 1 98.69 106 ALA B O 1
ATOM 2557 N N . MET B 1 107 ? 0.46 -12.219 3.621 1 98.06 107 MET B N 1
ATOM 2558 C CA . MET B 1 107 ? 0.484 -11.633 4.961 1 98.06 107 MET B CA 1
ATOM 2559 C C . MET B 1 107 ? 1.608 -10.609 5.086 1 98.06 107 MET B C 1
ATOM 2561 O O . MET B 1 107 ? 1.444 -9.578 5.738 1 98.06 107 MET B O 1
ATOM 2565 N N . LEU B 1 108 ? 2.738 -10.938 4.496 1 98.12 108 LEU B N 1
ATOM 2566 C CA . LEU B 1 108 ? 3.844 -9.984 4.477 1 98.12 108 LEU B CA 1
ATOM 2567 C C . LEU B 1 108 ? 3.441 -8.703 3.754 1 98.12 108 LEU B C 1
ATOM 2569 O O . LEU B 1 108 ? 3.752 -7.602 4.215 1 98.12 108 LEU B O 1
ATOM 2573 N N . LEU B 1 109 ? 2.793 -8.883 2.65 1 98.44 109 LEU B N 1
ATOM 2574 C CA . LEU B 1 109 ? 2.33 -7.75 1.863 1 98.44 109 LEU B CA 1
ATOM 2575 C C . LEU B 1 109 ? 1.312 -6.926 2.646 1 98.44 109 LEU B C 1
ATOM 2577 O O . LEU B 1 109 ? 1.401 -5.695 2.688 1 98.44 109 LEU B O 1
ATOM 2581 N N . PHE B 1 110 ? 0.359 -7.598 3.299 1 98.56 110 PHE B N 1
ATOM 2582 C CA . PHE B 1 110 ? -0.637 -6.945 4.141 1 98.56 110 PHE B CA 1
ATOM 2583 C C . PHE B 1 110 ? 0.033 -6.098 5.215 1 98.56 110 PHE B C 1
ATOM 2585 O O . PHE B 1 110 ? -0.308 -4.926 5.391 1 98.56 110 PHE B O 1
ATOM 2592 N N . LEU B 1 111 ? 0.972 -6.672 5.852 1 98.31 111 LEU B N 1
ATOM 2593 C CA . LEU B 1 111 ? 1.666 -6 6.945 1 98.31 111 LEU B CA 1
ATOM 2594 C C . LEU B 1 111 ? 2.482 -4.82 6.426 1 98.31 111 LEU B C 1
ATOM 2596 O O . LEU B 1 111 ? 2.467 -3.74 7.02 1 98.31 111 LEU B O 1
ATOM 2600 N N . ASP B 1 112 ? 3.178 -4.992 5.371 1 97.94 112 ASP B N 1
ATOM 2601 C CA . ASP B 1 112 ? 4.023 -3.945 4.805 1 97.94 112 ASP B CA 1
ATOM 2602 C C . ASP B 1 112 ? 3.195 -2.723 4.414 1 97.94 112 ASP B C 1
ATOM 2604 O O . ASP B 1 112 ? 3.504 -1.602 4.824 1 97.94 112 ASP B O 1
ATOM 2608 N N . VAL B 1 113 ? 2.125 -2.99 3.686 1 97.5 113 VAL B N 1
ATOM 2609 C CA . VAL B 1 113 ? 1.273 -1.899 3.221 1 97.5 113 VAL B CA 1
ATOM 2610 C C . VAL B 1 113 ? 0.584 -1.238 4.414 1 97.5 113 VAL B C 1
ATOM 2612 O O . VAL B 1 113 ? 0.634 -0.016 4.566 1 97.5 113 VAL B O 1
ATOM 2615 N N . GLY B 1 114 ? 0.046 -2.025 5.285 1 97.38 114 GLY B N 1
ATOM 2616 C CA . GLY B 1 114 ? -0.678 -1.493 6.426 1 97.38 114 GLY B CA 1
ATOM 2617 C C . GLY B 1 114 ? 0.198 -0.683 7.363 1 97.38 114 GLY B C 1
ATOM 2618 O O . GLY B 1 114 ? -0.187 0.405 7.797 1 97.38 114 GLY B O 1
ATOM 2619 N N . SER B 1 115 ? 1.354 -1.173 7.66 1 97.25 115 SER B N 1
ATOM 2620 C CA . SER B 1 115 ? 2.24 -0.521 8.617 1 97.25 115 SER B CA 1
ATOM 2621 C C . SER B 1 115 ? 2.764 0.805 8.078 1 97.25 115 SER B C 1
ATOM 2623 O O . SER B 1 115 ? 2.807 1.804 8.797 1 97.25 115 SER B O 1
ATOM 2625 N N . HIS B 1 116 ? 3.102 0.822 6.82 1 96.25 116 HIS B N 1
ATOM 2626 C CA . HIS B 1 116 ? 3.684 2.035 6.254 1 96.25 116 HIS B CA 1
ATOM 2627 C C . HIS B 1 116 ? 2.611 3.084 5.984 1 96.25 116 HIS B C 1
ATOM 2629 O O . HIS B 1 116 ? 2.869 4.285 6.094 1 96.25 116 HIS B O 1
ATOM 2635 N N . PHE B 1 117 ? 1.436 2.598 5.648 1 94.06 117 PHE B N 1
ATOM 2636 C CA . PHE B 1 117 ? 0.313 3.52 5.52 1 94.06 117 PHE B CA 1
ATOM 2637 C C . PHE B 1 117 ? 0.038 4.227 6.84 1 94.06 117 PHE B C 1
ATOM 2639 O O . PHE B 1 117 ? -0.106 5.449 6.875 1 94.06 117 PHE B O 1
ATOM 2646 N N . CYS B 1 118 ? 0.069 3.516 7.848 1 94.44 118 CYS B N 1
ATOM 2647 C CA . CYS B 1 118 ? -0.228 4.047 9.172 1 94.44 118 CYS B CA 1
ATOM 2648 C C . CYS B 1 118 ? 0.887 4.965 9.656 1 94.44 118 CYS B C 1
ATOM 2650 O O . CYS B 1 118 ? 0.62 6.039 10.195 1 94.44 118 CYS B O 1
ATOM 2652 N N . ARG B 1 119 ? 2.068 4.535 9.461 1 93 119 ARG B N 1
ATOM 2653 C CA . ARG B 1 119 ? 3.213 5.324 9.898 1 93 119 ARG B CA 1
ATOM 2654 C C . ARG B 1 119 ? 3.271 6.66 9.164 1 93 119 ARG B C 1
ATOM 2656 O O . ARG B 1 119 ? 3.568 7.691 9.766 1 93 119 ARG B O 1
ATOM 2663 N N . MET B 1 120 ? 3.047 6.637 7.91 1 92.12 120 MET B N 1
ATOM 2664 C CA . MET B 1 120 ? 3.053 7.867 7.129 1 92.12 120 MET B CA 1
ATOM 2665 C C . MET B 1 120 ? 1.955 8.82 7.598 1 92.12 120 MET B C 1
ATOM 2667 O O . MET B 1 120 ? 2.193 10.016 7.766 1 92.12 120 MET B O 1
ATOM 2671 N N . TYR B 1 121 ? 0.78 8.289 7.82 1 91.44 121 TYR B N 1
ATOM 2672 C CA . TYR B 1 121 ? -0.32 9.094 8.336 1 91.44 121 TYR B CA 1
ATOM 2673 C C . TYR B 1 121 ? 0.053 9.734 9.672 1 91.44 121 TYR B C 1
ATOM 2675 O O . TYR B 1 121 ? -0.124 10.938 9.859 1 91.44 121 TYR B O 1
ATOM 2683 N N . ALA B 1 122 ? 0.572 8.945 10.531 1 90.38 122 ALA B N 1
ATOM 2684 C CA . ALA B 1 122 ? 0.924 9.422 11.867 1 90.38 122 ALA B CA 1
ATOM 2685 C C . ALA B 1 122 ? 1.998 10.5 11.805 1 90.38 122 ALA B C 1
ATOM 2687 O O . ALA B 1 122 ? 1.938 11.492 12.539 1 90.38 122 ALA B O 1
ATOM 2688 N N . SER B 1 123 ? 2.939 10.336 10.961 1 88.38 123 SER B N 1
ATOM 2689 C CA . SER B 1 123 ? 4.051 11.281 10.859 1 88.38 123 SER B CA 1
ATOM 2690 C C . SER B 1 123 ? 3.576 12.641 10.359 1 88.38 123 SER B C 1
ATOM 2692 O O . SER B 1 123 ? 3.973 13.672 10.891 1 88.38 123 SER B O 1
ATOM 2694 N N . VAL B 1 124 ? 2.732 12.625 9.336 1 85.06 124 VAL B N 1
ATOM 2695 C CA . VAL B 1 124 ? 2.234 13.875 8.773 1 85.06 124 VAL B CA 1
ATOM 2696 C C . VAL B 1 124 ? 1.235 14.516 9.734 1 85.06 124 VAL B C 1
ATOM 2698 O O . VAL B 1 124 ? 1.226 15.734 9.914 1 85.06 124 VAL B O 1
ATOM 2701 N N . PHE B 1 125 ? 0.484 13.711 10.391 1 82.06 125 PHE B N 1
ATOM 2702 C CA . PHE B 1 125 ? -0.519 14.148 11.359 1 82.06 125 PHE B CA 1
ATOM 2703 C C . PHE B 1 125 ? 0.141 14.789 12.57 1 82.06 125 PHE B C 1
ATOM 2705 O O . PHE B 1 125 ? -0.328 15.812 13.07 1 82.06 125 PHE B O 1
ATOM 2712 N N . ALA B 1 126 ? 1.179 14.211 13.07 1 77.19 126 ALA B N 1
ATOM 2713 C CA . ALA B 1 126 ? 1.916 14.727 14.219 1 77.19 126 ALA B CA 1
ATOM 2714 C C . ALA B 1 126 ? 2.51 16.094 13.914 1 77.19 126 ALA B C 1
ATOM 2716 O O . ALA B 1 126 ? 2.562 16.969 14.789 1 77.19 126 ALA B O 1
ATOM 2717 N N . SER B 1 127 ? 3.068 16.266 12.781 1 72.5 127 SER B N 1
ATOM 2718 C CA . SER B 1 127 ? 3.643 17.562 12.406 1 72.5 127 SER B CA 1
ATOM 2719 C C . SER B 1 127 ? 2.588 18.656 12.414 1 72.5 127 SER B C 1
ATOM 2721 O O . SER B 1 127 ? 2.912 19.828 12.602 1 72.5 127 SER B O 1
ATOM 2723 N N . LYS B 1 128 ? 1.401 18.266 12.25 1 62.06 128 LYS B N 1
ATOM 2724 C CA . LYS B 1 128 ? 0.287 19.219 12.281 1 62.06 128 LYS B CA 1
ATOM 2725 C C . LYS B 1 128 ? -0.037 19.641 13.703 1 62.06 128 LYS B C 1
ATOM 2727 O O . LYS B 1 128 ? -0.391 20.797 13.945 1 62.06 128 LYS B O 1
ATOM 2732 N N . VAL B 1 129 ? 0.167 18.719 14.68 1 60.06 129 VAL B N 1
ATOM 2733 C CA . VAL B 1 129 ? -0.27 19 16.047 1 60.06 129 VAL B CA 1
ATOM 2734 C C . VAL B 1 129 ? 0.923 19.438 16.891 1 60.06 129 VAL B C 1
ATOM 2736 O O . VAL B 1 129 ? 0.781 19.688 18.094 1 60.06 129 VAL B O 1
ATOM 2739 N N . SER B 1 130 ? 1.975 19.875 16.359 1 55.22 130 SER B N 1
ATOM 2740 C CA . SER B 1 130 ? 3.186 20.375 17 1 55.22 130 SER B CA 1
ATOM 2741 C C . SER B 1 130 ? 3.68 19.391 18.062 1 55.22 130 SER B C 1
ATOM 2743 O O . SER B 1 130 ? 4.352 19.781 19.016 1 55.22 130 SER B O 1
ATOM 2745 N N . HIS B 1 131 ? 3.098 18.234 18.141 1 51.91 131 HIS B N 1
ATOM 2746 C CA . HIS B 1 131 ? 3.52 17.328 19.203 1 51.91 131 HIS B CA 1
ATOM 2747 C C . HIS B 1 131 ? 4.871 16.703 18.891 1 51.91 131 HIS B C 1
ATOM 2749 O O . HIS B 1 131 ? 5.207 16.5 17.719 1 51.91 131 HIS B O 1
ATOM 2755 N N . LYS B 1 132 ? 5.801 16.969 19.734 1 49.97 132 LYS B N 1
ATOM 2756 C CA . LYS B 1 132 ? 7.211 16.609 19.672 1 49.97 132 LYS B CA 1
ATOM 2757 C C . LYS B 1 132 ? 7.391 15.195 19.109 1 49.97 132 LYS B C 1
ATOM 2759 O O . LYS B 1 132 ? 6.438 14.414 19.062 1 49.97 132 LYS B O 1
ATOM 2764 N N . ASP B 1 133 ? 8.688 14.453 19.25 1 50.59 133 ASP B N 1
ATOM 2765 C CA . ASP B 1 133 ? 9.586 13.516 18.594 1 50.59 133 ASP B CA 1
ATOM 2766 C C . ASP B 1 133 ? 9.094 12.078 18.734 1 50.59 133 ASP B C 1
ATOM 2768 O O . ASP B 1 133 ? 8.742 11.641 19.828 1 50.59 133 ASP B O 1
ATOM 2772 N N . VAL B 1 134 ? 8.602 11.406 17.75 1 50.81 134 VAL B N 1
ATOM 2773 C CA . VAL B 1 134 ? 8.414 9.977 17.531 1 50.81 134 VAL B CA 1
ATOM 2774 C C . VAL B 1 134 ? 9.453 9.188 18.312 1 50.81 134 VAL B C 1
ATOM 2776 O O . VAL B 1 134 ? 9.438 7.953 18.312 1 50.81 134 VAL B O 1
ATOM 2779 N N . SER B 1 135 ? 10.398 9.867 19.016 1 54.38 135 SER B N 1
ATOM 2780 C CA . SER B 1 135 ? 11.438 9.164 19.766 1 54.38 135 SER B CA 1
ATOM 2781 C C . SER B 1 135 ? 10.867 8.516 21.016 1 54.38 135 SER B C 1
ATOM 2783 O O . SER B 1 135 ? 11.516 7.664 21.641 1 54.38 135 SER B O 1
ATOM 2785 N N . ASP B 1 136 ? 9.531 8.742 21.203 1 66.5 136 ASP B N 1
ATOM 2786 C CA . ASP B 1 136 ? 9.07 8.227 22.5 1 66.5 136 ASP B CA 1
ATOM 2787 C C . ASP B 1 136 ? 8.289 6.926 22.312 1 66.5 136 ASP B C 1
ATOM 2789 O O . ASP B 1 136 ? 7.301 6.691 23.016 1 66.5 136 ASP B O 1
ATOM 2793 N N . SER B 1 137 ? 8.844 6.078 21.469 1 74.25 137 SER B N 1
ATOM 2794 C CA . SER B 1 137 ? 8.164 4.793 21.344 1 74.25 137 SER B CA 1
ATOM 2795 C C . SER B 1 137 ? 8.477 3.871 22.516 1 74.25 137 SER B C 1
ATOM 2797 O O . SER B 1 137 ? 9.578 3.912 23.062 1 74.25 137 SER B O 1
ATOM 2799 N N . ILE B 1 138 ? 7.555 3.088 22.906 1 77.56 138 ILE B N 1
ATOM 2800 C CA . ILE B 1 138 ? 7.723 2.125 23.984 1 77.56 138 ILE B CA 1
ATOM 2801 C C . ILE B 1 138 ? 8.531 0.927 23.484 1 77.56 138 ILE B C 1
ATOM 2803 O O . ILE B 1 138 ? 9.062 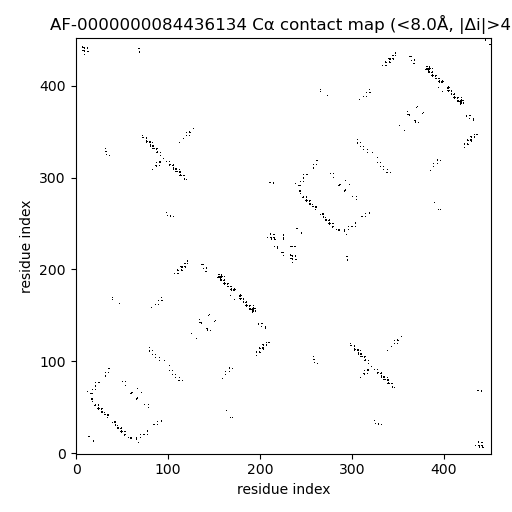0.157 24.297 1 77.56 138 ILE B O 1
ATOM 2807 N N . PHE B 1 139 ? 8.672 0.832 22.234 1 86.81 139 PHE B N 1
ATOM 2808 C CA . PHE B 1 139 ? 9.398 -0.309 21.688 1 86.81 139 PHE B CA 1
ATOM 2809 C C . PHE B 1 139 ? 10.859 0.046 21.438 1 86.81 139 PHE B C 1
ATOM 2811 O O . PHE B 1 139 ? 11.156 0.976 20.688 1 86.81 139 PHE B O 1
ATOM 2818 N N . TRP B 1 140 ? 11.68 -0.849 21.953 1 89.06 140 TRP B N 1
ATOM 2819 C CA . TRP B 1 140 ? 13.117 -0.599 21.859 1 89.06 140 TRP B CA 1
ATOM 2820 C C . TRP B 1 140 ? 13.602 -0.732 20.422 1 89.06 140 TRP B C 1
ATOM 2822 O O . TRP B 1 140 ? 14.312 0.14 19.922 1 89.06 140 TRP B O 1
ATOM 2832 N N . LEU B 1 141 ? 13.289 -1.772 19.781 1 90.12 141 LEU B N 1
ATOM 2833 C CA . LEU B 1 141 ? 13.773 -2.014 18.438 1 90.12 141 LEU B CA 1
ATOM 2834 C C . LEU B 1 141 ? 13.32 -0.908 17.484 1 90.12 141 LEU B C 1
ATOM 2836 O O . LEU B 1 141 ? 14.078 -0.484 16.609 1 90.12 141 LEU B O 1
ATOM 2840 N N . LEU B 1 142 ? 12.148 -0.477 17.625 1 92.12 142 LEU B N 1
ATOM 2841 C CA . LEU B 1 142 ? 11.633 0.606 16.797 1 92.12 142 LEU B CA 1
ATOM 2842 C C . LEU B 1 142 ? 12.422 1.892 17.031 1 92.12 142 LEU B C 1
ATOM 2844 O O . LEU B 1 142 ? 12.719 2.617 16.078 1 92.12 142 LEU B O 1
ATOM 2848 N N . ARG B 1 143 ? 12.773 2.119 18.25 1 91.62 143 ARG B N 1
ATOM 2849 C CA . ARG B 1 143 ? 13.57 3.299 18.578 1 91.62 143 ARG B CA 1
ATOM 2850 C C . ARG B 1 143 ? 14.945 3.227 17.906 1 91.62 143 ARG B C 1
ATOM 2852 O O . ARG B 1 143 ? 15.398 4.203 17.312 1 91.62 143 ARG B O 1
ATOM 2859 N N . VAL B 1 144 ? 15.547 2.082 18.062 1 92.19 144 VAL B N 1
ATOM 2860 C CA . VAL B 1 144 ? 16.875 1.886 17.469 1 92.19 144 VAL B CA 1
ATOM 2861 C C . VAL B 1 144 ? 16.781 2.004 15.953 1 92.19 144 VAL B C 1
ATOM 2863 O O . VAL B 1 144 ? 17.672 2.572 15.32 1 92.19 144 VAL B O 1
ATOM 2866 N N . TYR B 1 145 ? 15.766 1.549 15.367 1 92.94 145 TYR B N 1
ATOM 2867 C CA . TYR B 1 145 ? 15.516 1.561 13.93 1 92.94 145 TYR B CA 1
ATOM 2868 C C . TYR B 1 145 ? 15.484 2.986 13.391 1 92.94 145 TYR B C 1
ATOM 2870 O O . TYR B 1 145 ? 16.047 3.27 12.336 1 92.94 145 TYR B O 1
ATOM 2878 N N . TYR B 1 146 ? 14.914 3.824 14.125 1 89.12 146 TYR B N 1
ATOM 2879 C CA . TYR B 1 146 ? 14.766 5.18 13.609 1 89.12 146 TYR B CA 1
ATOM 2880 C C . TYR B 1 146 ? 15.914 6.07 14.078 1 89.12 146 TYR B C 1
ATOM 2882 O O . TYR B 1 146 ? 16.188 7.105 13.477 1 89.12 146 TYR B O 1
ATOM 2890 N N . SER B 1 147 ? 16.578 5.73 15.148 1 90.38 147 SER B N 1
ATOM 2891 C CA . SER B 1 147 ? 17.656 6.559 15.688 1 90.38 147 SER B CA 1
ATOM 2892 C C . SER B 1 147 ? 18.984 6.277 14.977 1 90.38 147 SER B C 1
ATOM 2894 O O . SER B 1 147 ? 19.797 7.176 14.805 1 90.38 147 SER B O 1
ATOM 2896 N N . LYS B 1 148 ? 19.172 5.039 14.578 1 93.38 148 LYS B N 1
ATOM 2897 C CA . LYS B 1 148 ? 20.406 4.652 13.906 1 93.38 148 LYS B CA 1
ATOM 2898 C C . LYS B 1 148 ? 20.172 4.352 12.43 1 93.38 148 LYS B C 1
ATOM 2900 O O . LYS B 1 148 ? 19.625 3.301 12.086 1 93.38 148 LYS B O 1
ATOM 2905 N N . ARG B 1 149 ? 20.75 5.035 11.586 1 90.5 149 ARG B N 1
ATOM 2906 C CA . ARG B 1 149 ? 20.531 4.934 10.148 1 90.5 149 ARG B CA 1
ATOM 2907 C C . ARG B 1 149 ? 21.078 3.621 9.602 1 90.5 149 ARG B C 1
ATOM 2909 O O . ARG B 1 149 ? 20.516 3.045 8.672 1 90.5 149 ARG B O 1
ATOM 2916 N N . HIS B 1 150 ? 22.156 3.197 10.133 1 93.69 150 HIS B N 1
ATOM 2917 C CA . HIS B 1 150 ? 22.766 1.96 9.672 1 93.69 150 HIS B CA 1
ATOM 2918 C C . HIS B 1 150 ? 21.875 0.76 9.945 1 93.69 150 HIS B C 1
ATOM 2920 O O . HIS B 1 150 ? 21.781 -0.158 9.125 1 93.69 150 HIS B O 1
ATOM 2926 N N . VAL B 1 151 ? 21.266 0.789 11.102 1 94.81 151 VAL B N 1
ATOM 2927 C CA . VAL B 1 151 ? 20.375 -0.308 11.445 1 94.81 151 VAL B CA 1
ATOM 2928 C C . VAL B 1 151 ? 19.156 -0.305 10.516 1 94.81 151 VAL B C 1
ATOM 2930 O O . VAL B 1 151 ? 18.766 -1.352 9.992 1 94.81 151 VAL B O 1
ATOM 2933 N N . MET B 1 152 ? 18.641 0.842 10.305 1 94.69 152 MET B N 1
ATOM 2934 C CA . MET B 1 152 ? 17.516 0.97 9.367 1 94.69 152 MET B CA 1
ATOM 2935 C C . MET B 1 152 ? 17.922 0.46 7.984 1 94.69 152 MET B C 1
ATOM 2937 O O . MET B 1 152 ? 17.172 -0.299 7.363 1 94.69 152 MET B O 1
ATOM 2941 N N . GLY B 1 153 ? 19.078 0.84 7.527 1 94.5 153 GLY B N 1
ATOM 2942 C CA . GLY B 1 153 ? 19.578 0.427 6.219 1 94.5 153 GLY B CA 1
ATOM 2943 C C . GLY B 1 153 ? 19.734 -1.075 6.09 1 94.5 153 GLY B C 1
ATOM 2944 O O . GLY B 1 153 ? 19.312 -1.665 5.094 1 94.5 153 GLY B O 1
ATOM 2945 N N . VAL B 1 154 ? 20.266 -1.669 7.082 1 96 154 VAL B N 1
ATOM 2946 C CA . VAL B 1 154 ? 20.516 -3.105 7.059 1 96 154 VAL B CA 1
ATOM 2947 C C . VAL B 1 154 ? 19.188 -3.863 7.027 1 96 154 VAL B C 1
ATOM 2949 O O . VAL B 1 154 ? 19.047 -4.84 6.289 1 96 154 VAL B O 1
ATOM 2952 N N . LEU B 1 155 ? 18.219 -3.459 7.773 1 96.62 155 LEU B N 1
ATOM 2953 C CA . LEU B 1 155 ? 16.938 -4.145 7.828 1 96.62 155 LEU B CA 1
ATOM 2954 C C . LEU B 1 155 ? 16.172 -3.969 6.523 1 96.62 155 LEU B C 1
ATOM 2956 O O . LEU B 1 155 ? 15.555 -4.918 6.027 1 96.62 155 LEU B O 1
ATOM 2960 N N . CYS B 1 156 ? 16.219 -2.771 5.953 1 95 156 CYS B N 1
ATOM 2961 C CA . CYS B 1 156 ? 15.523 -2.512 4.695 1 95 156 CYS B CA 1
ATOM 2962 C C . CYS B 1 156 ? 16.172 -3.283 3.549 1 95 156 CYS B C 1
ATOM 2964 O O . CYS B 1 156 ? 15.469 -3.906 2.746 1 95 156 CYS B O 1
ATOM 2966 N N . VAL B 1 157 ? 17.484 -3.229 3.48 1 95.88 157 VAL B N 1
ATOM 2967 C CA . VAL B 1 157 ? 18.219 -3.953 2.447 1 95.88 157 VAL B CA 1
ATOM 2968 C C . VAL B 1 157 ? 18.031 -5.457 2.637 1 95.88 157 VAL B C 1
ATOM 2970 O O . VAL B 1 157 ? 17.828 -6.191 1.667 1 95.88 157 VAL B O 1
ATOM 2973 N N . GLY B 1 158 ? 18.109 -5.859 3.877 1 96.81 158 GLY B N 1
ATOM 2974 C CA . GLY B 1 158 ? 17.906 -7.27 4.168 1 96.81 158 GLY B CA 1
ATOM 2975 C C . GLY B 1 158 ? 16.562 -7.789 3.715 1 96.81 158 GLY B C 1
ATOM 2976 O O . GLY B 1 158 ? 16.469 -8.867 3.133 1 96.81 158 GLY B O 1
ATOM 2977 N N . GLN B 1 159 ? 15.555 -7.055 3.984 1 96.88 159 GLN B N 1
ATOM 2978 C CA . GLN B 1 159 ? 14.219 -7.465 3.57 1 96.88 159 GLN B CA 1
ATOM 2979 C C . GLN B 1 159 ? 14.109 -7.527 2.049 1 96.88 159 GLN B C 1
ATOM 2981 O O . GLN B 1 159 ? 13.656 -8.531 1.496 1 96.88 159 GLN B O 1
ATOM 2986 N N . GLU B 1 160 ? 14.547 -6.504 1.382 1 97.06 160 GLU B N 1
ATOM 2987 C CA . GLU B 1 160 ? 14.422 -6.445 -0.072 1 97.06 160 GLU B CA 1
ATOM 2988 C C . GLU B 1 160 ? 15.266 -7.527 -0.741 1 97.06 160 GLU B C 1
ATOM 2990 O O . GLU B 1 160 ? 14.812 -8.172 -1.691 1 97.06 160 GLU B O 1
ATOM 2995 N N . PHE B 1 161 ? 16.406 -7.727 -0.232 1 97.56 161 PHE B N 1
ATOM 2996 C CA . PHE B 1 161 ? 17.297 -8.703 -0.861 1 97.56 161 PHE B CA 1
ATOM 2997 C C . PHE B 1 161 ? 16.875 -10.117 -0.506 1 97.56 161 PHE B C 1
ATOM 2999 O O . PHE B 1 161 ? 17.203 -11.07 -1.229 1 97.56 161 PHE B O 1
ATOM 3006 N N . ALA B 1 162 ? 16.188 -10.312 0.596 1 97.81 162 ALA B N 1
ATOM 3007 C CA . ALA B 1 162 ? 15.57 -11.617 0.83 1 97.81 162 ALA B CA 1
ATOM 3008 C C . ALA B 1 162 ? 14.617 -11.992 -0.303 1 97.81 162 ALA B C 1
ATOM 3010 O O . ALA B 1 162 ? 14.656 -13.117 -0.808 1 97.81 162 ALA B O 1
ATOM 3011 N N . TYR B 1 163 ? 13.773 -11.055 -0.74 1 97.88 163 TYR B N 1
ATOM 3012 C CA . TYR B 1 163 ? 12.836 -11.289 -1.832 1 97.88 163 TYR B CA 1
ATOM 3013 C C . TYR B 1 163 ? 13.578 -11.492 -3.15 1 97.88 163 TYR B C 1
ATOM 3015 O O . TYR B 1 163 ? 13.227 -12.383 -3.932 1 97.88 163 TYR B O 1
ATOM 3023 N N . ILE B 1 164 ? 14.609 -10.68 -3.355 1 97.88 164 ILE B N 1
ATOM 3024 C CA . ILE B 1 164 ? 15.383 -10.734 -4.594 1 97.88 164 ILE B CA 1
ATOM 3025 C C . ILE B 1 164 ? 16.078 -12.086 -4.703 1 97.88 164 ILE B C 1
ATOM 3027 O O . ILE B 1 164 ? 16.047 -12.734 -5.754 1 97.88 164 ILE B O 1
ATOM 3031 N N . PHE B 1 165 ? 16.688 -12.555 -3.617 1 97.69 165 PHE B N 1
ATOM 3032 C CA . PHE B 1 165 ? 17.406 -13.82 -3.65 1 97.69 165 PHE B CA 1
ATOM 3033 C C . PHE B 1 165 ? 16.438 -14.992 -3.762 1 97.69 165 PHE B C 1
ATOM 3035 O O . PHE B 1 165 ? 16.75 -16 -4.395 1 97.69 165 PHE B O 1
ATOM 3042 N N . LEU B 1 166 ? 15.305 -14.883 -3.141 1 96.56 166 LEU B N 1
ATOM 3043 C CA . LEU B 1 166 ? 14.297 -15.922 -3.303 1 96.56 166 LEU B CA 1
ATOM 3044 C C . LEU B 1 166 ? 13.852 -16.016 -4.758 1 96.56 166 LEU B C 1
ATOM 3046 O O . LEU B 1 166 ? 13.695 -17.125 -5.289 1 96.56 166 LEU B O 1
ATOM 3050 N N . TYR B 1 167 ? 13.68 -14.859 -5.41 1 97.44 167 TYR B N 1
ATOM 3051 C CA . TYR B 1 167 ? 13.359 -14.82 -6.832 1 97.44 167 TYR B CA 1
ATOM 3052 C C . TYR B 1 167 ? 14.469 -15.445 -7.664 1 97.44 167 TYR B C 1
ATOM 3054 O O . TYR B 1 167 ? 14.211 -16.234 -8.57 1 97.44 167 TYR B O 1
ATOM 3062 N N . ALA B 1 168 ? 15.695 -15.07 -7.355 1 96.88 168 ALA B N 1
ATOM 3063 C CA . ALA B 1 168 ? 16.844 -15.609 -8.078 1 96.88 168 ALA B CA 1
ATOM 3064 C C . ALA B 1 168 ? 16.938 -17.125 -7.898 1 96.88 168 ALA B C 1
ATOM 3066 O O . ALA B 1 168 ? 17.234 -17.844 -8.852 1 96.88 168 ALA B O 1
ATOM 3067 N N . TRP B 1 169 ? 16.75 -17.547 -6.684 1 95.31 169 TRP B N 1
ATOM 3068 C CA . TRP B 1 169 ? 16.766 -18.969 -6.406 1 95.31 169 TRP B CA 1
ATOM 3069 C C . TRP B 1 169 ? 15.711 -19.703 -7.227 1 95.31 169 TRP B C 1
ATOM 3071 O O . TRP B 1 169 ? 15.984 -20.75 -7.82 1 95.31 169 TRP B O 1
ATOM 3081 N N . ALA B 1 170 ? 14.5 -19.172 -7.273 1 93.25 170 ALA B N 1
ATOM 3082 C CA . ALA B 1 170 ? 13.406 -19.797 -8.023 1 93.25 170 ALA B CA 1
ATOM 3083 C C . ALA B 1 170 ? 13.719 -19.828 -9.516 1 93.25 170 ALA B C 1
ATOM 3085 O O . ALA B 1 170 ? 13.375 -20.797 -10.203 1 93.25 170 ALA B O 1
ATOM 3086 N N . SER B 1 171 ? 14.383 -18.812 -10.055 1 92.44 171 SER B N 1
ATOM 3087 C CA . SER B 1 171 ? 14.633 -18.672 -11.484 1 92.44 171 SER B CA 1
ATOM 3088 C C . SER B 1 171 ? 15.82 -19.516 -11.922 1 92.44 171 SER B C 1
ATOM 3090 O O . SER B 1 171 ? 15.898 -19.953 -13.07 1 92.44 171 SER B O 1
ATOM 3092 N N . TYR B 1 172 ? 16.734 -19.797 -11.023 1 89.94 172 TYR B N 1
ATOM 3093 C CA . TYR B 1 172 ? 17.969 -20.484 -11.414 1 89.94 172 TYR B CA 1
ATOM 3094 C C . TYR B 1 172 ? 18.141 -21.781 -10.617 1 89.94 172 TYR B C 1
ATOM 3096 O O . TYR B 1 172 ? 19.266 -22.281 -10.484 1 89.94 172 TYR B O 1
ATOM 3104 N N . ALA B 1 173 ? 17.094 -22.266 -10.109 1 82 173 ALA B N 1
ATOM 3105 C CA . ALA B 1 173 ? 17.125 -23.484 -9.297 1 82 173 ALA B CA 1
ATOM 3106 C C . ALA B 1 173 ? 17.656 -24.672 -10.094 1 82 173 ALA B C 1
ATOM 3108 O O . ALA B 1 173 ? 18.219 -25.609 -9.523 1 82 173 ALA B O 1
ATOM 3109 N N . SER B 1 174 ? 17.578 -24.547 -11.359 1 84.31 174 SER B N 1
ATOM 3110 C CA . SER B 1 174 ? 18.031 -25.641 -12.211 1 84.31 174 SER B CA 1
ATOM 3111 C C . SER B 1 174 ? 19.547 -25.703 -12.273 1 84.31 174 SER B C 1
ATOM 3113 O O . SER B 1 174 ? 20.125 -26.75 -12.562 1 84.31 174 SER B O 1
ATOM 3115 N N . ILE B 1 175 ? 20.219 -24.562 -12.07 1 89.31 175 ILE B N 1
ATOM 3116 C CA . ILE B 1 175 ? 21.672 -24.5 -12 1 89.31 175 ILE B CA 1
ATOM 3117 C C . ILE B 1 175 ? 22.125 -24.688 -10.555 1 89.31 175 ILE B C 1
ATOM 3119 O O . ILE B 1 175 ? 22.031 -23.75 -9.742 1 89.31 175 ILE B O 1
ATOM 3123 N N . THR B 1 176 ? 22.531 -25.844 -10.203 1 86.5 176 THR B N 1
ATOM 3124 C CA . THR B 1 176 ? 22.75 -26.297 -8.844 1 86.5 176 THR B CA 1
ATOM 3125 C C . THR B 1 176 ? 23.609 -25.297 -8.062 1 86.5 176 THR B C 1
ATOM 3127 O O . THR B 1 176 ? 23.25 -24.891 -6.961 1 86.5 176 THR B O 1
ATOM 3130 N N . GLU B 1 177 ? 24.719 -24.969 -8.633 1 88.88 177 GLU B N 1
ATOM 3131 C CA . GLU B 1 177 ? 25.625 -24.062 -7.926 1 88.88 177 GLU B CA 1
ATOM 3132 C C . GLU B 1 177 ? 24.984 -22.703 -7.684 1 88.88 177 GLU B C 1
ATOM 3134 O O . GLU B 1 177 ? 25.047 -22.172 -6.574 1 88.88 177 GLU B O 1
ATOM 3139 N N . LEU B 1 178 ? 24.406 -22.219 -8.688 1 88.06 178 LEU B N 1
ATOM 3140 C CA . LEU B 1 178 ? 23.781 -20.906 -8.57 1 88.06 178 LEU B CA 1
ATOM 3141 C C . LEU B 1 178 ? 22.578 -20.969 -7.633 1 88.06 178 LEU B C 1
ATOM 3143 O O . LEU B 1 178 ? 22.359 -20.047 -6.84 1 88.06 178 LEU B O 1
ATOM 3147 N N . GLY B 1 179 ? 21.875 -22 -7.68 1 89.38 179 GLY B N 1
ATOM 3148 C CA . GLY B 1 179 ? 20.75 -22.203 -6.781 1 89.38 179 GLY B CA 1
ATOM 3149 C C . GLY B 1 179 ? 21.156 -22.25 -5.32 1 89.38 179 GLY B C 1
ATOM 3150 O O . GLY B 1 179 ? 20.516 -21.656 -4.465 1 89.38 179 GLY B O 1
ATOM 3151 N N . SER B 1 180 ? 22.25 -22.969 -5.121 1 92 180 SER B N 1
ATOM 3152 C CA . SER B 1 180 ? 22.734 -23.125 -3.752 1 92 180 SER B CA 1
ATOM 3153 C C . SER B 1 180 ? 23.219 -21.781 -3.189 1 92 180 SER B C 1
ATOM 3155 O O . SER B 1 180 ? 22.953 -21.469 -2.027 1 92 180 SER B O 1
ATOM 3157 N N . VAL B 1 181 ? 23.875 -21.031 -3.979 1 93.38 181 VAL B N 1
ATOM 3158 C CA . VAL B 1 181 ? 24.391 -19.719 -3.555 1 93.38 181 VAL B CA 1
ATOM 3159 C C . VAL B 1 181 ? 23.219 -18.781 -3.262 1 93.38 181 VAL B C 1
ATOM 3161 O O . VAL B 1 181 ? 23.219 -18.078 -2.252 1 93.38 181 VAL B O 1
ATOM 3164 N N . CYS B 1 182 ? 22.219 -18.797 -4.141 1 94.19 182 CYS B N 1
ATOM 3165 C CA . CYS B 1 182 ? 21.062 -17.938 -3.959 1 94.19 182 CYS B CA 1
ATOM 3166 C C . CYS B 1 182 ? 20.281 -18.328 -2.713 1 94.19 182 CYS B C 1
ATOM 3168 O O . CYS B 1 182 ? 19.781 -17.469 -1.981 1 94.19 182 CYS B O 1
ATOM 3170 N N . TRP B 1 183 ? 20.219 -19.562 -2.4 1 93.44 183 TRP B N 1
ATOM 3171 C CA . TRP B 1 183 ? 19.516 -20.047 -1.21 1 93.44 183 TRP B CA 1
ATOM 3172 C C . TRP B 1 183 ? 20.25 -19.609 0.058 1 93.44 183 TRP B C 1
ATOM 3174 O O . TRP B 1 183 ? 19.625 -19.141 1.014 1 93.44 183 TRP B O 1
ATOM 3184 N N . CYS B 1 184 ? 21.547 -19.797 0.007 1 95.19 184 CYS B N 1
ATOM 3185 C CA . CYS B 1 184 ? 22.359 -19.375 1.154 1 95.19 184 CYS B CA 1
ATOM 3186 C C . CYS B 1 184 ? 22.219 -17.875 1.398 1 95.19 184 CYS B C 1
ATOM 3188 O O . CYS B 1 184 ? 22.047 -17.453 2.541 1 95.19 184 CYS B O 1
ATOM 3190 N N . ALA B 1 185 ? 22.281 -17.141 0.327 1 96.38 185 ALA B N 1
ATOM 3191 C CA . ALA B 1 185 ? 22.125 -15.695 0.431 1 96.38 185 ALA B CA 1
ATOM 3192 C C . ALA B 1 185 ? 20.734 -15.328 0.969 1 96.38 185 ALA B C 1
ATOM 3194 O O . ALA B 1 185 ? 20.609 -14.406 1.777 1 96.38 185 ALA B O 1
ATOM 3195 N N . PHE B 1 186 ? 19.75 -16.062 0.558 1 96.5 186 PHE B N 1
ATOM 3196 C CA . PHE B 1 186 ? 18.391 -15.852 1.047 1 96.5 186 PHE B CA 1
ATOM 3197 C C . PHE B 1 186 ? 18.312 -16.094 2.551 1 96.5 186 PHE B C 1
ATOM 3199 O O . PHE B 1 186 ? 17.734 -15.289 3.283 1 96.5 186 PHE B O 1
ATOM 3206 N N . VAL B 1 187 ? 18.938 -17.141 3.023 1 95.94 187 VAL B N 1
ATOM 3207 C CA . VAL B 1 187 ? 18.875 -17.516 4.434 1 95.94 187 VAL B CA 1
ATOM 3208 C C . VAL B 1 187 ? 19.562 -16.438 5.277 1 95.94 187 VAL B C 1
ATOM 3210 O O . VAL B 1 187 ? 19.078 -16.094 6.355 1 95.94 187 VAL B O 1
ATOM 3213 N N . VAL B 1 188 ? 20.609 -15.906 4.762 1 96.69 188 VAL B N 1
ATOM 3214 C CA . VAL B 1 188 ? 21.344 -14.852 5.469 1 96.69 188 VAL B CA 1
ATOM 3215 C C . VAL B 1 188 ? 20.469 -13.602 5.57 1 96.69 188 VAL B C 1
ATOM 3217 O O . VAL B 1 188 ? 20.422 -12.953 6.617 1 96.69 188 VAL B O 1
ATOM 3220 N N . CYS B 1 189 ? 19.719 -13.344 4.52 1 97.31 189 CYS B N 1
ATOM 3221 C CA . CYS B 1 189 ? 18.891 -12.148 4.477 1 97.31 189 CYS B CA 1
ATOM 3222 C C . CYS B 1 189 ? 17.578 -12.359 5.207 1 97.31 189 CYS B C 1
ATOM 3224 O O . CYS B 1 189 ? 16.844 -11.406 5.469 1 97.31 189 CYS B O 1
ATOM 3226 N N . ALA B 1 190 ? 17.281 -13.617 5.609 1 95.56 190 ALA B N 1
ATOM 3227 C CA . ALA B 1 190 ? 16.016 -13.938 6.273 1 95.56 190 ALA B CA 1
ATOM 3228 C C . ALA B 1 190 ? 15.977 -13.359 7.684 1 95.56 190 ALA B C 1
ATOM 3230 O O . ALA B 1 190 ? 14.906 -13.008 8.188 1 95.56 190 ALA B O 1
ATOM 3231 N N . VAL B 1 191 ? 17.094 -13.219 8.289 1 95.88 191 VAL B N 1
ATOM 3232 C CA . VAL B 1 191 ? 17.172 -12.719 9.656 1 95.88 191 VAL B CA 1
ATOM 3233 C C . VAL B 1 191 ? 16.812 -11.234 9.672 1 95.88 191 VAL B C 1
ATOM 3235 O O . VAL B 1 191 ? 15.875 -10.82 10.359 1 95.88 191 VAL B O 1
ATOM 3238 N N . PRO B 1 192 ? 17.547 -10.453 8.906 1 96.88 192 PRO B N 1
ATOM 3239 C CA . PRO B 1 192 ? 17.125 -9.047 8.891 1 96.88 192 PRO B CA 1
ATOM 3240 C C . PRO B 1 192 ? 15.711 -8.859 8.367 1 96.88 192 PRO B C 1
ATOM 3242 O O . PRO B 1 192 ? 15.008 -7.938 8.789 1 96.88 192 PRO B O 1
ATOM 3245 N N . CYS B 1 193 ? 15.328 -9.664 7.504 1 96.94 193 CYS B N 1
ATOM 3246 C CA . CYS B 1 193 ? 13.953 -9.594 7.016 1 96.94 193 CYS B CA 1
ATOM 3247 C C . CYS B 1 193 ? 12.961 -9.844 8.148 1 96.94 193 CYS B C 1
ATOM 3249 O O . CYS B 1 193 ? 11.969 -9.133 8.273 1 96.94 193 CYS B O 1
ATOM 3251 N N . PHE B 1 194 ? 13.25 -10.859 8.945 1 97.38 194 PHE B N 1
ATOM 3252 C CA . PHE B 1 194 ? 12.391 -11.172 10.078 1 97.38 194 PHE B CA 1
ATOM 3253 C C . PHE B 1 194 ? 12.336 -10.008 11.062 1 97.38 194 PHE B C 1
ATOM 3255 O O . PHE B 1 194 ? 11.266 -9.633 11.531 1 97.38 194 PHE B O 1
ATOM 3262 N N . LEU B 1 195 ? 13.438 -9.438 11.352 1 97.25 195 LEU B N 1
ATOM 3263 C CA . LEU B 1 195 ? 13.5 -8.297 12.258 1 97.25 195 LEU B CA 1
ATOM 3264 C C . LEU B 1 195 ? 12.742 -7.105 11.688 1 97.25 195 LEU B C 1
ATOM 3266 O O . LEU B 1 195 ? 12.102 -6.359 12.43 1 97.25 195 LEU B O 1
ATOM 3270 N N . LYS B 1 196 ? 12.836 -6.922 10.406 1 97.81 196 LYS B N 1
ATOM 3271 C CA . LYS B 1 196 ? 12.094 -5.836 9.773 1 97.81 196 LYS B CA 1
ATOM 3272 C C . LYS B 1 196 ? 10.586 -6.039 9.922 1 97.81 196 LYS B C 1
ATOM 3274 O O . LYS B 1 196 ? 9.836 -5.07 10.047 1 97.81 196 LYS B O 1
ATOM 3279 N N . GLN B 1 197 ? 10.117 -7.246 9.922 1 97.94 197 GLN B N 1
ATOM 3280 C CA . GLN B 1 197 ? 8.703 -7.523 10.141 1 97.94 197 GLN B CA 1
ATOM 3281 C C . GLN B 1 197 ? 8.281 -7.168 11.562 1 97.94 197 GLN B C 1
ATOM 3283 O O . GLN B 1 197 ? 7.184 -6.652 11.781 1 97.94 197 GLN B O 1
ATOM 3288 N N . VAL B 1 198 ? 9.148 -7.457 12.453 1 97.62 198 VAL B N 1
ATOM 3289 C CA . VAL B 1 198 ? 8.883 -7.07 13.836 1 97.62 198 VAL B CA 1
ATOM 3290 C C . VAL B 1 198 ? 8.766 -5.551 13.938 1 97.62 198 VAL B C 1
ATOM 3292 O O . VAL B 1 198 ? 7.852 -5.035 14.586 1 97.62 198 VAL B O 1
ATOM 3295 N N . VAL B 1 199 ? 9.648 -4.883 13.281 1 96.81 199 VAL B N 1
ATOM 3296 C CA . VAL B 1 199 ? 9.617 -3.426 13.258 1 96.81 199 VAL B CA 1
ATOM 3297 C C . VAL B 1 199 ? 8.305 -2.945 12.641 1 96.81 199 VAL B C 1
ATOM 3299 O O . VAL B 1 199 ? 7.703 -1.98 13.117 1 96.81 199 VAL B O 1
ATOM 3302 N N . ASN B 1 200 ? 7.902 -3.572 11.602 1 97.56 200 ASN B N 1
ATOM 3303 C CA . ASN B 1 200 ? 6.656 -3.188 10.953 1 97.56 200 ASN B CA 1
ATOM 3304 C C . ASN B 1 200 ? 5.465 -3.324 11.891 1 97.56 200 ASN B C 1
ATOM 3306 O O . ASN B 1 200 ? 4.578 -2.469 11.906 1 97.56 200 ASN B O 1
ATOM 3310 N N . VAL B 1 201 ? 5.449 -4.387 12.672 1 97.44 201 VAL B N 1
ATOM 3311 C CA . VAL B 1 201 ? 4.375 -4.578 13.641 1 97.44 201 VAL B CA 1
ATOM 3312 C C . VAL B 1 201 ? 4.445 -3.492 14.711 1 97.44 201 VAL B C 1
ATOM 3314 O O . VAL B 1 201 ? 3.432 -2.879 15.055 1 97.44 201 VAL B O 1
ATOM 3317 N N . GLN B 1 202 ? 5.625 -3.26 15.227 1 96.69 202 GLN B N 1
ATOM 3318 C CA . GLN B 1 202 ? 5.816 -2.238 16.25 1 96.69 202 GLN B CA 1
ATOM 3319 C C . GLN B 1 202 ? 5.43 -0.856 15.734 1 96.69 202 GLN B C 1
ATOM 3321 O O . GLN B 1 202 ? 4.812 -0.065 16.453 1 96.69 202 GLN B O 1
ATOM 3326 N N . GLN B 1 203 ? 5.832 -0.646 14.516 1 95 203 GLN B N 1
ATOM 3327 C CA . GLN B 1 203 ? 5.516 0.63 13.875 1 95 203 GLN B CA 1
ATOM 3328 C C . GLN B 1 203 ? 4.008 0.827 13.75 1 95 203 GLN B C 1
ATOM 3330 O O . GLN B 1 203 ? 3.502 1.93 13.969 1 95 203 GLN B O 1
ATOM 3335 N N . LEU B 1 204 ? 3.348 -0.153 13.391 1 95.88 204 LEU B N 1
ATOM 3336 C CA . LEU B 1 204 ? 1.896 -0.11 13.266 1 95.88 204 LEU B CA 1
ATOM 3337 C C . LEU B 1 204 ? 1.24 0.194 14.609 1 95.88 204 LEU B C 1
ATOM 3339 O O . LEU B 1 204 ? 0.441 1.127 14.719 1 95.88 204 LEU B O 1
ATOM 3343 N N . VAL B 1 205 ? 1.646 -0.51 15.633 1 95.31 205 VAL B N 1
ATOM 3344 C CA . VAL B 1 205 ? 1.057 -0.375 16.969 1 95.31 205 VAL B CA 1
ATOM 3345 C C . VAL B 1 205 ? 1.401 0.994 17.547 1 95.31 205 VAL B C 1
ATOM 3347 O O . VAL B 1 205 ? 0.537 1.674 18.109 1 95.31 205 VAL B O 1
ATOM 3350 N N . ASP B 1 206 ? 2.598 1.359 17.359 1 94.12 206 ASP B N 1
ATOM 3351 C CA . ASP B 1 206 ? 3.062 2.645 17.875 1 94.12 206 ASP B CA 1
ATOM 3352 C C . ASP B 1 206 ? 2.311 3.801 17.219 1 94.12 206 ASP B C 1
ATOM 3354 O O . ASP B 1 206 ? 1.895 4.742 17.906 1 94.12 206 ASP B O 1
ATOM 3358 N N . SER B 1 207 ? 2.18 3.74 15.938 1 94.5 207 SER B N 1
ATOM 3359 C CA . SER B 1 207 ? 1.482 4.789 15.203 1 94.5 207 SER B CA 1
ATOM 3360 C C . SER B 1 207 ? 0.019 4.879 15.617 1 94.5 207 SER B C 1
ATOM 3362 O O . SER B 1 207 ? -0.505 5.973 15.836 1 94.5 207 SER B O 1
ATOM 3364 N N . LEU B 1 208 ? -0.622 3.748 15.75 1 94.69 208 LEU B N 1
ATOM 3365 C CA . LEU B 1 208 ? -2.018 3.725 16.172 1 94.69 208 LEU B CA 1
ATOM 3366 C C . LEU B 1 208 ? -2.172 4.309 17.578 1 94.69 208 LEU B C 1
ATOM 3368 O O . LEU B 1 208 ? -3.121 5.051 17.844 1 94.69 208 LEU B O 1
ATOM 3372 N N . TYR B 1 209 ? -1.23 3.994 18.406 1 93.06 209 TYR B N 1
ATOM 3373 C CA . TYR B 1 209 ? -1.269 4.5 19.766 1 93.06 209 TYR B CA 1
ATOM 3374 C C . TYR B 1 209 ? -1.16 6.02 19.797 1 93.06 209 TYR B C 1
ATOM 3376 O O . TYR B 1 209 ? -1.927 6.691 20.484 1 93.06 209 TYR B O 1
ATOM 3384 N N . HIS B 1 210 ? -0.282 6.551 19.062 1 90.75 210 HIS B N 1
ATOM 3385 C CA . HIS B 1 210 ? -0.095 7.996 19.031 1 90.75 210 HIS B CA 1
ATOM 3386 C C . HIS B 1 210 ? -1.331 8.703 18.484 1 90.75 210 HIS B C 1
ATOM 3388 O O . HIS B 1 210 ? -1.725 9.758 18.984 1 90.75 210 HIS B O 1
ATOM 3394 N N . ILE B 1 211 ? -1.913 8.148 17.5 1 93 211 ILE B N 1
ATOM 3395 C CA . ILE B 1 211 ? -3.115 8.734 16.922 1 93 211 ILE B CA 1
ATOM 3396 C C . ILE B 1 211 ? -4.258 8.688 17.938 1 93 211 ILE B C 1
ATOM 3398 O O . ILE B 1 211 ? -5.02 9.648 18.062 1 93 211 ILE B O 1
ATOM 3402 N N . ALA B 1 212 ? -4.328 7.594 18.656 1 93.88 212 ALA B N 1
ATOM 3403 C CA . ALA B 1 212 ? -5.359 7.445 19.688 1 93.88 212 ALA B CA 1
ATOM 3404 C C . ALA B 1 212 ? -5.18 8.477 20.797 1 93.88 212 ALA B C 1
ATOM 3406 O O . ALA B 1 212 ? -6.16 8.977 21.344 1 93.88 212 ALA B O 1
ATOM 3407 N N . CYS B 1 213 ? -3.951 8.797 21.125 1 90.94 213 CYS B N 1
ATOM 3408 C CA . CYS B 1 213 ? -3.672 9.812 22.125 1 90.94 213 CYS B CA 1
ATOM 3409 C C . CYS B 1 213 ? -4.18 11.18 21.688 1 90.94 213 CYS B C 1
ATOM 3411 O O . CYS B 1 213 ? -4.77 11.914 22.469 1 90.94 213 CYS B O 1
ATOM 3413 N N . VAL B 1 214 ? -3.986 11.484 20.453 1 90 214 VAL B N 1
ATOM 3414 C CA . VAL B 1 214 ? -4.465 12.758 19.922 1 90 214 VAL B CA 1
ATOM 3415 C C . VAL B 1 214 ? -5.992 12.781 19.938 1 90 214 VAL B C 1
ATOM 3417 O O . VAL B 1 214 ? -6.598 13.789 20.312 1 90 214 VAL B O 1
ATOM 3420 N N . ASP B 1 215 ? -6.598 11.695 19.531 1 93.12 215 ASP B N 1
ATOM 3421 C CA . ASP B 1 215 ? -8.055 11.594 19.562 1 93.12 215 ASP B CA 1
ATOM 3422 C C . ASP B 1 215 ? -8.594 11.82 20.969 1 93.12 215 ASP B C 1
ATOM 3424 O O . ASP B 1 215 ? -9.586 12.531 21.156 1 93.12 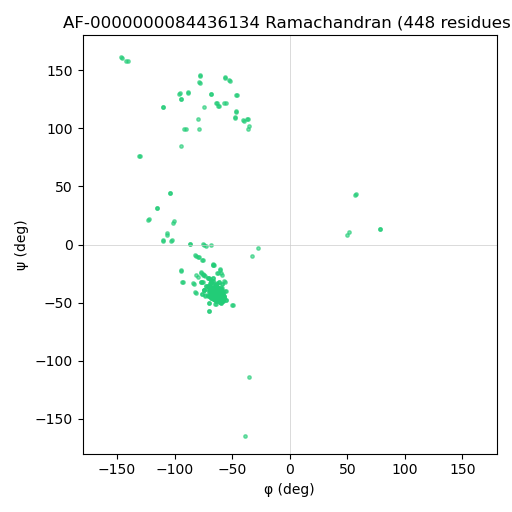215 ASP B O 1
ATOM 3428 N N . ALA B 1 216 ? -7.949 11.211 21.938 1 92.06 216 ALA B N 1
ATOM 3429 C CA . ALA B 1 216 ? -8.375 11.336 23.328 1 92.06 216 ALA B CA 1
ATOM 3430 C C . ALA B 1 216 ? -8.273 12.789 23.797 1 92.06 216 ALA B C 1
ATOM 3432 O O . ALA B 1 216 ? -9.172 13.289 24.484 1 92.06 216 ALA B O 1
ATOM 3433 N N . GLN B 1 217 ? -7.219 13.391 23.422 1 88.69 217 GLN B N 1
ATOM 3434 C CA . GLN B 1 217 ? -7.016 14.789 23.797 1 88.69 217 GLN B CA 1
ATOM 3435 C C . GLN B 1 217 ? -8.078 15.68 23.156 1 88.69 217 GLN B C 1
ATOM 3437 O O . GLN B 1 217 ? -8.633 16.562 23.828 1 88.69 217 GLN B O 1
ATOM 3442 N N . GLU B 1 218 ? -8.352 15.469 21.906 1 88.88 218 GLU B N 1
ATOM 3443 C CA . GLU B 1 218 ? -9.344 16.266 21.203 1 88.88 218 GLU B CA 1
ATOM 3444 C C . GLU B 1 218 ? -10.742 16.047 21.766 1 88.88 218 GLU B C 1
ATOM 3446 O O . GLU B 1 218 ? -11.523 17 21.891 1 88.88 218 GLU B O 1
ATOM 3451 N N . ARG B 1 219 ? -11.109 14.898 22.125 1 90.25 219 ARG B N 1
ATOM 3452 C CA . ARG B 1 219 ? -12.414 14.602 22.703 1 90.25 219 ARG B CA 1
ATOM 3453 C C . ARG B 1 219 ? -12.555 15.219 24.078 1 90.25 219 ARG B C 1
ATOM 3455 O O . ARG B 1 219 ? -13.625 15.719 24.438 1 90.25 219 ARG B O 1
ATOM 3462 N N . CYS B 1 220 ? -11.492 15.102 24.844 1 88.12 220 CYS B N 1
ATOM 3463 C CA . CYS B 1 220 ? -11.492 15.734 26.156 1 88.12 220 CYS B CA 1
ATOM 3464 C C . CYS B 1 220 ? -11.688 17.25 26.031 1 88.12 220 CYS B C 1
ATOM 3466 O O . CYS B 1 220 ? -12.438 17.844 26.812 1 88.12 220 CYS B O 1
ATOM 3468 N N . ALA B 1 221 ? -11.055 17.797 25.078 1 88.56 221 ALA B N 1
ATOM 3469 C CA . ALA B 1 221 ? -11.156 19.234 24.859 1 88.56 221 ALA B CA 1
ATOM 3470 C C . ALA B 1 221 ? -12.562 19.625 24.422 1 88.56 221 ALA B C 1
ATOM 3472 O O . ALA B 1 221 ? -13.016 20.734 24.688 1 88.56 221 ALA B O 1
ATOM 3473 N N . GLN B 1 222 ? -13.305 18.766 23.766 1 89.25 222 GLN B N 1
ATOM 3474 C CA . GLN B 1 222 ? -14.664 19.016 23.312 1 89.25 222 GLN B CA 1
ATOM 3475 C C . GLN B 1 222 ? -15.68 18.688 24.406 1 89.25 222 GLN B C 1
ATOM 3477 O O . GLN B 1 222 ? -16.891 18.875 24.219 1 89.25 222 GLN B O 1
ATOM 3482 N N . GLY B 1 223 ? -15.219 18.25 25.594 1 84 223 GLY B N 1
ATOM 3483 C CA . GLY B 1 223 ? -16.094 17.922 26.703 1 84 223 GLY B CA 1
ATOM 3484 C C . GLY B 1 223 ? -16.766 16.562 26.562 1 84 223 GLY B C 1
ATOM 3485 O O . GLY B 1 223 ? -17.766 16.281 27.219 1 84 223 GLY B O 1
ATOM 3486 N N . LYS B 1 224 ? -16.219 15.922 25.672 1 76.62 224 LYS B N 1
ATOM 3487 C CA . LYS B 1 224 ? -16.766 14.594 25.453 1 76.62 224 LYS B CA 1
ATOM 3488 C C . LYS B 1 224 ? -15.977 13.539 26.234 1 76.62 224 LYS B C 1
ATOM 3490 O O . LYS B 1 224 ? -14.789 13.727 26.5 1 76.62 224 LYS B O 1
ATOM 3495 N N . ARG B 1 225 ? -16.641 12.695 27.094 1 62.53 225 ARG B N 1
ATOM 3496 C CA . ARG B 1 225 ? -15.93 11.617 27.781 1 62.53 225 ARG B CA 1
ATOM 3497 C C . ARG B 1 225 ? -15.359 10.617 26.766 1 62.53 225 ARG B C 1
ATOM 3499 O O . ARG B 1 225 ? -16.047 10.242 25.812 1 62.53 225 ARG B O 1
ATOM 3506 N N . ALA B 1 226 ? -14.094 10.5 26.797 1 58.06 226 ALA B N 1
ATOM 3507 C CA . ALA B 1 226 ? -13.547 9.453 25.938 1 58.06 226 ALA B CA 1
ATOM 3508 C C . ALA B 1 226 ? -14.234 8.117 26.203 1 58.06 226 ALA B C 1
ATOM 3510 O O . ALA B 1 226 ? -14.719 7.867 27.312 1 58.06 226 ALA B O 1
#

Secondary structure (DSSP, 8-state):
---------THHHHT-HHHHHHHHHHHHHHHHHHHTTT-HHHHHHHHHHHHHHHHHHHHHHHHTT---HHHHHHHHHHHHHHHHHHHHHHHHHH-S--HHHHHHHHHHHHHHHHHHHHHHHHHHHHHHHT---GGG-S-HHHHHHHH-HHHHHHHHHHHHHHHHHHHHHHHSTTSHHHHHHHHHHHHHHHHHHHHHHHHHHHHHHHHHHHHHHHHHHHHHHTT---/---------THHHHT-HHHHHHHHHHHHHHHHHHHTTT-HHHHHHHHHHHHHHHHHHHHHHHHTT---HHHHHHHHHHHHHHHHHHHHHHHHHH-S--HHHHHHHHHHHHHHHHHHHHHHHHHHHHHHHT---GGG-S-HHHHHHHH-HHHHHHHHHHHHHHHHHHHHHHHSTTSHHHHHHHHHHHHHHHHHHHHHHHHHHHHHHHHHHHHHHHHHHHHHHTT---

Solvent-accessible surface area (backbone atoms only — not comparable to full-atom values): 22854 Å² total; per-residue (Å²): 130,79,77,73,78,76,76,54,69,33,67,49,58,67,62,33,67,37,37,48,47,46,52,48,28,51,52,27,34,54,51,15,54,72,30,41,83,86,35,46,70,58,16,51,49,31,38,50,48,27,58,55,47,55,63,47,27,55,53,47,13,63,75,67,72,58,73,45,62,47,48,50,51,50,49,53,26,45,56,54,13,45,51,50,18,46,53,35,44,42,47,53,66,50,54,88,60,69,63,68,56,49,37,49,51,21,52,50,43,22,46,52,48,27,19,52,48,41,36,51,50,38,54,56,51,32,67,62,67,68,57,76,71,83,74,72,53,91,45,65,68,52,42,48,37,72,71,33,66,66,56,35,49,49,25,53,50,19,35,53,46,22,55,50,23,47,44,49,19,62,73,33,50,85,44,60,68,59,18,50,52,25,47,52,52,18,58,63,19,42,54,34,26,52,52,38,51,52,37,36,52,49,41,32,52,50,28,51,48,55,40,24,38,51,42,23,46,53,32,48,74,71,72,40,81,105,130,79,76,72,78,76,77,55,67,33,65,51,60,65,64,33,67,37,38,49,48,45,52,48,27,50,52,26,34,54,51,16,53,72,31,40,84,85,36,46,70,58,15,51,49,30,37,49,49,28,56,54,45,55,64,46,27,55,53,46,13,64,74,68,72,60,72,45,64,46,49,50,52,50,48,54,26,45,56,54,12,46,50,52,18,46,54,34,45,43,49,53,65,49,53,87,60,68,64,69,56,47,38,48,52,20,50,51,44,21,45,53,47,27,17,52,48,40,36,51,51,40,55,54,52,34,66,61,65,69,55,80,70,84,74,74,54,91,46,65,67,52,39,49,37,72,71,33,66,67,54,36,48,51,26,52,50,18,36,53,46,22,56,51,23,48,46,50,19,62,73,34,49,85,43,59,70,59,17,52,53,24,46,52,53,19,59,63,18,44,53,35,26,52,52,39,52,52,38,37,52,50,41,32,53,52,28,50,50,54,42,26,39,52,42,23,46,54,32,48,73,70,70,39,81,104

pLDDT: mean 91.19, std 11.95, range [37.06, 98.75]

Sequence (452 aa):
MAPKPASPNPAKIFCFVPNIIGYFRIAASIAAYLVARDYPALCLLLYTVSFVLDAVDGKVARALDQCSHLGSILDMLTDRASTAGFLLVLDGVLQPMPYRYTCALAMLLFLDVGSHFCRMYASVFASKVSHKDVSDSIFWLLRVYYSKRHVMGVLCVGQEFAYIFLYAWASYASITELGSVCWCAFVVCAVPCFLKQVVNVQQLVDSLYHIACVDAQERCAQGKRAMAPKPASPNPAKIFCFVPNIIGYFRIAASIAAYLVARDYPALCLLLYTVSFVLDAVDGKVARALDQCSHLGSILDMLTDRASTAGFLLVLDGVLQPMPYRYTCALAMLLFLDVGSHFCRMYASVFASKVSHKDVSDSIFWLLRVYYSKRHVMGVLCVGQEFAYIFLYAWASYASITELGSVCWCAFVVCAVPCFLKQVVNVQQLVDSLYHIACVDAQERCAQGKRA

Foldseek 3Di:
DPPPPPDDDCVVLCVPPLNVLLVQLLVLLVVLLVCCQPCVVSSLVSNVSSVVSLVVSVVSCVVVVSDDPVSVVSSLCSLLVSVLSLLVSLVVLLPPDPCVVVVVSVVVNVLSVLLSVLLVCLVVVCVVVVPDDLCPQPDDLLNCLVVDVVLVVLLSCLQVLLSSLSSQLSNCVVPPVSNVVSVVSNVVSVVSPVSVSVSSVSSNVSSVVSVVVVVCVVCVVVVHHD/DPPPPPDDDCVVLCVPPLNVLLVQLLVLLVVLLVCCQPCVVSSLVSNVSSVVSLVVSVVSCVVVVSDDPVSVVSSLCSLLVSVLSLLVSLVVLLPPDPCVVVVVSVVVNVLSVLLSVLLVCLVVVCVVVVPDDLCPQPDDLLNCLVVDVVLVVLLSCLQVLLSSLSSQLSNCVVPPVSNVVSVVSNVVSVVSPVSVSVSSVSSNVRSVVSVVVVVCVVCVVVVHHD

Radius of gyration: 22.62 Å; Cα contacts (8 Å, |Δi|>4): 570; chains: 2; bounding box: 50×73×60 Å

InterPro domains:
  IPR000462 CDP-alcohol phosphatidyltransferase [PF01066] (17-123)
  IPR014387 CDP-diacylglycerol-inositol 3-phosphatidyltransferase, eukaryote [PIRSF000848] (11-220)
  IPR043130 CDP-alcohol phosphatidyltransferase, transmembrane domain [G3DSA:1.20.120.1760] (11-204)
  IPR048254 CDP-alcohol phosphatidyltransferase, conserved site [PS00379] (57-79)

Organism: Leishmania panamensis (NCBI:txid5679)

Nearest PDB structures (foldseek):
  4mnd-assembly1_A-2  TM=5.918E-01  e=1.234E-02  Archaeoglobus fulgidus
  4q7c-assembly1_A  TM=5.088E-01  e=1.576E-01  Archaeoglobus fulgidus DSM 4304
  4mnd-assembly1_A-2  TM=5.920E-01  e=1.329E-02  Archaeoglobus fulgidus
  4q7c-assembly1_A  TM=5.093E-01  e=1.343E-01  Archaeoglobus fulgidus DSM 4304